Protein AF-A0A899G2V8-F1 (afdb_monomer_lite)

Sequence (483 aa):
MPISGVFLCQDDTGMMLIESIRQRLQLFLAQVIGQWSMIYKLYTRYSKHLHMMSVEVNGDFEQMIIKAKLWNMRQTLHLEGDMYEVNDFIVRIACTNKGVIVNIEYMACDTIAQGYVTIQSFLTECLIPTFKNACVRSSYNEVAQELLKFRFRSNIFECWKLRNTSLSFFTNYERSMLDYGTKKQRLESESFRLFDACHLCLSQTRDTVSCKENGDIFCRVCIMENLLAQRKEIKKNEEEIEKKKSLDDFEERKIEEIVKMRTIKEFEESQLGFNTPYNDDKHNDEVLQKKEVKDVFKLDKEELLMIAKNDRDRERSRYIKEQQAESKPSIGSFWIPSLTPSVNNKDVLKKQKRVPICPASSSDKPHKISLKSLISVKFTENKLPGSKELLRICPACKKKLSNISGAYIMKSCGHVICTICLDQFVRESGVCYVCESSLYVQNNDVAKNDSKLLIVQLSSEGTGFSAKKDAIAKKVDVAFQGS

Foldseek 3Di:
DKWKKKKFWFDQVAVVLVVVLVVLCVVLVKDWPFKAKKKWWWKDADHDIDIDIDRDPPPPVVVVCVVVVRIHTDDMWIWIWTWIDRPQKIWTWTDDNRHIMIMIMGRPDPDPVVNVVVVVVCCVVRPVVSSVPIDMDIDTDDPDDDDDPDDPDDDPDDDDPPPPPPDPDDDLVSVVVDPFFKHKDFADPVPFQWLQAAPQPSDREDQWKAFQAAQHIHHPVRVVVLQVVVLVVLVVLVVVLVVVVVVVVVVVVVLLVVLVVVVVVVVVVVVVPPDDPDDPPDDDPVPDPDDPDPDDDDPDPVVVVVVVVVSSVVSSVVVVVVVVVVPPPPDPDCPDLVNPPVPPVVVVSVPDDNADWDPPDDPVDTDGDDPVRMARADFDWDDDPPDPDTFTAAPPPRDGDTLQQWWKAQRPPRYIHTPVCCVVPCPVQQADPPPRHHQFPPDPDPDDPDRDGRMHTNDRPDDDPDDPDDSMDMDGGDHDDDD

Secondary structure (DSSP, 8-state):
--EEEEEEEE-TTHHHHHHHHHHHHHHTT-EEEEEEEEEEEEEEETTEEEEEEESSS--HHHHHHHHH--SEEEEEEEEEEEEEEETTEEEEEEEETTEEEEEEEE---S-HHHHHHHHHHHHHHHTGGG-TT-EEEEEE---S-----------SS----------SS--HHHHHH-SSS-EEEEPPGGGSPPTTB-TTT-SBPSSEEE-TTT--EEEHHHHHHHHHHHHHHHHHHHHHHHHHHHHHHHHHHHHHHHHHHHHHHHHHHHHTT---------------------------HHHHHHHHHHHHHHHHHHHHHHHHHHTS-S---TT-TTT-TT--HHHHTT----S-B-TT--TTS--B--GGGPEEPB-EEEE-TT-SPEEEE-TTT-PBP-TTT-EEEETTT-BEEEHHHHHHHTTTT-B-TTT--B---------------SEEEPP----SSS-SS--EEEE--------

pLDDT: mean 73.86, std 17.18, range [24.28, 94.88]

InterPro domains:
  IPR001841 Zinc finger, RING-type [PS50089] (394-436)
  IPR013083 Zinc finger, RING/FYVE/PHD-type [G3DSA:3.30.40.10] (383-460)
  IPR013921 Mediator complex, subunit Med20 [PF08612] (67-141)
  IPR016818 Nitric oxide synthase-interacting protein [PTHR13063] (163-470)
  IPR017907 Zinc finger, RING-type, conserved site [PS00518] (413-422)

Organism: NCBI:txid38082

Structure (mmCIF, N/CA/C/O backbone):
data_AF-A0A899G2V8-F1
#
_entry.id   AF-A0A899G2V8-F1
#
loop_
_atom_site.group_PDB
_atom_site.id
_atom_site.type_symbol
_atom_site.label_atom_id
_atom_site.label_alt_id
_atom_site.label_comp_id
_atom_site.label_asym_id
_atom_site.label_entity_id
_atom_site.label_seq_id
_atom_site.pdbx_PDB_ins_code
_atom_site.Cartn_x
_atom_site.Cartn_y
_atom_site.Cartn_z
_atom_site.occupancy
_atom_site.B_iso_or_equiv
_atom_site.auth_seq_id
_atom_site.auth_comp_id
_atom_site.auth_asym_id
_atom_site.auth_atom_id
_atom_site.pdbx_PDB_model_num
ATOM 1 N N . MET A 1 1 ? 32.462 -28.018 -7.460 1.00 57.62 1 MET A N 1
ATOM 2 C CA . MET A 1 1 ? 33.605 -27.370 -8.163 1.00 57.62 1 MET A CA 1
ATOM 3 C C . MET A 1 1 ? 34.431 -26.655 -7.109 1.00 57.62 1 MET A C 1
ATOM 5 O O . MET A 1 1 ? 33.798 -26.040 -6.256 1.00 57.62 1 MET A O 1
ATOM 9 N N . PRO A 1 2 ? 35.774 -26.735 -7.121 1.00 69.00 2 PRO A N 1
ATOM 10 C CA . PRO A 1 2 ? 36.576 -26.005 -6.149 1.00 69.00 2 PRO A CA 1
ATOM 11 C C . PRO A 1 2 ? 36.411 -24.500 -6.367 1.00 69.00 2 PRO A C 1
ATOM 13 O O . PRO A 1 2 ? 36.360 -24.031 -7.507 1.00 69.00 2 PRO A O 1
ATOM 16 N N . ILE A 1 3 ? 36.281 -23.751 -5.276 1.00 75.75 3 ILE A N 1
ATOM 17 C CA . ILE A 1 3 ? 36.133 -22.293 -5.313 1.00 75.75 3 ILE A CA 1
ATOM 18 C C . ILE A 1 3 ? 37.350 -21.684 -4.641 1.00 75.75 3 ILE A C 1
ATOM 20 O O . ILE A 1 3 ? 37.675 -22.033 -3.510 1.00 75.75 3 ILE A O 1
ATOM 24 N N . SER A 1 4 ? 38.002 -20.756 -5.336 1.00 74.25 4 SER A N 1
ATOM 25 C CA . SER A 1 4 ? 39.175 -20.046 -4.834 1.00 74.25 4 SER A CA 1
ATOM 26 C C . SER A 1 4 ? 38.855 -18.582 -4.538 1.00 74.25 4 SER A C 1
ATOM 28 O O . SER A 1 4 ? 38.334 -17.873 -5.405 1.00 74.25 4 SER A O 1
ATOM 30 N N . GLY A 1 5 ? 39.228 -18.114 -3.351 1.00 74.25 5 GLY A N 1
ATOM 31 C CA . GLY A 1 5 ? 39.264 -16.700 -2.988 1.00 74.25 5 GLY A CA 1
ATOM 32 C C . GLY A 1 5 ? 40.706 -16.228 -2.827 1.00 74.25 5 GLY A C 1
ATOM 33 O O . GLY A 1 5 ? 41.466 -16.809 -2.053 1.00 74.25 5 GLY A O 1
ATOM 34 N N . VAL A 1 6 ? 41.088 -15.163 -3.537 1.00 77.81 6 VAL A N 1
ATOM 35 C CA . VAL A 1 6 ? 42.415 -14.543 -3.397 1.00 77.81 6 VAL A CA 1
ATOM 36 C C . VAL A 1 6 ? 42.295 -13.265 -2.584 1.00 77.81 6 VAL A C 1
ATOM 38 O O . VAL A 1 6 ? 41.516 -12.383 -2.943 1.00 77.81 6 VAL A O 1
ATOM 41 N N . PHE A 1 7 ? 43.098 -13.152 -1.531 1.00 73.81 7 PHE A N 1
ATOM 42 C CA . PHE A 1 7 ? 43.126 -12.043 -0.589 1.00 73.81 7 PHE A CA 1
ATOM 43 C C . PHE A 1 7 ? 44.510 -11.393 -0.579 1.00 73.81 7 PHE A C 1
ATOM 45 O O . PHE A 1 7 ? 45.522 -12.056 -0.358 1.00 73.81 7 PHE A O 1
ATOM 52 N N . LEU A 1 8 ? 44.555 -10.083 -0.815 1.00 73.56 8 LEU A N 1
ATOM 53 C CA . LEU A 1 8 ? 45.771 -9.278 -0.704 1.00 73.56 8 LEU A CA 1
ATOM 54 C C . LEU A 1 8 ? 45.682 -8.394 0.536 1.00 73.56 8 LEU A C 1
ATOM 56 O O . LEU A 1 8 ? 44.742 -7.609 0.649 1.00 73.56 8 LEU A O 1
ATOM 60 N N . CYS A 1 9 ? 46.681 -8.501 1.405 1.00 70.50 9 CYS A N 1
ATOM 61 C CA . CYS A 1 9 ? 46.856 -7.722 2.622 1.00 70.50 9 CYS A CA 1
ATOM 62 C C . CYS A 1 9 ? 48.041 -6.764 2.445 1.00 70.50 9 CYS A C 1
ATOM 64 O O . CYS A 1 9 ? 49.180 -7.218 2.334 1.00 70.50 9 CYS A O 1
ATOM 66 N N . GLN A 1 10 ? 47.786 -5.455 2.398 1.00 67.38 10 GLN A N 1
ATOM 67 C CA . GLN A 1 10 ? 48.830 -4.429 2.246 1.00 67.38 10 GLN A CA 1
ATOM 68 C C . GLN A 1 10 ? 49.192 -3.819 3.604 1.00 67.38 10 GLN A C 1
ATOM 70 O O . GLN A 1 10 ? 48.522 -2.881 4.020 1.00 67.38 10 GLN A O 1
ATOM 75 N N . ASP A 1 11 ? 50.243 -4.346 4.242 1.00 63.22 11 ASP A N 1
ATOM 76 C CA . ASP A 1 11 ? 50.801 -3.863 5.515 1.00 63.22 11 ASP A CA 1
ATOM 77 C C . ASP A 1 11 ? 52.336 -3.792 5.459 1.00 63.22 11 ASP A C 1
ATOM 79 O O . ASP A 1 11 ? 52.985 -4.673 4.887 1.00 63.22 11 ASP A O 1
ATOM 83 N N . ASP A 1 12 ? 52.918 -2.788 6.124 1.00 58.22 12 ASP A N 1
ATOM 84 C CA . ASP A 1 12 ? 54.374 -2.561 6.199 1.00 58.22 12 ASP A CA 1
ATOM 85 C C . ASP A 1 12 ? 55.107 -3.584 7.099 1.00 58.22 12 ASP A C 1
ATOM 87 O O . ASP A 1 12 ? 56.333 -3.680 7.084 1.00 58.22 12 ASP A O 1
ATOM 91 N N . THR A 1 13 ? 54.373 -4.393 7.871 1.00 63.44 13 THR A N 1
ATOM 92 C CA . THR A 1 13 ? 54.898 -5.372 8.846 1.00 63.44 13 THR A CA 1
ATOM 93 C C . THR A 1 13 ? 54.926 -6.815 8.319 1.00 63.44 13 THR A C 1
ATOM 95 O O . THR A 1 13 ? 55.042 -7.756 9.106 1.00 63.44 13 THR A O 1
ATOM 98 N N . GLY A 1 14 ? 54.838 -7.004 6.995 1.00 63.09 14 GLY A N 1
ATOM 99 C CA . GLY A 1 14 ? 54.491 -8.263 6.310 1.00 63.09 14 GLY A CA 1
ATOM 100 C C . GLY A 1 14 ? 55.083 -9.576 6.854 1.00 63.09 14 GLY A C 1
ATOM 101 O O . GLY A 1 14 ? 54.363 -10.569 6.919 1.00 63.09 14 GLY A O 1
ATOM 102 N N . MET A 1 15 ? 56.342 -9.603 7.309 1.00 65.25 15 MET A N 1
ATOM 103 C CA . MET A 1 15 ? 56.958 -10.811 7.891 1.00 65.25 15 MET A CA 1
ATOM 104 C C . MET A 1 15 ? 56.328 -11.228 9.232 1.00 65.25 15 MET A C 1
ATOM 106 O O . MET A 1 15 ? 56.024 -12.403 9.426 1.00 65.25 15 MET A O 1
ATOM 110 N N . MET A 1 16 ? 56.054 -10.267 10.121 1.00 69.00 16 MET A N 1
ATOM 111 C CA . MET A 1 16 ? 55.392 -10.513 11.414 1.00 69.00 16 MET A CA 1
ATOM 112 C C . MET A 1 16 ? 53.956 -11.011 11.219 1.00 69.00 16 MET A C 1
ATOM 114 O O . MET A 1 16 ? 53.441 -11.816 11.995 1.00 69.00 16 MET A O 1
ATOM 118 N N . LEU A 1 17 ? 53.307 -10.534 10.156 1.00 72.88 17 LEU A N 1
ATOM 119 C CA . LEU A 1 17 ? 51.937 -10.895 9.826 1.00 72.88 17 LEU A CA 1
ATOM 120 C C . LEU A 1 17 ? 51.838 -12.337 9.305 1.00 72.88 17 LEU A C 1
ATOM 122 O O . LEU A 1 17 ? 50.931 -13.062 9.704 1.00 72.88 17 LEU A O 1
ATOM 126 N N . ILE A 1 18 ? 52.797 -12.793 8.491 1.00 77.19 18 ILE A N 1
ATOM 127 C CA . ILE A 1 18 ? 52.865 -14.198 8.050 1.00 77.19 18 ILE A CA 1
ATOM 128 C C . ILE A 1 18 ? 53.058 -15.135 9.236 1.00 77.19 18 ILE A C 1
ATOM 130 O O . ILE A 1 18 ? 52.388 -16.161 9.321 1.00 77.19 18 ILE A O 1
ATOM 134 N N . GLU A 1 19 ? 53.945 -14.788 10.164 1.00 77.25 19 GLU A N 1
ATOM 135 C CA . GLU A 1 19 ? 54.231 -15.633 11.323 1.00 77.25 19 GLU A CA 1
ATOM 136 C C . GLU A 1 19 ? 53.026 -15.728 12.270 1.00 77.25 19 GLU A C 1
ATOM 138 O O . GLU A 1 19 ? 52.683 -16.817 12.733 1.00 77.25 19 GLU A O 1
ATOM 143 N N . SER A 1 20 ? 52.295 -14.623 12.446 1.00 78.50 20 SER A N 1
ATOM 144 C CA . SER A 1 20 ? 51.019 -14.610 13.167 1.00 78.50 20 SER A CA 1
ATOM 145 C C . SER A 1 20 ? 49.948 -15.473 12.486 1.00 78.50 20 SER A C 1
ATOM 147 O O . SER A 1 20 ? 49.233 -16.219 13.160 1.00 78.50 20 SER A O 1
ATOM 149 N N . ILE A 1 21 ? 49.866 -15.437 11.150 1.00 79.19 21 ILE A N 1
ATOM 150 C CA . ILE A 1 21 ? 48.959 -16.305 10.389 1.00 79.19 21 ILE A CA 1
ATOM 151 C C . ILE A 1 21 ? 49.355 -17.779 10.557 1.00 79.19 21 ILE A C 1
ATOM 153 O O . ILE A 1 21 ? 48.483 -18.609 10.809 1.00 79.19 21 ILE A O 1
ATOM 157 N N . ARG A 1 22 ? 50.649 -18.115 10.477 1.00 82.06 22 ARG A N 1
ATOM 158 C CA . ARG A 1 22 ? 51.144 -19.491 10.665 1.00 82.06 22 ARG A CA 1
ATOM 159 C C . ARG A 1 22 ? 50.799 -20.039 12.049 1.00 82.06 22 ARG A C 1
ATOM 161 O O . ARG A 1 22 ? 50.238 -21.128 12.142 1.00 82.06 22 ARG A O 1
ATOM 168 N N . GLN A 1 23 ? 51.071 -19.274 13.109 1.00 82.06 23 GLN A N 1
ATOM 169 C CA . GLN A 1 23 ? 50.721 -19.656 14.485 1.00 82.06 23 GLN A CA 1
ATOM 170 C C . GLN A 1 23 ? 49.224 -19.918 14.634 1.00 82.06 23 GLN A C 1
ATOM 172 O O . GLN A 1 23 ? 48.804 -20.841 15.328 1.00 82.06 23 GLN A O 1
ATOM 177 N N . ARG A 1 24 ? 48.399 -19.121 13.955 1.00 81.00 24 ARG A N 1
ATOM 178 C CA . ARG A 1 24 ? 46.955 -19.279 14.032 1.00 81.00 24 ARG A CA 1
ATOM 179 C C . ARG A 1 24 ? 46.450 -20.470 13.235 1.00 81.00 24 ARG A C 1
ATOM 181 O O . ARG A 1 24 ? 45.597 -21.186 13.738 1.00 81.00 24 ARG A O 1
ATOM 188 N N . LEU A 1 25 ? 47.005 -20.734 12.056 1.00 82.50 25 LEU A N 1
ATOM 189 C CA . LEU A 1 25 ? 46.703 -21.947 11.293 1.00 82.50 25 LEU A CA 1
ATOM 190 C C . LEU A 1 25 ? 47.066 -23.218 12.076 1.00 82.50 25 LEU A C 1
ATOM 192 O O . LEU A 1 25 ? 46.317 -24.190 12.028 1.00 82.50 25 LEU A O 1
ATOM 196 N N . GLN A 1 26 ? 48.137 -23.196 12.877 1.00 81.44 26 GLN A N 1
ATOM 197 C CA . GLN A 1 26 ? 48.470 -24.310 13.775 1.00 81.44 26 GLN A CA 1
ATOM 198 C C . GLN A 1 26 ? 47.383 -24.580 14.831 1.00 81.44 26 GLN A C 1
ATOM 200 O O . GLN A 1 26 ? 47.137 -25.741 15.150 1.00 81.44 26 GLN A O 1
ATOM 205 N N . LEU A 1 27 ? 46.680 -23.550 15.329 1.00 82.44 27 LEU A N 1
ATOM 206 C CA . LEU A 1 27 ? 45.544 -23.737 16.249 1.00 82.44 27 LEU A CA 1
ATOM 207 C C . LEU A 1 27 ? 44.372 -24.483 15.595 1.00 82.44 27 LEU A C 1
ATOM 209 O O . LEU A 1 27 ? 43.620 -25.160 16.289 1.00 82.44 27 LEU A O 1
ATOM 213 N N . PHE A 1 28 ? 44.240 -24.391 14.270 1.00 80.69 28 PHE A N 1
ATOM 214 C CA . PHE A 1 28 ? 43.236 -25.110 13.482 1.00 80.69 28 PHE A CA 1
ATOM 215 C C . PHE A 1 28 ? 43.752 -26.452 12.937 1.00 80.69 28 PHE A C 1
ATOM 217 O O . PHE A 1 28 ? 43.167 -26.995 12.005 1.00 80.69 28 PHE A O 1
ATOM 224 N N . LEU A 1 29 ? 44.832 -26.996 13.520 1.00 81.62 29 LEU A N 1
ATOM 225 C CA . LEU A 1 29 ? 45.434 -28.282 13.143 1.00 81.62 29 LEU A CA 1
ATOM 226 C C . LEU A 1 29 ? 45.870 -28.351 11.667 1.00 81.62 29 LEU A C 1
ATOM 228 O O . LEU A 1 29 ? 45.807 -29.412 11.046 1.00 81.62 29 LEU A O 1
ATOM 232 N N . ALA A 1 30 ? 46.326 -27.227 11.106 1.00 83.81 30 ALA A N 1
ATOM 233 C CA . ALA A 1 30 ? 46.782 -27.165 9.723 1.00 83.81 30 ALA A CA 1
ATOM 234 C C . ALA A 1 30 ? 47.977 -28.096 9.452 1.00 83.81 30 ALA A C 1
ATOM 236 O O . ALA A 1 30 ? 48.980 -28.051 10.171 1.00 83.81 30 ALA A O 1
ATOM 237 N N . GLN A 1 31 ? 47.911 -28.875 8.370 1.00 85.75 31 GLN A N 1
ATOM 238 C CA . GLN A 1 31 ? 49.025 -29.693 7.883 1.00 85.75 31 GLN A CA 1
ATOM 239 C C . GLN A 1 31 ? 49.779 -28.959 6.772 1.00 85.75 31 GLN A C 1
ATOM 241 O O . GLN A 1 31 ? 49.170 -28.366 5.887 1.00 85.75 31 GLN A O 1
ATOM 246 N N . VAL A 1 32 ? 51.112 -28.974 6.801 1.00 86.44 32 VAL A N 1
ATOM 247 C CA . VAL A 1 32 ? 51.930 -28.342 5.752 1.00 86.44 32 VAL A CA 1
ATOM 248 C C . VAL A 1 32 ? 52.051 -29.305 4.571 1.00 86.44 32 VAL A C 1
ATOM 250 O O . VAL A 1 32 ? 52.666 -30.359 4.709 1.00 86.44 32 VAL A O 1
ATOM 253 N N . ILE A 1 33 ? 51.488 -28.935 3.418 1.00 84.50 33 ILE A N 1
ATOM 254 C CA . ILE A 1 33 ? 51.492 -29.764 2.199 1.00 84.50 33 ILE A CA 1
ATOM 255 C C . ILE A 1 33 ? 52.789 -29.561 1.399 1.00 84.50 33 ILE A C 1
ATOM 257 O O . ILE A 1 33 ? 53.294 -30.492 0.775 1.00 84.50 33 ILE A O 1
ATOM 261 N N . GLY A 1 34 ? 53.351 -28.346 1.408 1.00 85.19 34 GLY A N 1
ATOM 262 C CA . GLY A 1 34 ? 54.585 -28.030 0.685 1.00 85.19 34 GLY A CA 1
ATOM 263 C C . GLY A 1 34 ? 54.757 -26.544 0.375 1.00 85.19 34 GLY A C 1
ATOM 264 O O . GLY A 1 34 ? 54.027 -25.699 0.893 1.00 85.19 34 GLY A O 1
ATOM 265 N N . GLN A 1 35 ? 55.725 -26.227 -0.485 1.00 83.50 35 GLN A N 1
ATOM 266 C CA . GLN A 1 35 ? 55.956 -24.874 -0.998 1.00 83.50 35 GLN A CA 1
ATOM 267 C C . GLN A 1 35 ? 55.306 -24.694 -2.370 1.00 83.50 35 GLN A C 1
ATOM 269 O O . GLN A 1 35 ? 55.226 -25.631 -3.163 1.00 83.50 35 GLN A O 1
ATOM 274 N N . TRP A 1 36 ? 54.856 -23.477 -2.658 1.00 84.75 36 TRP A N 1
ATOM 275 C CA . TRP A 1 36 ? 54.310 -23.097 -3.955 1.00 84.75 36 TRP A CA 1
ATOM 276 C C . TRP A 1 36 ? 55.024 -21.853 -4.477 1.00 84.75 36 TRP A C 1
ATOM 278 O O . TRP A 1 36 ? 55.393 -20.958 -3.713 1.00 84.75 36 TRP A O 1
ATOM 288 N N . SER A 1 37 ? 55.209 -21.797 -5.793 1.00 83.12 37 SER A N 1
ATOM 289 C CA . SER A 1 37 ? 55.773 -20.639 -6.472 1.00 83.12 37 SER A CA 1
ATOM 290 C C . SER A 1 37 ? 54.905 -20.237 -7.657 1.00 83.12 37 SER A C 1
ATOM 292 O O . SER A 1 37 ? 54.262 -21.059 -8.312 1.00 83.12 37 SER A O 1
ATOM 294 N N . MET A 1 38 ? 54.833 -18.935 -7.900 1.00 82.94 38 MET A N 1
ATOM 295 C CA . MET A 1 38 ? 54.033 -18.364 -8.969 1.00 82.94 38 MET A CA 1
ATOM 296 C C . MET A 1 38 ? 54.665 -17.076 -9.475 1.00 82.94 38 MET A C 1
ATOM 298 O O . MET A 1 38 ? 55.127 -16.245 -8.696 1.00 82.94 38 MET A O 1
ATOM 302 N N . ILE A 1 39 ? 54.635 -16.870 -10.789 1.00 81.62 39 ILE A N 1
ATOM 303 C CA . ILE A 1 39 ? 55.132 -15.641 -11.402 1.00 81.62 39 ILE A CA 1
ATOM 304 C C . ILE A 1 39 ? 53.954 -14.861 -11.981 1.00 81.62 39 ILE A C 1
ATOM 306 O O . ILE A 1 39 ? 53.174 -15.367 -12.789 1.00 81.62 39 ILE A O 1
ATOM 310 N N . TYR A 1 40 ? 53.839 -13.602 -11.572 1.00 83.00 40 TYR A N 1
ATOM 311 C CA . TYR A 1 40 ? 52.872 -12.649 -12.096 1.00 83.00 40 TYR A CA 1
ATOM 312 C C . TYR A 1 40 ? 53.585 -11.575 -12.916 1.00 83.00 40 TYR A C 1
ATOM 314 O O . TYR A 1 40 ? 54.517 -10.928 -12.435 1.00 83.00 40 TYR A O 1
ATOM 322 N N . LYS A 1 41 ? 53.130 -11.348 -14.149 1.00 82.50 41 LYS A N 1
ATOM 323 C CA . LYS A 1 41 ? 53.702 -10.362 -15.075 1.00 82.50 41 LYS A CA 1
ATOM 324 C C . LYS A 1 41 ? 52.626 -9.396 -15.557 1.00 82.50 41 LYS A C 1
ATOM 326 O O . LYS A 1 41 ? 51.552 -9.802 -15.999 1.00 82.50 41 LYS A O 1
ATOM 331 N N . LEU A 1 42 ? 52.930 -8.102 -15.494 1.00 83.44 42 LEU A N 1
ATOM 332 C CA . LEU A 1 42 ? 52.100 -7.025 -16.027 1.00 83.44 42 LEU A CA 1
ATOM 333 C C . LEU A 1 42 ? 52.725 -6.486 -17.310 1.00 83.44 42 LEU A C 1
ATOM 335 O O . LEU A 1 42 ? 53.811 -5.901 -17.282 1.00 83.44 42 LEU A O 1
ATOM 339 N N . TYR A 1 43 ? 51.993 -6.600 -18.411 1.00 83.81 43 TYR A N 1
ATOM 340 C CA . TYR A 1 43 ? 52.340 -5.989 -19.686 1.00 83.81 43 TYR A CA 1
ATOM 341 C C . TYR A 1 43 ? 51.417 -4.810 -19.988 1.00 83.81 43 TYR A C 1
ATOM 343 O O . TYR A 1 43 ? 50.242 -4.793 -19.618 1.00 83.81 43 TYR A O 1
ATOM 351 N N . THR A 1 44 ? 51.943 -3.800 -20.675 1.00 83.81 44 THR A N 1
ATOM 352 C CA . THR A 1 44 ? 51.206 -2.575 -21.003 1.00 83.81 44 THR A CA 1
ATOM 353 C C . THR A 1 44 ? 51.370 -2.200 -22.466 1.00 83.81 44 THR A C 1
ATOM 355 O O . THR A 1 44 ? 52.444 -2.367 -23.046 1.00 83.81 44 THR A O 1
ATOM 358 N N . ARG A 1 45 ? 50.293 -1.688 -23.066 1.00 83.62 45 ARG A N 1
ATOM 359 C CA . ARG A 1 45 ? 50.287 -1.168 -24.437 1.00 83.62 45 ARG A CA 1
ATOM 360 C C . ARG A 1 45 ? 49.347 0.028 -24.529 1.00 83.62 45 ARG A C 1
ATOM 362 O O . ARG A 1 45 ? 48.138 -0.136 -24.378 1.00 83.62 45 ARG A O 1
ATOM 369 N N . TYR A 1 46 ? 49.896 1.210 -24.813 1.00 81.31 46 TYR A N 1
ATOM 370 C CA . TYR A 1 46 ? 49.188 2.500 -24.801 1.00 81.31 46 TYR A CA 1
ATOM 371 C C . TYR A 1 46 ? 48.430 2.748 -23.480 1.00 81.31 46 TYR A C 1
ATOM 373 O O . TYR A 1 46 ? 49.006 3.289 -22.544 1.00 81.31 46 TYR A O 1
ATOM 381 N N . SER A 1 47 ? 47.168 2.312 -23.394 1.00 71.81 47 SER A N 1
ATOM 382 C CA . SER A 1 47 ? 46.265 2.427 -22.236 1.00 71.81 47 SER A CA 1
ATOM 383 C C . SER A 1 47 ? 45.634 1.093 -21.804 1.00 71.81 47 SER A C 1
ATOM 385 O O . SER A 1 47 ? 44.732 1.074 -20.967 1.00 71.81 47 SER A O 1
ATOM 387 N N . LYS A 1 48 ? 46.075 -0.032 -22.382 1.00 77.00 48 LYS A N 1
ATOM 388 C CA . LYS A 1 48 ? 45.610 -1.381 -22.033 1.00 77.00 48 LYS A CA 1
ATOM 389 C C . LYS A 1 48 ? 46.638 -2.100 -21.164 1.00 77.00 48 LYS A C 1
ATOM 391 O O . LYS A 1 48 ? 47.845 -1.996 -21.400 1.00 77.00 48 LYS A O 1
ATOM 396 N N . HIS A 1 49 ? 46.134 -2.866 -20.203 1.00 79.44 49 HIS A N 1
ATOM 397 C CA . HIS A 1 49 ? 46.911 -3.703 -19.296 1.00 79.44 49 HIS A CA 1
ATOM 398 C C . HIS A 1 49 ? 46.615 -5.176 -19.585 1.00 79.44 49 HIS A C 1
ATOM 400 O O . HIS A 1 49 ? 45.456 -5.548 -19.760 1.00 79.44 49 HIS A O 1
ATOM 406 N N . LEU A 1 50 ? 47.662 -5.992 -19.659 1.00 78.44 50 LEU A N 1
ATOM 407 C CA . LEU A 1 50 ? 47.579 -7.443 -19.772 1.00 78.44 50 LEU A CA 1
ATOM 408 C C . LEU A 1 50 ? 48.238 -8.045 -18.531 1.00 78.44 50 LEU A C 1
ATOM 410 O O . LEU A 1 50 ? 49.412 -7.791 -18.261 1.00 78.44 50 LEU A O 1
ATOM 414 N N . HIS A 1 51 ? 47.465 -8.825 -17.786 1.00 79.69 51 HIS A N 1
ATOM 415 C CA . HIS A 1 51 ? 47.898 -9.494 -16.567 1.00 79.69 51 HIS A CA 1
ATOM 416 C C . HIS A 1 51 ? 48.114 -10.972 -16.882 1.00 79.69 51 HIS A C 1
ATOM 418 O O . HIS A 1 51 ? 47.189 -11.637 -17.343 1.00 79.69 51 HIS A O 1
ATOM 424 N N . MET A 1 52 ? 49.328 -11.469 -16.669 1.00 77.62 52 MET A N 1
ATOM 425 C CA . MET A 1 52 ? 49.698 -12.855 -16.940 1.00 77.62 52 MET A CA 1
ATOM 426 C C . MET A 1 52 ? 50.153 -13.530 -15.651 1.00 77.62 52 MET A C 1
ATOM 428 O O . MET A 1 52 ? 50.918 -12.959 -14.876 1.00 77.62 52 MET A O 1
ATOM 432 N N . MET A 1 53 ? 49.662 -14.744 -15.437 1.00 78.12 53 MET A N 1
ATOM 433 C CA . MET A 1 53 ? 49.878 -15.564 -14.252 1.00 78.12 53 MET A CA 1
ATOM 434 C C . MET A 1 53 ? 50.395 -16.923 -14.724 1.00 78.12 53 MET A C 1
ATOM 436 O O . MET A 1 53 ? 49.690 -17.609 -15.459 1.00 78.12 53 MET A O 1
ATOM 440 N N . SER A 1 54 ? 51.620 -17.289 -14.352 1.00 72.12 54 SER A N 1
ATOM 441 C CA . SER A 1 54 ? 52.263 -18.539 -14.777 1.00 72.12 54 SER A CA 1
ATOM 442 C C . SER A 1 54 ? 52.789 -19.316 -13.574 1.00 72.12 54 SER A C 1
ATOM 444 O O . SER A 1 54 ? 53.471 -18.744 -12.720 1.00 72.12 54 SER A O 1
ATOM 446 N N . VAL A 1 55 ? 52.481 -20.613 -13.530 1.00 67.44 55 VAL A N 1
ATOM 447 C CA . VAL A 1 55 ? 52.976 -21.565 -12.518 1.00 67.44 55 VAL A CA 1
ATOM 448 C C . VAL A 1 55 ? 54.215 -22.320 -13.029 1.00 67.44 55 VAL A C 1
ATOM 450 O O . VAL A 1 55 ? 55.075 -22.686 -12.241 1.00 67.44 55 VAL A O 1
ATOM 453 N N . GLU A 1 56 ? 54.371 -22.464 -14.351 1.00 60.91 56 GLU A N 1
ATOM 454 C CA . GLU A 1 56 ? 55.513 -23.133 -14.990 1.00 60.91 56 GLU A CA 1
ATOM 455 C C . GLU A 1 56 ? 56.298 -22.190 -15.919 1.00 60.91 56 GLU A C 1
ATOM 457 O O . GLU A 1 56 ? 55.756 -21.229 -16.467 1.00 60.91 56 GLU A O 1
ATOM 462 N N . VAL A 1 57 ? 57.594 -22.475 -16.101 1.00 55.03 57 VAL A N 1
ATOM 463 C CA . VAL A 1 57 ? 58.565 -21.635 -16.837 1.00 55.03 57 VAL A CA 1
ATOM 464 C C . VAL A 1 57 ? 58.407 -21.733 -18.367 1.00 55.03 57 VAL A C 1
ATOM 466 O O . VAL A 1 57 ? 58.874 -20.862 -19.102 1.00 55.03 57 VAL A O 1
ATOM 469 N N . ASN A 1 58 ? 57.707 -22.752 -18.871 1.00 57.28 58 ASN A N 1
ATOM 470 C CA . ASN A 1 58 ? 57.597 -23.026 -20.307 1.00 57.28 58 ASN A CA 1
ATOM 471 C C . ASN A 1 58 ? 56.456 -22.221 -20.948 1.00 57.28 58 ASN A C 1
ATOM 473 O O . ASN A 1 58 ? 55.396 -22.740 -21.286 1.00 57.28 58 ASN A O 1
ATOM 477 N N . GLY A 1 59 ? 56.661 -20.911 -21.081 1.00 63.44 59 GLY A N 1
ATOM 478 C CA . GLY A 1 59 ? 55.674 -19.995 -21.645 1.00 63.44 59 GLY A CA 1
ATOM 479 C C . GLY A 1 59 ? 55.822 -19.798 -23.153 1.00 63.44 59 GLY A C 1
ATOM 480 O O . GLY A 1 59 ? 56.343 -18.764 -23.572 1.00 63.44 59 GLY A O 1
ATOM 481 N N . ASP A 1 60 ? 55.297 -20.706 -23.979 1.00 68.69 60 ASP A N 1
ATOM 482 C CA . ASP A 1 60 ? 55.193 -20.493 -25.438 1.00 68.69 60 ASP A CA 1
ATOM 483 C C . ASP A 1 60 ? 54.471 -19.172 -25.762 1.00 68.69 60 ASP A C 1
ATOM 485 O O . ASP A 1 60 ? 54.881 -18.396 -26.631 1.00 68.69 60 ASP A O 1
ATOM 489 N N . PHE A 1 61 ? 53.435 -18.859 -24.980 1.00 73.12 61 PHE A N 1
ATOM 490 C CA . PHE A 1 61 ? 52.683 -17.611 -25.084 1.00 73.12 61 PHE A CA 1
ATOM 491 C C . PHE A 1 61 ? 53.507 -16.381 -24.682 1.00 73.12 61 PHE A C 1
ATOM 493 O O . PHE A 1 61 ? 53.409 -15.325 -25.309 1.00 73.12 61 PHE A O 1
ATOM 500 N N . GLU A 1 62 ? 54.371 -16.506 -23.674 1.00 75.12 62 GLU A N 1
ATOM 501 C CA . GLU A 1 62 ? 55.259 -15.416 -23.279 1.00 75.12 62 GLU A CA 1
ATOM 502 C C . GLU A 1 62 ? 56.300 -15.138 -24.368 1.00 75.12 62 GLU A C 1
ATOM 504 O O . GLU A 1 62 ? 56.528 -13.982 -24.734 1.00 75.12 62 GLU A O 1
ATOM 509 N N . GLN A 1 63 ? 56.870 -16.191 -24.959 1.00 77.56 63 GLN A N 1
ATOM 510 C CA . GLN A 1 63 ? 57.768 -16.047 -26.100 1.00 77.56 63 GLN A CA 1
ATOM 511 C C . GLN A 1 63 ? 57.064 -15.391 -27.294 1.00 77.56 63 GLN A C 1
ATOM 513 O O . GLN A 1 63 ? 57.673 -14.563 -27.973 1.00 77.56 63 GLN A O 1
ATOM 518 N N . MET A 1 64 ? 55.785 -15.699 -27.539 1.00 78.38 64 MET A N 1
ATOM 519 C CA . MET A 1 64 ? 54.987 -15.004 -28.556 1.00 78.38 64 MET A CA 1
ATOM 520 C C . MET A 1 64 ? 54.826 -13.511 -28.250 1.00 78.38 64 MET A C 1
ATOM 522 O O . MET A 1 64 ? 55.007 -12.690 -29.151 1.00 78.38 64 MET A O 1
ATOM 526 N N . ILE A 1 65 ? 54.532 -13.136 -27.000 1.00 79.06 65 ILE A N 1
ATOM 527 C CA . ILE A 1 65 ? 54.404 -11.725 -26.593 1.00 79.06 65 ILE A CA 1
ATOM 528 C C . ILE A 1 65 ? 55.728 -10.977 -26.800 1.00 79.06 65 ILE A C 1
ATOM 530 O O . ILE A 1 65 ? 55.733 -9.877 -27.363 1.00 79.06 65 ILE A O 1
ATOM 534 N N . ILE A 1 66 ? 56.846 -11.585 -26.394 1.00 77.75 66 ILE A N 1
ATOM 535 C CA . ILE A 1 66 ? 58.188 -11.008 -26.547 1.00 77.75 66 ILE A CA 1
ATOM 536 C C . ILE A 1 66 ? 58.541 -10.853 -28.034 1.00 77.75 66 ILE A C 1
ATOM 538 O O . ILE A 1 66 ? 59.002 -9.787 -28.448 1.00 77.75 66 ILE A O 1
ATOM 542 N N . LYS A 1 67 ? 58.271 -11.875 -28.859 1.00 82.44 67 LYS A N 1
ATOM 543 C CA . LYS A 1 67 ? 58.500 -11.834 -30.315 1.00 82.44 67 LYS A CA 1
ATOM 544 C C . LYS A 1 67 ? 57.650 -10.768 -31.003 1.00 82.44 67 LYS A C 1
ATOM 546 O O . LYS A 1 67 ? 58.140 -10.094 -31.905 1.00 82.44 67 LYS A O 1
ATOM 551 N N . ALA A 1 68 ? 56.404 -10.587 -30.566 1.00 82.06 68 ALA A N 1
ATOM 552 C CA . ALA A 1 68 ? 55.497 -9.606 -31.148 1.00 82.06 68 ALA A CA 1
ATOM 553 C C . ALA A 1 68 ? 55.940 -8.153 -30.893 1.00 82.06 68 ALA A C 1
ATOM 555 O O . ALA A 1 68 ? 55.577 -7.279 -31.674 1.00 82.06 68 ALA A O 1
ATOM 556 N N . LYS A 1 69 ? 56.691 -7.869 -29.814 1.00 78.88 69 LYS A N 1
ATOM 557 C CA . LYS A 1 69 ? 57.144 -6.513 -29.410 1.00 78.88 69 LYS A CA 1
ATOM 558 C C . LYS A 1 69 ? 56.028 -5.458 -29.295 1.00 78.88 69 LYS A C 1
ATOM 560 O O . LYS A 1 69 ? 56.292 -4.262 -29.242 1.00 78.88 69 LYS A O 1
ATOM 565 N N . LEU A 1 70 ? 54.766 -5.886 -29.244 1.00 80.50 70 LEU A N 1
ATOM 566 C CA . LEU A 1 70 ? 53.602 -5.000 -29.141 1.00 80.50 70 LEU A CA 1
ATOM 567 C C . LEU A 1 70 ? 53.303 -4.586 -27.697 1.00 80.50 70 LEU A C 1
ATOM 569 O O . LEU A 1 70 ? 52.554 -3.636 -27.473 1.00 80.50 70 LEU A O 1
ATOM 573 N N . TRP A 1 71 ? 53.840 -5.324 -26.731 1.00 82.38 71 TRP A N 1
ATOM 574 C CA . TRP A 1 71 ? 53.537 -5.191 -25.317 1.00 82.38 71 TRP A CA 1
ATOM 575 C C . TRP A 1 71 ? 54.820 -4.959 -24.532 1.00 82.38 71 TRP A C 1
ATOM 577 O O . TRP A 1 71 ? 55.768 -5.733 -24.639 1.00 82.38 71 TRP A O 1
ATOM 587 N N . ASN A 1 72 ? 54.824 -3.917 -23.707 1.00 82.62 72 ASN A N 1
ATOM 588 C CA . ASN A 1 72 ? 55.961 -3.587 -22.859 1.00 82.62 72 ASN A CA 1
ATOM 589 C C . ASN A 1 72 ? 55.757 -4.201 -21.475 1.00 82.62 72 ASN A C 1
ATOM 591 O O . ASN A 1 72 ? 54.761 -3.898 -20.805 1.00 82.62 72 ASN A O 1
ATOM 595 N N . MET A 1 73 ? 56.691 -5.052 -21.047 1.00 83.44 73 MET A N 1
ATOM 596 C CA . MET A 1 73 ? 56.696 -5.616 -19.697 1.00 83.44 73 MET A CA 1
ATOM 597 C C . MET A 1 73 ? 56.997 -4.507 -18.686 1.00 83.44 73 MET A C 1
ATOM 599 O O . MET A 1 73 ? 57.971 -3.772 -18.839 1.00 83.44 73 MET A O 1
ATOM 603 N N . ARG A 1 74 ? 56.122 -4.344 -17.691 1.00 82.06 74 ARG A N 1
ATOM 604 C CA . ARG A 1 74 ? 56.182 -3.239 -16.723 1.00 82.06 74 ARG A CA 1
ATOM 605 C C . ARG A 1 74 ? 56.524 -3.685 -15.312 1.00 82.06 74 ARG A C 1
ATOM 607 O O . ARG A 1 74 ? 57.153 -2.931 -14.581 1.00 82.06 74 ARG A O 1
ATOM 614 N N . GLN A 1 75 ? 56.053 -4.860 -14.908 1.00 82.12 75 GLN A N 1
ATOM 615 C CA . GLN A 1 75 ? 56.282 -5.382 -13.568 1.00 82.12 75 GLN A CA 1
ATOM 616 C C . GLN A 1 75 ? 56.286 -6.907 -13.608 1.00 82.12 75 GLN A C 1
ATOM 618 O O . GLN A 1 75 ? 55.413 -7.504 -14.234 1.00 82.12 75 GLN A O 1
ATOM 623 N N . THR A 1 76 ? 57.241 -7.512 -12.908 1.00 82.69 76 THR A N 1
ATOM 624 C CA . THR A 1 76 ? 57.253 -8.945 -12.599 1.00 82.69 76 THR A CA 1
ATOM 625 C C . THR A 1 76 ? 57.240 -9.102 -11.087 1.00 82.69 76 THR A C 1
ATOM 627 O O . THR A 1 76 ? 57.966 -8.398 -10.386 1.00 82.69 76 THR A O 1
ATOM 630 N N . LEU A 1 77 ? 56.374 -9.975 -10.590 1.00 78.62 77 LEU A N 1
ATOM 631 C CA . LEU A 1 77 ? 56.277 -10.355 -9.190 1.00 78.62 77 LEU A CA 1
ATOM 632 C C . LEU A 1 77 ? 56.496 -11.860 -9.101 1.00 78.62 77 LEU A C 1
ATOM 634 O O . LEU A 1 77 ? 55.749 -12.630 -9.701 1.00 78.62 77 LEU A O 1
ATOM 638 N N . HIS A 1 78 ? 57.522 -12.249 -8.357 1.00 80.50 78 HIS A N 1
ATOM 639 C CA . HIS A 1 78 ? 57.748 -13.630 -7.964 1.00 80.50 78 HIS A CA 1
ATOM 640 C C . HIS A 1 78 ? 57.076 -13.830 -6.609 1.00 80.50 78 HIS A C 1
ATOM 642 O O . HIS A 1 78 ? 57.345 -13.084 -5.668 1.00 80.50 78 HIS A O 1
ATOM 648 N N . LEU A 1 79 ? 56.141 -14.769 -6.555 1.00 79.56 79 LEU A N 1
ATOM 649 C CA . LEU A 1 79 ? 55.440 -15.172 -5.349 1.00 79.56 79 LEU A CA 1
ATOM 650 C C . LEU A 1 79 ? 55.994 -16.529 -4.948 1.00 79.56 79 LEU A C 1
ATOM 652 O O . LEU A 1 79 ? 55.865 -17.486 -5.705 1.00 79.56 79 LEU A O 1
ATOM 656 N N . GLU A 1 80 ? 56.601 -16.597 -3.775 1.00 81.56 80 GLU A N 1
ATOM 657 C CA . GLU A 1 80 ? 57.042 -17.841 -3.154 1.00 81.56 80 GLU A CA 1
ATOM 658 C C . GLU A 1 80 ? 56.373 -17.945 -1.790 1.00 81.56 80 GLU A C 1
ATOM 660 O O . GLU A 1 80 ? 56.226 -16.945 -1.072 1.00 81.56 80 GLU A O 1
ATOM 665 N N . GLY A 1 81 ? 55.895 -19.138 -1.461 1.00 84.75 81 GLY A N 1
ATOM 666 C CA . GLY A 1 81 ? 55.027 -19.303 -0.316 1.00 84.75 81 GLY A CA 1
ATOM 667 C C . GLY A 1 81 ? 54.827 -20.738 0.134 1.00 84.75 81 GLY A C 1
ATOM 668 O O . GLY A 1 81 ? 55.266 -21.684 -0.514 1.00 84.75 81 GLY A O 1
ATOM 669 N N . ASP A 1 82 ? 54.100 -20.885 1.234 1.00 86.12 82 ASP A N 1
ATOM 670 C CA . ASP A 1 82 ? 53.759 -22.177 1.824 1.00 86.12 82 ASP A CA 1
ATOM 671 C C . ASP A 1 82 ? 52.295 -22.530 1.553 1.00 86.12 82 ASP A C 1
ATOM 673 O O . ASP A 1 82 ? 51.433 -21.648 1.436 1.00 86.12 82 ASP A O 1
ATOM 677 N N . MET A 1 83 ? 52.016 -23.827 1.489 1.00 88.25 83 MET A N 1
ATOM 678 C CA . MET A 1 83 ? 50.686 -24.401 1.327 1.00 88.25 83 MET A CA 1
ATOM 679 C C . MET A 1 83 ? 50.303 -25.216 2.565 1.00 88.25 83 MET A C 1
ATOM 681 O O . MET A 1 83 ? 51.052 -26.091 3.001 1.00 88.25 83 MET A O 1
ATOM 685 N N . TYR A 1 84 ? 49.118 -24.934 3.098 1.00 88.75 84 TYR A N 1
ATOM 686 C CA . TYR A 1 84 ? 48.541 -25.549 4.287 1.00 88.75 84 TYR A CA 1
ATOM 687 C C . TYR A 1 84 ? 47.199 -26.201 3.949 1.00 88.75 84 TYR A C 1
ATOM 689 O O . TYR A 1 84 ? 46.386 -25.603 3.244 1.00 88.75 84 TYR A O 1
ATOM 697 N N . GLU A 1 85 ? 46.952 -27.389 4.485 1.00 88.62 85 GLU A N 1
ATOM 698 C CA . GLU A 1 85 ? 45.653 -28.061 4.466 1.00 88.62 85 GLU A CA 1
ATOM 699 C C . GLU A 1 85 ? 44.965 -27.867 5.811 1.00 88.62 85 GLU A C 1
ATOM 701 O O . GLU A 1 85 ? 45.549 -28.160 6.856 1.00 88.62 85 GLU A O 1
ATOM 706 N N . VAL A 1 86 ? 43.730 -27.375 5.794 1.00 87.81 86 VAL A N 1
ATOM 707 C CA . VAL A 1 86 ? 42.883 -27.233 6.979 1.00 87.81 86 VAL A CA 1
ATOM 708 C C . VAL A 1 86 ? 41.526 -27.834 6.653 1.00 87.81 86 VAL A C 1
ATOM 710 O O . VAL A 1 86 ? 40.687 -27.173 6.044 1.00 87.81 86 VAL A O 1
ATOM 713 N N . ASN A 1 87 ? 41.295 -29.081 7.067 1.00 85.69 87 ASN A N 1
ATOM 714 C CA . ASN A 1 87 ? 40.086 -29.836 6.721 1.00 85.69 87 ASN A CA 1
ATOM 715 C C . ASN A 1 87 ? 39.852 -29.828 5.193 1.00 85.69 87 ASN A C 1
ATOM 717 O O . ASN A 1 87 ? 40.704 -30.288 4.446 1.00 85.69 87 ASN A O 1
ATOM 721 N N . ASP A 1 88 ? 38.743 -29.248 4.727 1.00 85.25 88 ASP A N 1
ATOM 722 C CA . ASP A 1 88 ? 38.378 -29.154 3.305 1.00 85.25 88 ASP A CA 1
ATOM 723 C C . ASP A 1 88 ? 38.951 -27.908 2.588 1.00 85.25 88 ASP A C 1
ATOM 725 O O . ASP A 1 88 ? 38.563 -27.601 1.450 1.00 85.25 88 ASP A O 1
ATOM 729 N N . PHE A 1 89 ? 39.825 -27.145 3.258 1.00 86.69 89 PHE A N 1
ATOM 730 C CA . PHE A 1 89 ? 40.437 -25.921 2.741 1.00 86.69 89 PHE A CA 1
ATOM 731 C C . PHE A 1 89 ? 41.922 -26.103 2.450 1.00 86.69 89 PHE A C 1
ATOM 733 O O . PHE A 1 89 ? 42.684 -26.587 3.284 1.00 86.69 89 PHE A O 1
ATOM 740 N N . ILE A 1 90 ? 42.354 -25.584 1.305 1.00 87.44 90 ILE A N 1
ATOM 741 C CA . ILE A 1 90 ? 43.764 -25.426 0.961 1.00 87.44 90 ILE A CA 1
ATOM 742 C C . ILE A 1 90 ? 44.099 -23.938 1.029 1.00 87.44 90 ILE A C 1
ATOM 744 O O . ILE A 1 90 ? 43.583 -23.127 0.258 1.00 87.44 90 ILE A O 1
ATOM 748 N N . VAL A 1 91 ? 44.981 -23.569 1.953 1.00 87.25 91 VAL A N 1
ATOM 749 C CA . VAL A 1 91 ? 45.420 -22.192 2.185 1.00 87.25 91 VAL A CA 1
ATOM 750 C C . VAL A 1 91 ? 46.852 -22.030 1.692 1.00 87.25 91 VAL A C 1
ATOM 752 O O . VAL A 1 91 ? 47.774 -22.679 2.175 1.00 87.25 91 VAL A O 1
ATOM 755 N N . ARG A 1 92 ? 47.059 -21.131 0.736 1.00 87.44 92 ARG A N 1
ATOM 756 C CA . ARG A 1 92 ? 48.364 -20.788 0.165 1.00 87.44 92 ARG A CA 1
ATOM 757 C C . ARG A 1 92 ? 48.741 -19.379 0.588 1.00 87.44 92 ARG A C 1
ATOM 759 O O . ARG A 1 92 ? 47.978 -18.447 0.342 1.00 87.44 92 ARG A O 1
ATOM 766 N N . ILE A 1 93 ? 49.903 -19.208 1.205 1.00 86.81 93 ILE A N 1
ATOM 767 C CA . ILE A 1 93 ? 50.371 -17.911 1.716 1.00 86.81 93 ILE A CA 1
ATOM 768 C C . ILE A 1 93 ? 51.689 -17.567 1.045 1.00 86.81 93 ILE A C 1
ATOM 770 O O . ILE A 1 93 ? 52.590 -18.395 1.066 1.00 86.81 93 ILE A O 1
ATOM 774 N N . ALA A 1 94 ? 51.815 -16.361 0.494 1.00 83.75 94 ALA A N 1
ATOM 775 C CA . ALA A 1 94 ? 53.061 -15.844 -0.070 1.00 83.75 94 ALA A CA 1
ATOM 776 C C . ALA A 1 94 ? 53.358 -14.424 0.426 1.00 83.75 94 ALA A C 1
ATOM 778 O O . ALA A 1 94 ? 52.454 -13.597 0.585 1.00 83.75 94 ALA A O 1
ATOM 779 N N . CYS A 1 95 ? 54.642 -14.134 0.635 1.00 79.06 95 CYS A N 1
ATOM 780 C CA . CYS A 1 95 ? 55.116 -12.796 0.979 1.00 79.06 95 CYS A CA 1
ATOM 781 C C . CYS A 1 95 ? 55.500 -12.022 -0.282 1.00 79.06 95 CYS A C 1
ATOM 783 O O . CYS A 1 95 ? 56.114 -12.569 -1.195 1.00 79.06 95 CYS A O 1
ATOM 785 N N . THR A 1 96 ? 55.195 -10.729 -0.313 1.00 73.88 96 THR A N 1
ATOM 786 C CA . THR A 1 96 ? 55.698 -9.804 -1.329 1.00 73.88 96 THR A CA 1
ATOM 787 C C . THR A 1 96 ? 56.227 -8.539 -0.674 1.00 73.88 96 THR A C 1
ATOM 789 O O . THR A 1 96 ? 55.816 -8.170 0.423 1.00 73.88 96 THR A O 1
ATOM 792 N N . ASN A 1 97 ? 57.049 -7.783 -1.401 1.00 70.12 97 ASN A N 1
ATOM 793 C CA . ASN A 1 97 ? 57.574 -6.491 -0.938 1.00 70.12 97 ASN A CA 1
ATOM 794 C C . ASN A 1 97 ? 56.481 -5.445 -0.633 1.00 70.12 97 ASN A C 1
ATOM 796 O O . ASN A 1 97 ? 56.793 -4.377 -0.119 1.00 70.12 97 ASN A O 1
ATOM 800 N N . LYS A 1 98 ? 55.223 -5.702 -1.014 1.00 66.94 98 LYS A N 1
ATOM 801 C CA . LYS A 1 98 ? 54.081 -4.793 -0.831 1.00 66.94 98 LYS A CA 1
ATOM 802 C C . LYS A 1 98 ? 53.001 -5.368 0.094 1.00 66.94 98 LYS A C 1
ATOM 804 O O . LYS A 1 98 ? 51.913 -4.800 0.157 1.00 66.94 98 LYS A O 1
ATOM 809 N N . GLY A 1 99 ? 53.273 -6.498 0.750 1.00 74.88 99 GLY A N 1
ATOM 810 C CA . GLY A 1 99 ? 52.339 -7.156 1.660 1.00 74.88 99 GLY A CA 1
ATOM 811 C C . GLY A 1 99 ? 52.220 -8.664 1.445 1.00 74.88 99 GLY A C 1
ATOM 812 O O . GLY A 1 99 ? 53.035 -9.283 0.760 1.00 74.88 99 GLY A O 1
ATOM 813 N N . VAL A 1 100 ? 51.182 -9.256 2.025 1.00 78.69 100 VAL A N 1
ATOM 814 C CA . VAL A 1 100 ? 50.971 -10.708 2.086 1.00 78.69 100 VAL A CA 1
ATOM 815 C C . VAL A 1 100 ? 49.801 -11.104 1.192 1.00 78.69 100 VAL A C 1
ATOM 817 O O . VAL A 1 100 ? 48.752 -10.458 1.200 1.00 78.69 100 VAL A O 1
ATOM 820 N N . ILE A 1 101 ? 49.977 -12.170 0.415 1.00 80.19 101 ILE A N 1
ATOM 821 C CA . ILE A 1 101 ? 48.932 -12.758 -0.424 1.00 80.19 101 ILE A CA 1
ATOM 822 C C . ILE A 1 101 ? 48.499 -14.073 0.206 1.00 80.19 101 ILE A C 1
ATOM 824 O O . ILE A 1 101 ? 49.332 -14.930 0.494 1.00 80.19 101 ILE A O 1
ATOM 828 N N . VAL A 1 102 ? 47.193 -14.233 0.383 1.00 82.25 102 VAL A N 1
ATOM 829 C CA . VAL A 1 102 ? 46.574 -15.461 0.875 1.00 82.25 102 VAL A CA 1
ATOM 830 C C . VAL A 1 102 ? 45.560 -15.929 -0.158 1.00 82.25 102 VAL A C 1
ATOM 832 O O . VAL A 1 102 ? 44.637 -15.199 -0.504 1.00 82.25 102 VAL A O 1
ATOM 835 N N . ASN A 1 103 ? 45.723 -17.139 -0.670 1.00 84.56 103 ASN A N 1
ATOM 836 C CA . ASN A 1 103 ? 44.762 -17.792 -1.549 1.00 84.56 103 ASN A CA 1
ATOM 837 C C . ASN A 1 103 ? 44.129 -18.958 -0.786 1.00 84.56 103 ASN A C 1
ATOM 839 O O . ASN A 1 103 ? 44.847 -19.806 -0.264 1.00 84.56 103 ASN A O 1
ATOM 843 N N . ILE A 1 104 ? 42.803 -18.974 -0.699 1.00 84.19 104 ILE A N 1
ATOM 844 C CA . ILE A 1 104 ? 42.030 -19.995 0.006 1.00 84.19 104 ILE A CA 1
ATOM 845 C C . ILE A 1 104 ? 41.178 -20.716 -1.025 1.00 84.19 104 ILE A C 1
ATOM 847 O O . ILE A 1 104 ? 40.332 -20.103 -1.675 1.00 84.19 104 ILE A O 1
ATOM 851 N N . GLU A 1 105 ? 41.396 -22.013 -1.160 1.00 82.56 105 GLU A N 1
ATOM 852 C CA . GLU A 1 105 ? 40.641 -22.889 -2.042 1.00 82.56 105 GLU A CA 1
ATOM 853 C C . GLU A 1 105 ? 39.794 -23.842 -1.204 1.00 82.56 105 GLU A C 1
ATOM 855 O O . GLU A 1 105 ? 40.301 -24.491 -0.293 1.00 82.56 105 GLU A O 1
ATOM 860 N N . TYR A 1 106 ? 38.496 -23.899 -1.490 1.00 83.88 106 TYR A N 1
ATOM 861 C CA . TYR A 1 106 ? 37.549 -24.777 -0.811 1.00 83.88 106 TYR A CA 1
ATOM 862 C C . TYR A 1 106 ? 37.126 -25.909 -1.746 1.00 83.88 106 TYR A C 1
ATOM 864 O O . TYR A 1 106 ? 36.550 -25.651 -2.810 1.00 83.88 106 TYR A O 1
ATOM 872 N N . MET A 1 107 ? 37.421 -27.151 -1.354 1.00 77.19 107 MET A N 1
ATOM 873 C CA . MET A 1 107 ? 37.254 -28.333 -2.209 1.00 77.19 107 MET A CA 1
ATOM 874 C C . MET A 1 107 ? 35.850 -28.953 -2.111 1.00 77.19 107 MET A C 1
ATOM 876 O O . MET A 1 107 ? 35.341 -29.489 -3.097 1.00 77.19 107 MET A O 1
ATOM 880 N N . ALA A 1 108 ? 35.189 -28.834 -0.957 1.00 73.75 108 ALA A N 1
ATOM 881 C CA . ALA A 1 108 ? 33.922 -29.503 -0.649 1.00 73.75 108 ALA A CA 1
ATOM 882 C C . ALA A 1 108 ? 32.685 -28.631 -0.954 1.00 73.75 108 ALA A C 1
ATOM 884 O O . ALA A 1 108 ? 31.899 -28.320 -0.064 1.00 73.75 108 ALA A O 1
ATOM 885 N N . CYS A 1 109 ? 32.510 -28.190 -2.207 1.00 69.56 109 CYS A N 1
ATOM 886 C CA . CYS A 1 109 ? 31.427 -27.261 -2.552 1.00 69.56 109 CYS A CA 1
ATOM 887 C C . CYS A 1 109 ? 30.406 -27.782 -3.580 1.00 69.56 109 CYS A C 1
ATOM 889 O O . CYS A 1 109 ? 30.766 -28.076 -4.730 1.00 69.56 109 CYS A O 1
ATOM 891 N N . ASP A 1 110 ? 29.127 -27.757 -3.175 1.00 68.06 110 ASP A N 1
ATOM 892 C CA . ASP A 1 110 ? 27.949 -28.071 -3.999 1.00 68.06 110 ASP A CA 1
ATOM 893 C C . ASP A 1 110 ? 27.430 -26.859 -4.796 1.00 68.06 110 ASP A C 1
ATOM 895 O O . ASP A 1 110 ? 26.989 -27.005 -5.937 1.00 68.06 110 ASP A O 1
ATOM 899 N N . THR A 1 111 ? 27.490 -25.643 -4.228 1.00 70.50 111 THR A N 1
ATOM 900 C CA . THR A 1 111 ? 26.992 -24.406 -4.866 1.00 70.50 111 THR A CA 1
ATOM 901 C C . THR A 1 111 ? 27.883 -23.184 -4.610 1.00 70.50 111 THR A C 1
ATOM 903 O O . THR A 1 111 ? 28.368 -22.960 -3.505 1.00 70.50 111 THR A O 1
ATOM 906 N N . ILE A 1 112 ? 28.039 -22.319 -5.622 1.00 64.62 112 ILE A N 1
ATOM 907 C CA . ILE A 1 112 ? 28.964 -21.165 -5.592 1.00 64.62 112 ILE A CA 1
ATOM 908 C C . ILE A 1 112 ? 28.662 -20.183 -4.448 1.00 64.62 112 ILE A C 1
ATOM 910 O O . ILE A 1 112 ? 29.574 -19.692 -3.783 1.00 64.62 112 ILE A O 1
ATOM 914 N N . ALA A 1 113 ? 27.378 -19.929 -4.182 1.00 68.00 113 ALA A N 1
ATOM 915 C CA . ALA A 1 113 ? 26.949 -19.012 -3.129 1.00 68.00 113 ALA A CA 1
ATOM 916 C C . ALA A 1 113 ? 27.303 -19.521 -1.722 1.00 68.00 113 ALA A C 1
ATOM 918 O O . ALA A 1 113 ? 27.698 -18.731 -0.867 1.00 68.00 113 ALA A O 1
ATOM 919 N N . GLN A 1 114 ? 27.203 -20.834 -1.487 1.00 72.38 114 GLN A N 1
ATOM 920 C CA . GLN A 1 114 ? 27.597 -21.431 -0.212 1.00 72.38 114 GLN A CA 1
ATOM 921 C C . GLN A 1 114 ? 29.110 -21.357 -0.030 1.00 72.38 114 GLN A C 1
ATOM 923 O O . GLN A 1 114 ? 29.565 -20.892 1.009 1.00 72.38 114 GLN A O 1
ATOM 928 N N . GLY A 1 115 ? 29.889 -21.707 -1.060 1.00 70.44 115 GLY A N 1
ATOM 929 C CA . GLY A 1 115 ? 31.349 -21.637 -0.988 1.00 70.44 115 GLY A CA 1
ATOM 930 C C . GLY A 1 115 ? 31.875 -20.240 -0.657 1.00 70.44 115 GLY A C 1
ATOM 931 O O . GLY A 1 115 ? 32.788 -20.110 0.155 1.00 70.44 115 GLY A O 1
ATOM 932 N N . TYR A 1 116 ? 31.256 -19.188 -1.203 1.00 70.62 116 TYR A N 1
ATOM 933 C CA . TYR A 1 116 ? 31.587 -17.800 -0.860 1.00 70.62 116 TYR A CA 1
ATOM 934 C C . TYR A 1 116 ? 31.413 -17.513 0.640 1.00 70.62 116 TYR A C 1
ATOM 936 O O . TYR A 1 116 ? 32.321 -16.991 1.290 1.00 70.62 116 TYR A O 1
ATOM 944 N N . VAL A 1 117 ? 30.254 -17.876 1.201 1.00 73.88 117 VAL A N 1
ATOM 945 C CA . VAL A 1 117 ? 29.939 -17.636 2.617 1.00 73.88 117 VAL A CA 1
ATOM 946 C C . VAL A 1 117 ? 30.882 -18.432 3.515 1.00 73.88 117 VAL A C 1
ATOM 948 O O . VAL A 1 117 ? 31.392 -17.890 4.496 1.00 73.88 117 VAL A O 1
ATOM 951 N N . THR A 1 118 ? 31.176 -19.681 3.154 1.00 77.81 118 THR A N 1
ATOM 952 C CA . THR A 1 118 ? 32.071 -20.539 3.934 1.00 77.81 118 THR A CA 1
ATOM 953 C C . THR A 1 118 ? 33.512 -20.022 3.916 1.00 77.81 118 THR A C 1
ATOM 955 O O . THR A 1 118 ? 34.131 -19.931 4.975 1.00 77.81 118 THR A O 1
ATOM 958 N N . ILE A 1 119 ? 34.033 -19.588 2.761 1.00 76.00 119 ILE A N 1
ATOM 959 C CA . ILE A 1 119 ? 35.375 -18.982 2.662 1.00 76.00 119 ILE A CA 1
ATOM 960 C C . ILE A 1 119 ? 35.446 -17.682 3.477 1.00 76.00 119 ILE A C 1
ATOM 962 O O . ILE A 1 119 ? 36.424 -17.451 4.189 1.00 76.00 119 ILE A O 1
ATOM 966 N N . GLN A 1 120 ? 34.409 -16.840 3.421 1.00 74.00 120 GLN A N 1
ATOM 967 C CA . GLN A 1 120 ? 34.366 -15.595 4.191 1.00 74.00 120 GLN A CA 1
ATOM 968 C C . GLN A 1 120 ? 34.273 -15.853 5.706 1.00 74.00 120 GLN A C 1
ATOM 970 O O . GLN A 1 120 ? 34.912 -15.144 6.491 1.00 74.00 120 GLN A O 1
ATOM 975 N N . SER A 1 121 ? 33.522 -16.876 6.125 1.00 76.31 121 SER A N 1
ATOM 976 C CA . SER A 1 121 ? 33.448 -17.307 7.526 1.00 76.31 121 SER A CA 1
ATOM 977 C C . SER A 1 121 ? 34.799 -17.821 8.017 1.00 76.31 121 SER A C 1
ATOM 979 O O . SER A 1 121 ? 35.299 -17.348 9.036 1.00 76.31 121 SER A O 1
ATOM 981 N N . PHE A 1 122 ? 35.441 -18.701 7.243 1.00 78.25 122 PHE A N 1
ATOM 982 C CA . PHE A 1 122 ? 36.774 -19.222 7.543 1.00 78.25 122 PHE A CA 1
ATOM 983 C C . PHE A 1 122 ? 37.807 -18.095 7.658 1.00 78.25 122 PHE A C 1
ATOM 985 O O . PHE A 1 122 ? 38.570 -18.039 8.620 1.00 78.25 122 PHE A O 1
ATOM 992 N N . LEU A 1 123 ? 37.790 -17.128 6.736 1.00 74.94 123 LEU A N 1
ATOM 993 C CA . LEU A 1 123 ? 38.672 -15.965 6.801 1.00 74.94 123 LEU A CA 1
ATOM 994 C C . LEU A 1 123 ? 38.406 -15.109 8.050 1.00 74.94 123 LEU A C 1
ATOM 996 O O . LEU A 1 123 ? 39.350 -14.634 8.681 1.00 74.94 123 LEU A O 1
ATOM 1000 N N . THR A 1 124 ? 37.144 -14.941 8.446 1.00 71.88 124 THR A N 1
ATOM 1001 C CA . THR A 1 124 ? 36.766 -14.186 9.652 1.00 71.88 124 THR A CA 1
ATOM 1002 C C . THR A 1 124 ? 37.264 -14.855 10.924 1.00 71.88 124 THR A C 1
ATOM 1004 O O . THR A 1 124 ? 37.884 -14.217 11.780 1.00 71.88 124 THR A O 1
ATOM 1007 N N . GLU A 1 125 ? 37.045 -16.155 11.018 1.00 71.56 125 GLU A N 1
ATOM 1008 C CA . GLU A 1 125 ? 37.351 -16.946 12.199 1.00 71.56 125 GLU A CA 1
ATOM 1009 C C . GLU A 1 125 ? 38.845 -17.251 12.333 1.00 71.56 125 GLU A C 1
ATOM 1011 O O . GLU A 1 125 ? 39.383 -17.204 13.440 1.00 71.56 125 GLU A O 1
ATOM 1016 N N . CYS A 1 126 ? 39.544 -17.471 11.217 1.00 68.62 126 CYS A N 1
ATOM 1017 C CA . CYS A 1 126 ? 40.951 -17.866 11.212 1.00 68.62 126 CYS A CA 1
ATOM 1018 C C . CYS A 1 126 ? 41.916 -16.699 10.979 1.00 68.62 126 CYS A C 1
ATOM 1020 O O . CYS A 1 126 ? 43.031 -16.741 11.491 1.00 68.62 126 CYS A O 1
ATOM 1022 N N . LEU A 1 127 ? 41.532 -15.644 10.248 1.00 67.81 127 LEU A N 1
ATOM 1023 C CA . LEU A 1 127 ? 42.490 -14.642 9.750 1.00 67.81 127 LEU A CA 1
ATOM 1024 C C . LEU A 1 127 ? 42.129 -13.176 10.078 1.00 67.81 127 LEU A C 1
ATOM 1026 O O . LEU A 1 127 ? 43.025 -12.357 10.239 1.00 67.81 127 LEU A O 1
ATOM 1030 N N . ILE A 1 128 ? 40.863 -12.786 10.278 1.00 60.50 128 ILE A N 1
ATOM 1031 C CA . ILE A 1 128 ? 40.526 -11.358 10.526 1.00 60.50 128 ILE A CA 1
ATOM 1032 C C . ILE A 1 128 ? 41.165 -10.784 11.803 1.00 60.50 128 ILE A C 1
ATOM 1034 O O . ILE A 1 128 ? 41.672 -9.663 11.757 1.00 60.50 128 ILE A O 1
ATOM 1038 N N . PRO A 1 129 ? 41.231 -11.517 12.930 1.00 56.41 129 PRO A N 1
ATOM 1039 C CA . PRO A 1 129 ? 41.936 -11.001 14.106 1.00 56.41 129 PRO A CA 1
ATOM 1040 C C . PRO A 1 129 ? 43.430 -10.695 13.914 1.00 56.41 129 PRO A C 1
ATOM 1042 O O . PRO A 1 129 ? 43.951 -9.890 14.683 1.00 56.41 129 PRO A O 1
ATOM 1045 N N . THR A 1 130 ? 44.095 -11.247 12.889 1.00 56.62 130 THR A N 1
ATOM 1046 C CA . THR A 1 130 ? 45.482 -10.891 12.527 1.00 56.62 130 THR A CA 1
ATOM 1047 C C . THR A 1 130 ? 45.551 -9.691 11.573 1.00 56.62 130 THR A C 1
ATOM 1049 O O . THR A 1 130 ? 46.539 -8.968 11.575 1.00 56.62 130 THR A O 1
ATOM 1052 N N . PHE A 1 131 ? 44.479 -9.407 10.823 1.00 58.06 131 PHE A N 1
ATOM 1053 C CA . PHE A 1 131 ? 44.373 -8.290 9.872 1.00 58.06 131 PHE A CA 1
ATOM 1054 C C . PHE A 1 131 ? 43.799 -6.996 10.475 1.00 58.06 131 PHE A C 1
ATOM 1056 O O . PHE A 1 131 ? 43.330 -6.135 9.735 1.00 58.06 131 PHE A O 1
ATOM 1063 N N . LYS A 1 132 ? 43.804 -6.824 11.806 1.00 48.38 132 LYS A N 1
ATOM 1064 C CA . LYS A 1 132 ? 43.146 -5.685 12.489 1.00 48.38 132 LYS A CA 1
ATOM 1065 C C . LYS A 1 132 ? 43.561 -4.290 11.984 1.00 48.38 132 LYS A C 1
ATOM 1067 O O . LYS A 1 132 ? 42.798 -3.352 12.188 1.00 48.38 132 LYS A O 1
ATOM 1072 N N . ASN A 1 133 ? 44.702 -4.169 11.301 1.00 43.38 133 ASN A N 1
ATOM 1073 C CA . ASN A 1 133 ? 45.200 -2.923 10.710 1.00 43.38 133 ASN A CA 1
ATOM 1074 C C . ASN A 1 133 ? 45.383 -2.985 9.180 1.00 43.38 133 ASN A C 1
ATOM 1076 O O . ASN A 1 133 ? 45.904 -2.031 8.608 1.00 43.38 133 ASN A O 1
ATOM 1080 N N . ALA A 1 134 ? 44.922 -4.058 8.528 1.00 45.75 134 ALA A N 1
ATOM 1081 C CA . ALA A 1 134 ? 45.271 -4.364 7.150 1.00 45.75 134 ALA A CA 1
ATOM 1082 C C . ALA A 1 134 ? 44.140 -4.159 6.144 1.00 45.75 134 ALA A C 1
ATOM 1084 O O . ALA A 1 134 ? 42.994 -4.559 6.362 1.00 45.75 134 ALA A O 1
ATOM 1085 N N . CYS A 1 135 ? 44.473 -3.603 4.975 1.00 42.56 135 CYS A N 1
ATOM 1086 C CA . CYS A 1 135 ? 43.539 -3.543 3.853 1.00 42.56 135 CYS A CA 1
ATOM 1087 C C . CYS A 1 135 ? 43.494 -4.901 3.140 1.00 42.56 135 CYS A C 1
ATOM 1089 O O . CYS A 1 135 ? 44.433 -5.251 2.426 1.00 42.56 135 CYS A O 1
ATOM 1091 N N . VAL A 1 136 ? 42.395 -5.643 3.318 1.00 47.12 136 VAL A N 1
ATOM 1092 C CA . VAL A 1 136 ? 42.133 -6.913 2.625 1.00 47.12 136 VAL A CA 1
ATOM 1093 C C . VAL A 1 136 ? 41.339 -6.647 1.342 1.00 47.12 136 VAL A C 1
ATOM 1095 O O . VAL A 1 136 ? 40.208 -6.164 1.395 1.00 47.12 136 VAL A O 1
ATOM 1098 N N . ARG A 1 137 ? 41.911 -6.969 0.176 1.00 45.56 137 ARG A N 1
ATOM 1099 C CA . ARG A 1 137 ? 41.200 -6.953 -1.119 1.00 45.56 137 ARG A CA 1
ATOM 1100 C C . ARG A 1 137 ? 40.954 -8.375 -1.600 1.00 45.56 137 ARG A C 1
ATOM 1102 O O . ARG A 1 137 ? 41.915 -9.132 -1.703 1.00 45.56 137 ARG A O 1
ATOM 1109 N N . SER A 1 138 ? 39.705 -8.711 -1.921 1.00 48.12 138 SER A N 1
ATOM 1110 C CA . SER A 1 138 ? 39.321 -10.020 -2.457 1.00 48.12 138 SER A CA 1
ATOM 1111 C C . SER A 1 138 ? 39.033 -9.971 -3.961 1.00 48.12 138 SER A C 1
ATOM 1113 O O . SER A 1 138 ? 38.465 -9.001 -4.464 1.00 48.12 138 SER A O 1
ATOM 1115 N N . SER A 1 139 ? 39.429 -11.017 -4.687 1.00 47.81 139 SER A N 1
ATOM 1116 C CA . SER A 1 139 ? 39.032 -11.261 -6.081 1.00 47.81 139 SER A CA 1
ATOM 1117 C C . SER A 1 139 ? 38.578 -12.710 -6.224 1.00 47.81 139 SER A C 1
ATOM 1119 O O . SER A 1 139 ? 39.303 -13.622 -5.825 1.00 47.81 139 SER A O 1
ATOM 1121 N N . TYR A 1 140 ? 37.395 -12.910 -6.805 1.00 49.09 140 TYR A N 1
ATOM 1122 C CA . TYR A 1 140 ? 36.842 -14.225 -7.132 1.00 49.09 140 TYR A CA 1
ATOM 1123 C C . TYR A 1 140 ? 36.993 -14.445 -8.635 1.00 49.09 140 TYR A C 1
ATOM 1125 O O . TYR A 1 140 ? 36.580 -13.595 -9.423 1.00 49.09 140 TYR A O 1
ATOM 1133 N N . ASN A 1 141 ? 37.612 -15.552 -9.040 1.00 40.91 141 ASN A N 1
ATOM 1134 C CA . ASN A 1 141 ? 37.682 -15.910 -10.453 1.00 40.91 141 ASN A CA 1
ATOM 1135 C C . ASN A 1 141 ? 36.426 -16.698 -10.841 1.00 40.91 141 ASN A C 1
ATOM 1137 O O . ASN A 1 141 ? 36.254 -17.844 -10.435 1.00 40.91 141 ASN A O 1
ATOM 1141 N N . GLU A 1 142 ? 35.579 -16.091 -11.670 1.00 36.97 142 GLU A N 1
ATOM 1142 C CA . GLU A 1 142 ? 34.627 -16.807 -12.517 1.00 36.97 142 GLU A CA 1
ATOM 1143 C C . GLU A 1 142 ? 35.409 -17.463 -13.662 1.00 36.97 142 GLU A C 1
ATOM 1145 O O . GLU A 1 142 ? 35.895 -16.784 -14.571 1.00 36.97 142 GLU A O 1
ATOM 1150 N N . VAL A 1 143 ? 35.537 -18.791 -13.656 1.00 31.39 143 VAL A N 1
ATOM 1151 C CA . VAL A 1 143 ? 35.865 -19.511 -14.891 1.00 31.39 143 VAL A CA 1
ATOM 1152 C C . VAL A 1 143 ? 34.580 -19.587 -15.714 1.00 31.39 143 VAL A C 1
ATOM 1154 O O . VAL A 1 143 ? 33.760 -20.473 -15.520 1.00 31.39 143 VAL A O 1
ATOM 1157 N N . ALA A 1 144 ? 34.436 -18.607 -16.608 1.00 27.20 144 ALA A N 1
ATOM 1158 C CA . ALA A 1 144 ? 33.574 -18.580 -17.789 1.00 27.20 144 ALA A CA 1
ATOM 1159 C C . ALA A 1 144 ? 32.071 -18.886 -17.599 1.00 27.20 144 ALA A C 1
ATOM 1161 O O . ALA A 1 144 ? 31.649 -20.035 -17.627 1.00 27.20 144 ALA A O 1
ATOM 1162 N N . GLN A 1 145 ? 31.235 -17.847 -17.663 1.00 24.88 145 GLN A N 1
ATOM 1163 C CA . GLN A 1 145 ? 30.403 -17.601 -18.849 1.00 24.88 145 GLN A CA 1
ATOM 1164 C C . GLN A 1 145 ? 29.773 -16.209 -18.787 1.00 24.88 145 GLN A C 1
ATOM 1166 O O . GLN A 1 145 ? 29.530 -15.651 -17.725 1.00 24.88 145 GLN A O 1
ATOM 1171 N N . GLU A 1 146 ? 29.608 -15.634 -19.973 1.00 35.88 146 GLU A N 1
ATOM 1172 C CA . GLU A 1 146 ? 29.179 -14.270 -20.244 1.00 35.88 146 GLU A CA 1
ATOM 1173 C C . GLU A 1 146 ? 28.027 -13.790 -19.358 1.00 35.88 146 GLU A C 1
ATOM 1175 O O . GLU A 1 146 ? 26.948 -14.370 -19.364 1.00 35.88 146 GLU A O 1
ATOM 1180 N N . LEU A 1 147 ? 28.241 -12.663 -18.681 1.00 29.34 147 LEU A N 1
ATOM 1181 C CA . LEU A 1 147 ? 27.427 -11.447 -18.753 1.00 29.34 147 LEU A CA 1
ATOM 1182 C C . LEU A 1 147 ? 27.862 -10.542 -17.603 1.00 29.34 147 LEU A C 1
ATOM 1184 O O . LEU A 1 147 ? 27.490 -10.781 -16.468 1.00 29.34 147 LEU A O 1
ATOM 1188 N N . LEU A 1 148 ? 28.621 -9.488 -17.914 1.00 26.12 148 LEU A N 1
ATOM 1189 C CA . LEU A 1 148 ? 28.457 -8.135 -17.366 1.00 26.12 148 LEU A CA 1
ATOM 1190 C C . LEU A 1 148 ? 29.614 -7.261 -17.859 1.00 26.12 148 LEU A C 1
ATOM 1192 O O . LEU A 1 148 ? 30.712 -7.213 -17.310 1.00 26.12 148 LEU A O 1
ATOM 1196 N N . LYS A 1 149 ? 29.328 -6.494 -18.913 1.00 29.17 149 LYS A N 1
ATOM 1197 C CA . LYS A 1 149 ? 30.065 -5.271 -19.231 1.00 29.17 149 LYS A CA 1
ATOM 1198 C C . LYS A 1 149 ? 29.878 -4.279 -18.075 1.00 29.17 149 LYS A C 1
ATOM 1200 O O . LYS A 1 149 ? 29.021 -3.403 -18.164 1.00 29.17 149 LYS A O 1
ATOM 1205 N N . PHE A 1 150 ? 30.703 -4.356 -17.034 1.00 24.28 150 PHE A N 1
ATOM 1206 C CA . PHE A 1 150 ? 30.929 -3.222 -16.139 1.00 24.28 150 PHE A CA 1
ATOM 1207 C C . PHE A 1 150 ? 32.314 -2.627 -16.377 1.00 24.28 150 PHE A C 1
ATOM 1209 O O . PHE A 1 150 ? 33.360 -3.118 -15.975 1.00 24.28 150 PHE A O 1
ATOM 1216 N N . ARG A 1 151 ? 32.251 -1.535 -17.136 1.00 25.41 151 ARG A N 1
ATOM 1217 C CA . ARG A 1 151 ? 33.190 -0.425 -17.273 1.00 25.41 151 ARG A CA 1
ATOM 1218 C C . ARG A 1 151 ? 34.230 -0.368 -16.137 1.00 25.41 151 ARG A C 1
ATOM 1220 O O . ARG A 1 151 ? 33.924 0.098 -15.044 1.00 25.41 151 ARG A O 1
ATOM 1227 N N . PHE A 1 152 ? 35.479 -0.722 -16.446 1.00 25.55 152 PHE A N 1
ATOM 1228 C CA . PHE A 1 152 ? 36.649 -0.255 -15.700 1.00 25.55 152 PHE A CA 1
ATOM 1229 C C . PHE A 1 152 ? 36.652 1.279 -15.749 1.00 25.55 152 PHE A C 1
ATOM 1231 O O . PHE A 1 152 ? 37.075 1.887 -16.734 1.00 25.55 152 PHE A O 1
ATOM 1238 N N . ARG A 1 153 ? 36.125 1.925 -14.708 1.00 26.89 153 ARG A N 1
ATOM 1239 C CA . ARG A 1 153 ? 36.446 3.319 -14.423 1.00 26.89 153 ARG A CA 1
ATOM 1240 C C . ARG A 1 153 ? 37.653 3.314 -13.501 1.00 26.89 153 ARG A C 1
ATOM 1242 O O . ARG A 1 153 ? 37.576 2.917 -12.346 1.00 26.89 153 ARG A O 1
ATOM 1249 N N . SER A 1 154 ? 38.768 3.739 -14.078 1.00 34.03 154 SER A N 1
ATOM 1250 C CA . SER A 1 154 ? 39.929 4.292 -13.400 1.00 34.03 154 SER A CA 1
ATOM 1251 C C . SER A 1 154 ? 39.498 5.189 -12.238 1.00 34.03 154 SER A C 1
ATOM 1253 O O . SER A 1 154 ? 39.028 6.293 -12.479 1.00 34.03 154 SER A O 1
ATOM 1255 N N . ASN A 1 155 ? 39.645 4.692 -11.014 1.00 28.56 155 ASN A N 1
ATOM 1256 C CA . ASN A 1 155 ? 39.785 5.464 -9.781 1.00 28.56 155 ASN A CA 1
ATOM 1257 C C . ASN A 1 155 ? 40.542 4.571 -8.786 1.00 28.56 155 ASN A C 1
ATOM 1259 O O . ASN A 1 155 ? 39.971 3.968 -7.887 1.00 28.56 155 ASN A O 1
ATOM 1263 N N . ILE A 1 156 ? 41.852 4.433 -9.011 1.00 29.50 156 ILE A N 1
ATOM 1264 C CA . ILE A 1 156 ? 42.803 3.841 -8.048 1.00 29.50 156 ILE A CA 1
ATOM 1265 C C . ILE A 1 156 ? 43.351 4.906 -7.078 1.00 29.50 156 ILE A C 1
ATOM 1267 O O . ILE A 1 156 ? 44.058 4.583 -6.133 1.00 29.50 156 ILE A O 1
ATOM 1271 N N . PHE A 1 157 ? 42.950 6.166 -7.236 1.00 30.25 157 PHE A N 1
ATOM 1272 C CA . PHE A 1 157 ? 43.277 7.251 -6.320 1.00 30.25 157 PHE A CA 1
ATOM 1273 C C . PHE A 1 157 ? 42.023 8.078 -6.058 1.00 30.25 157 PHE A C 1
ATOM 1275 O O . PHE A 1 157 ? 41.819 9.081 -6.719 1.00 30.25 157 PHE A O 1
ATOM 1282 N N . GLU A 1 158 ? 41.154 7.604 -5.165 1.00 34.81 158 GLU A N 1
ATOM 1283 C CA . GLU A 1 158 ? 40.310 8.433 -4.289 1.00 34.81 158 GLU A CA 1
ATOM 1284 C C . GLU A 1 158 ? 39.366 7.537 -3.477 1.00 34.81 158 GLU A C 1
ATOM 1286 O O . GLU A 1 158 ? 38.374 7.038 -3.997 1.00 34.81 158 GLU A O 1
ATOM 1291 N N . CYS A 1 159 ? 39.721 7.308 -2.209 1.00 28.28 159 CYS A N 1
ATOM 1292 C CA . CYS A 1 159 ? 38.845 7.060 -1.052 1.00 28.28 159 CYS A CA 1
ATOM 1293 C C . CYS A 1 159 ? 39.728 6.543 0.092 1.00 28.28 159 CYS A C 1
ATOM 1295 O O . CYS A 1 159 ? 40.408 5.545 -0.084 1.00 28.28 159 CYS A O 1
ATOM 1297 N N . TRP A 1 160 ? 39.781 7.096 1.298 1.00 29.80 160 TRP A N 1
ATOM 1298 C CA . TRP A 1 160 ? 39.308 8.340 1.897 1.00 29.80 160 TRP A CA 1
ATOM 1299 C C . TRP A 1 160 ? 39.959 8.333 3.295 1.00 29.80 160 TRP A C 1
ATOM 1301 O O . TRP A 1 160 ? 40.115 7.270 3.892 1.00 29.80 160 TRP A O 1
ATOM 1311 N N . LYS A 1 161 ? 40.338 9.502 3.818 1.00 33.03 161 LYS A N 1
ATOM 1312 C CA . LYS A 1 161 ? 40.688 9.710 5.234 1.00 33.03 161 LYS A CA 1
ATOM 1313 C C . LYS A 1 161 ? 39.741 8.912 6.144 1.00 33.03 161 LYS A C 1
ATOM 1315 O O . LYS A 1 161 ? 38.527 9.063 5.994 1.00 33.03 161 LYS A O 1
ATOM 1320 N N . LEU A 1 162 ? 40.273 8.173 7.122 1.00 37.06 162 LEU A N 1
ATOM 1321 C CA . LEU A 1 162 ? 39.523 7.837 8.334 1.00 37.06 162 LEU A CA 1
ATOM 1322 C C . LEU A 1 162 ? 38.987 9.159 8.903 1.00 37.06 162 LEU A C 1
ATOM 1324 O O . LEU A 1 162 ? 39.742 9.968 9.439 1.00 37.06 162 LEU A O 1
ATOM 1328 N N . ARG A 1 163 ? 37.694 9.425 8.726 1.00 42.00 163 ARG A N 1
ATOM 1329 C CA . ARG A 1 163 ? 37.003 10.537 9.380 1.00 42.00 163 ARG A CA 1
ATOM 1330 C C . ARG A 1 163 ? 36.300 9.998 10.617 1.00 42.00 163 ARG A C 1
ATOM 1332 O O . ARG A 1 163 ? 35.081 10.023 10.673 1.00 42.00 163 ARG A O 1
ATOM 1339 N N . ASN A 1 164 ? 37.075 9.550 11.603 1.00 41.34 164 ASN A N 1
ATOM 1340 C CA . ASN A 1 164 ? 36.611 9.608 12.987 1.00 41.34 164 ASN A CA 1
ATOM 1341 C C . ASN A 1 164 ? 36.732 11.075 13.395 1.00 41.34 164 ASN A C 1
ATOM 1343 O O . ASN A 1 164 ? 37.755 11.522 13.911 1.00 41.34 164 ASN A O 1
ATOM 1347 N N . THR A 1 165 ? 35.737 11.872 13.026 1.00 44.88 165 THR A N 1
ATOM 1348 C CA . THR A 1 165 ? 35.651 13.242 13.513 1.00 44.88 165 THR A CA 1
ATOM 1349 C C . THR A 1 165 ? 35.228 13.179 14.974 1.00 44.88 165 THR A C 1
ATOM 1351 O O . THR A 1 165 ? 34.150 12.675 15.263 1.00 44.88 165 THR A O 1
ATOM 1354 N N . SER A 1 166 ? 36.041 13.712 15.888 1.00 51.75 166 SER A N 1
ATOM 1355 C CA . SER A 1 166 ? 35.714 13.935 17.306 1.00 51.75 166 SER A CA 1
ATOM 1356 C C . SER A 1 166 ? 34.646 15.029 17.483 1.00 51.75 166 SER A C 1
ATOM 1358 O O . SER A 1 166 ? 34.810 15.970 18.260 1.00 51.75 166 SER A O 1
ATOM 1360 N N . LEU A 1 167 ? 33.594 14.983 16.672 1.00 60.00 167 LEU A N 1
ATOM 1361 C CA . LEU A 1 167 ? 32.478 15.911 16.703 1.00 60.00 167 LEU A CA 1
ATOM 1362 C C . LEU A 1 167 ? 31.415 15.335 17.635 1.00 60.00 167 LEU A C 1
ATOM 1364 O O . LEU A 1 167 ? 31.174 14.133 17.659 1.00 60.00 167 LEU A O 1
ATOM 1368 N N . SER A 1 168 ? 30.736 16.205 18.378 1.00 66.62 168 SER A N 1
ATOM 1369 C CA . SER A 1 168 ? 29.630 15.838 19.274 1.00 66.62 168 SER A CA 1
ATOM 1370 C C . SER A 1 168 ? 28.387 15.307 18.544 1.00 66.62 168 SER A C 1
ATOM 1372 O O . SER A 1 168 ? 27.389 14.973 19.179 1.00 66.62 168 SER A O 1
ATOM 1374 N N . PHE A 1 169 ? 28.423 15.231 17.211 1.00 66.62 169 PHE A N 1
ATOM 1375 C CA . PHE A 1 169 ? 27.361 14.684 16.384 1.00 66.62 169 PHE A CA 1
ATOM 1376 C C . PHE A 1 169 ? 27.886 13.543 15.515 1.00 66.62 169 PHE A C 1
ATOM 1378 O O . PHE A 1 169 ? 28.856 13.697 14.779 1.00 66.62 169 PHE A O 1
ATOM 1385 N N . PHE A 1 170 ? 27.174 12.416 15.539 1.00 65.62 170 PHE A N 1
ATOM 1386 C CA . PHE A 1 170 ? 27.436 11.314 14.622 1.00 65.62 170 PHE A CA 1
ATOM 1387 C C . PHE A 1 170 ? 27.144 11.724 13.180 1.00 65.62 170 PHE A C 1
ATOM 1389 O O . PHE A 1 170 ? 26.063 12.260 12.880 1.00 65.62 170 PHE A O 1
ATOM 1396 N N . THR A 1 171 ? 28.073 11.403 12.288 1.00 76.31 171 THR A N 1
ATOM 1397 C CA . THR A 1 171 ? 27.892 11.464 10.835 1.00 76.31 171 THR A CA 1
ATOM 1398 C C . THR A 1 171 ? 26.878 10.412 10.362 1.00 76.31 171 THR A C 1
ATOM 1400 O O . THR A 1 171 ? 26.575 9.451 11.067 1.00 76.31 171 THR A O 1
ATOM 1403 N N . ASN A 1 172 ? 26.328 10.561 9.150 1.00 72.50 172 ASN A N 1
ATOM 1404 C CA . ASN A 1 172 ? 25.363 9.590 8.607 1.00 72.50 172 ASN A CA 1
ATOM 1405 C C . ASN A 1 172 ? 25.932 8.162 8.521 1.00 72.50 172 ASN A C 1
ATOM 1407 O O . ASN A 1 172 ? 25.186 7.207 8.709 1.00 72.50 172 ASN A O 1
ATOM 1411 N N . TYR A 1 173 ? 27.236 8.028 8.256 1.00 75.25 173 TYR A N 1
ATOM 1412 C CA . TYR A 1 173 ? 27.920 6.738 8.193 1.00 75.25 173 TYR A CA 1
ATOM 1413 C C . TYR A 1 173 ? 28.014 6.088 9.580 1.00 75.25 173 TYR A C 1
ATOM 1415 O O . TYR A 1 173 ? 27.579 4.953 9.750 1.00 75.25 173 TYR A O 1
ATOM 1423 N N . GLU A 1 174 ? 28.453 6.831 10.599 1.00 77.25 174 GLU A N 1
ATOM 1424 C CA . GLU A 1 174 ? 28.489 6.330 11.981 1.00 77.25 174 GLU A CA 1
ATOM 1425 C C . GLU A 1 174 ? 27.082 5.961 12.479 1.00 77.25 174 GLU A C 1
ATOM 1427 O O . GLU A 1 174 ? 26.889 4.888 13.041 1.00 77.25 174 GLU A O 1
ATOM 1432 N N . ARG A 1 175 ? 26.057 6.774 12.171 1.00 74.81 175 ARG A N 1
ATOM 1433 C CA . ARG A 1 175 ? 24.649 6.450 12.491 1.00 74.81 175 ARG A CA 1
ATOM 1434 C C . ARG A 1 175 ? 24.142 5.183 11.807 1.00 74.81 175 ARG A C 1
ATOM 1436 O O . ARG A 1 175 ? 23.236 4.547 12.332 1.00 74.81 175 ARG A O 1
ATOM 1443 N N . SER A 1 176 ? 24.667 4.847 10.628 1.00 73.50 176 SER A N 1
ATOM 1444 C CA . SER A 1 176 ? 24.277 3.622 9.922 1.00 73.50 176 SER A CA 1
ATOM 1445 C C . SER A 1 176 ? 24.870 2.362 10.558 1.00 73.50 176 SER A C 1
ATOM 1447 O O . SER A 1 176 ? 24.258 1.301 10.461 1.00 73.50 176 SER A O 1
ATOM 1449 N N . MET A 1 177 ? 26.010 2.499 11.245 1.00 77.94 177 MET A N 1
ATOM 1450 C CA . MET A 1 177 ? 26.732 1.404 11.894 1.00 77.94 177 MET A CA 1
ATOM 1451 C C . MET A 1 177 ? 26.233 1.107 13.316 1.00 77.94 177 MET A C 1
ATOM 1453 O O . MET A 1 177 ? 26.374 -0.012 13.792 1.00 77.94 177 MET A O 1
ATOM 1457 N N . LEU A 1 178 ? 25.642 2.092 13.996 1.00 74.94 178 LEU A N 1
ATOM 1458 C CA . LEU A 1 178 ? 25.011 1.900 15.306 1.00 74.94 178 LEU A CA 1
ATOM 1459 C C . LEU A 1 178 ? 23.714 1.102 15.175 1.00 74.94 178 LEU A C 1
ATOM 1461 O O . LEU A 1 178 ? 22.993 1.294 14.205 1.00 74.94 178 LEU A O 1
ATOM 1465 N N . ASP A 1 179 ? 23.365 0.274 16.161 1.00 77.19 179 ASP A N 1
ATOM 1466 C CA . ASP A 1 179 ? 22.121 -0.518 16.153 1.00 77.19 179 ASP A CA 1
ATOM 1467 C C . ASP A 1 179 ? 20.923 0.137 16.841 1.00 77.19 179 ASP A C 1
ATOM 1469 O O . ASP A 1 179 ? 19.787 -0.266 16.600 1.00 77.19 179 ASP A O 1
ATOM 1473 N N . TYR A 1 180 ? 21.157 1.195 17.613 1.00 77.75 180 TYR A N 1
ATOM 1474 C CA . TYR A 1 180 ? 20.135 1.910 18.373 1.00 77.75 180 TYR A CA 1
ATOM 1475 C C . TYR A 1 180 ? 19.838 3.305 17.800 1.00 77.75 180 TYR A C 1
ATOM 1477 O O . TYR A 1 180 ? 20.605 3.875 17.019 1.00 77.75 180 TYR A O 1
ATOM 1485 N N . GLY A 1 181 ? 18.713 3.881 18.227 1.00 81.00 181 GLY A N 1
ATOM 1486 C CA . GLY A 1 181 ? 18.249 5.199 17.797 1.00 81.00 181 GLY A CA 1
ATOM 1487 C C . GLY A 1 181 ? 17.537 5.205 16.439 1.00 81.00 181 GLY A C 1
ATOM 1488 O O . GLY A 1 181 ? 17.230 4.175 15.842 1.00 81.00 181 GLY A O 1
ATOM 1489 N N . THR A 1 182 ? 17.212 6.402 15.942 1.00 82.00 182 THR A N 1
ATOM 1490 C CA . THR A 1 182 ? 16.410 6.538 14.718 1.00 82.00 182 THR A CA 1
ATOM 1491 C C . THR A 1 182 ? 17.252 6.340 13.454 1.00 82.00 182 THR A C 1
ATOM 1493 O O . THR A 1 182 ? 18.045 7.220 13.101 1.00 82.00 182 THR A O 1
ATOM 1496 N N . LYS A 1 183 ? 17.030 5.242 12.722 1.00 81.00 183 LYS A N 1
ATOM 1497 C CA . LYS A 1 183 ? 17.666 4.977 11.420 1.00 81.00 183 LYS A CA 1
ATOM 1498 C C . LYS A 1 183 ? 16.785 5.491 10.284 1.00 81.00 183 LYS A C 1
ATOM 1500 O O . LYS A 1 183 ? 15.571 5.280 10.280 1.00 81.00 183 LYS A O 1
ATOM 1505 N N . LYS A 1 184 ? 17.394 6.179 9.315 1.00 82.75 184 LYS A N 1
ATOM 1506 C CA . LYS A 1 184 ? 16.720 6.683 8.110 1.00 82.75 184 LYS A CA 1
ATOM 1507 C C . LYS A 1 184 ? 17.426 6.128 6.879 1.00 82.75 184 LYS A C 1
ATOM 1509 O O . LYS A 1 184 ? 18.611 6.394 6.709 1.00 82.75 184 LYS A O 1
ATOM 1514 N N . GLN A 1 185 ? 16.709 5.407 6.023 1.00 80.50 185 GLN A N 1
ATOM 1515 C CA . GLN A 1 185 ? 17.248 4.871 4.771 1.00 80.50 185 GLN A CA 1
ATOM 1516 C C . GLN A 1 185 ? 16.385 5.314 3.596 1.00 80.50 185 GLN A C 1
ATOM 1518 O O . GLN A 1 185 ? 15.156 5.321 3.682 1.00 80.50 185 GLN A O 1
ATOM 1523 N N . ARG A 1 186 ? 17.035 5.702 2.496 1.00 79.62 186 ARG A N 1
ATOM 1524 C CA . ARG A 1 186 ? 16.343 5.992 1.241 1.00 79.62 186 ARG A CA 1
ATOM 1525 C C . ARG A 1 186 ? 16.005 4.674 0.548 1.00 79.62 186 ARG A C 1
ATOM 1527 O O . ARG A 1 186 ? 16.896 3.859 0.346 1.00 79.62 186 ARG A O 1
ATOM 1534 N N . LEU A 1 187 ? 14.737 4.491 0.203 1.00 79.19 187 LEU A N 1
ATOM 1535 C CA . LEU A 1 187 ? 14.256 3.321 -0.521 1.00 79.19 187 LEU A CA 1
ATOM 1536 C C . LEU A 1 187 ? 14.624 3.418 -2.006 1.00 79.19 187 LEU A C 1
ATOM 1538 O O . LEU A 1 187 ? 14.565 4.498 -2.607 1.00 79.19 187 LEU A O 1
ATOM 1542 N N . GLU A 1 188 ? 15.014 2.284 -2.580 1.00 77.06 188 GLU A N 1
ATOM 1543 C CA . GLU A 1 188 ? 15.342 2.152 -3.999 1.00 77.06 188 GLU A CA 1
ATOM 1544 C C . GLU A 1 188 ? 14.091 1.887 -4.838 1.00 77.06 188 GLU A C 1
ATOM 1546 O O . GLU A 1 188 ? 13.013 1.618 -4.311 1.00 77.06 188 GLU A O 1
ATOM 1551 N N . SER A 1 189 ? 14.223 1.962 -6.166 1.00 73.25 189 SER A N 1
ATOM 1552 C CA . SER A 1 189 ? 13.084 1.802 -7.078 1.00 73.25 189 SER A CA 1
ATOM 1553 C C . SER A 1 189 ? 12.377 0.451 -6.947 1.00 73.25 189 SER A C 1
ATOM 1555 O O . SER A 1 189 ? 11.183 0.376 -7.220 1.00 73.25 189 SER A O 1
ATOM 1557 N N . GLU A 1 190 ? 13.098 -0.592 -6.544 1.00 74.50 190 GLU A N 1
ATOM 1558 C CA . GLU A 1 190 ? 12.570 -1.948 -6.364 1.00 74.50 190 GLU A CA 1
ATOM 1559 C C . GLU A 1 190 ? 11.722 -2.091 -5.094 1.00 74.50 190 GLU A C 1
ATOM 1561 O O . GLU A 1 190 ? 10.902 -2.998 -4.995 1.00 74.50 190 GLU A O 1
ATOM 1566 N N . SER A 1 191 ? 11.866 -1.171 -4.134 1.00 78.38 191 SER A N 1
ATOM 1567 C CA . SER A 1 191 ? 11.062 -1.156 -2.908 1.00 78.38 191 SER A CA 1
ATOM 1568 C C . SER A 1 191 ? 9.661 -0.567 -3.112 1.00 78.38 191 SER A C 1
ATOM 1570 O O . SER A 1 191 ? 8.849 -0.602 -2.189 1.00 78.38 191 SER A O 1
ATOM 1572 N N . PHE A 1 192 ? 9.374 0.003 -4.287 1.00 79.50 192 PHE A N 1
ATOM 1573 C CA . PHE A 1 192 ? 8.079 0.608 -4.593 1.00 79.50 192 PHE A CA 1
ATOM 1574 C C . PHE A 1 192 ? 7.175 -0.355 -5.355 1.00 79.50 192 PHE A C 1
ATOM 1576 O O . PHE A 1 192 ? 7.608 -1.090 -6.243 1.00 79.50 192 PHE A O 1
ATOM 1583 N N . ARG A 1 193 ? 5.874 -0.288 -5.059 1.00 84.31 193 ARG A N 1
ATOM 1584 C CA . ARG A 1 193 ? 4.851 -1.050 -5.776 1.00 84.31 193 ARG A CA 1
ATOM 1585 C C . ARG A 1 193 ? 4.822 -0.657 -7.260 1.00 84.31 193 ARG A C 1
ATOM 1587 O O . ARG A 1 193 ? 4.861 0.526 -7.609 1.00 84.31 193 ARG A O 1
ATOM 1594 N N . LEU A 1 194 ? 4.683 -1.648 -8.143 1.00 84.88 194 LEU A N 1
ATOM 1595 C CA . LEU A 1 194 ? 4.449 -1.405 -9.569 1.00 84.88 194 LEU A CA 1
ATOM 1596 C C . LEU A 1 194 ? 3.151 -0.613 -9.788 1.00 84.88 194 LEU A C 1
ATOM 1598 O O . LEU A 1 194 ? 2.171 -0.772 -9.062 1.00 84.88 194 LEU A O 1
ATOM 1602 N N . PHE A 1 195 ? 3.125 0.211 -10.833 1.00 86.75 195 PHE A N 1
ATOM 1603 C CA . PHE A 1 195 ? 1.989 1.080 -11.158 1.00 86.75 195 PHE A CA 1
ATOM 1604 C C . PHE A 1 195 ? 0.646 0.333 -11.225 1.00 86.75 195 PHE A C 1
ATOM 1606 O O . PHE A 1 195 ? -0.383 0.822 -10.762 1.00 86.75 195 PHE A O 1
ATOM 1613 N N . ASP A 1 196 ? 0.665 -0.871 -11.781 1.00 88.00 196 ASP A N 1
ATOM 1614 C CA . ASP A 1 196 ? -0.492 -1.705 -12.071 1.00 88.00 196 ASP A CA 1
ATOM 1615 C C . ASP A 1 196 ? -0.747 -2.821 -11.047 1.00 88.00 196 ASP A C 1
ATOM 1617 O O . ASP A 1 196 ? -1.654 -3.644 -11.229 1.00 88.00 196 ASP A O 1
ATOM 1621 N N . ALA A 1 197 ? 0.013 -2.834 -9.953 1.00 90.06 197 ALA A N 1
ATOM 1622 C CA . ALA A 1 197 ? -0.134 -3.812 -8.888 1.00 90.06 197 ALA A CA 1
ATOM 1623 C C . ALA A 1 197 ? -1.265 -3.464 -7.909 1.00 90.06 197 ALA A C 1
ATOM 1625 O O . ALA A 1 197 ? -1.585 -2.300 -7.674 1.00 90.06 197 ALA A O 1
ATOM 1626 N N . CYS A 1 198 ? -1.873 -4.484 -7.312 1.00 91.69 198 CYS A N 1
ATOM 1627 C CA . CYS A 1 198 ? -2.959 -4.334 -6.343 1.00 91.69 198 CYS A CA 1
ATOM 1628 C C . CYS A 1 198 ? -2.401 -3.907 -4.984 1.00 91.69 198 CYS A C 1
ATOM 1630 O O . CYS A 1 198 ? -1.409 -4.475 -4.541 1.00 91.69 198 CYS A O 1
ATOM 1632 N N . HIS A 1 199 ? -3.067 -3.008 -4.258 1.00 89.69 199 HIS A N 1
ATOM 1633 C CA . HIS A 1 199 ? -2.636 -2.656 -2.893 1.00 89.69 199 HIS A CA 1
ATOM 1634 C C . HIS A 1 199 ? -2.822 -3.782 -1.861 1.00 89.69 199 HIS A C 1
ATOM 1636 O O . HIS A 1 199 ? -2.279 -3.690 -0.768 1.00 89.69 199 HIS A O 1
ATOM 1642 N N . LEU A 1 200 ? -3.599 -4.824 -2.179 1.00 91.62 200 LEU A N 1
ATOM 1643 C CA . LEU A 1 200 ? -3.825 -5.961 -1.278 1.00 91.62 200 LEU A CA 1
ATOM 1644 C C . LEU A 1 200 ? -2.948 -7.167 -1.626 1.00 91.62 200 LEU A C 1
ATOM 1646 O O . LEU A 1 200 ? -2.309 -7.722 -0.744 1.00 91.62 200 LEU A O 1
ATOM 1650 N N . CYS A 1 201 ? -2.902 -7.573 -2.900 1.00 91.56 201 CYS A N 1
ATOM 1651 C CA . CYS A 1 201 ? -2.164 -8.771 -3.319 1.00 91.56 201 CYS A CA 1
ATOM 1652 C C . CYS A 1 201 ? -0.812 -8.490 -3.989 1.00 91.56 201 CYS A C 1
ATOM 1654 O O . CYS A 1 201 ? -0.123 -9.444 -4.332 1.00 91.56 201 CYS A O 1
ATOM 1656 N N . LEU A 1 202 ? -0.448 -7.220 -4.222 1.00 89.62 202 LEU A N 1
ATOM 1657 C CA . LEU A 1 202 ? 0.814 -6.752 -4.834 1.00 89.62 202 LEU A CA 1
ATOM 1658 C C . LEU A 1 202 ? 1.156 -7.305 -6.231 1.00 89.62 202 LEU A C 1
ATOM 1660 O O . LEU A 1 202 ? 2.108 -6.852 -6.859 1.00 89.62 202 LEU A O 1
ATOM 1664 N N . SER A 1 203 ? 0.355 -8.220 -6.766 1.00 90.06 203 SER A N 1
ATOM 1665 C CA . SER A 1 203 ? 0.438 -8.707 -8.137 1.00 90.06 203 SER A CA 1
ATOM 1666 C C . SER A 1 203 ? -0.273 -7.772 -9.112 1.00 90.06 203 SER A C 1
ATOM 1668 O O . SER A 1 203 ? -1.095 -6.933 -8.717 1.00 90.06 203 SER A O 1
ATOM 1670 N N . GLN A 1 204 ? 0.028 -7.935 -10.403 1.00 89.50 204 GLN A N 1
ATOM 1671 C CA . GLN A 1 204 ? -0.671 -7.230 -11.471 1.00 89.50 204 GLN A CA 1
ATOM 1672 C C . GLN A 1 204 ? -2.185 -7.456 -11.350 1.00 89.50 204 GLN A C 1
ATOM 1674 O O . GLN A 1 204 ? -2.677 -8.580 -11.229 1.00 89.50 204 GLN A O 1
ATOM 1679 N N . THR A 1 205 ? -2.926 -6.356 -11.349 1.00 90.69 205 THR A N 1
ATOM 1680 C CA . THR A 1 205 ? -4.353 -6.355 -11.012 1.00 90.69 205 THR A CA 1
ATOM 1681 C C . THR A 1 205 ? -5.220 -7.047 -12.063 1.00 90.69 205 THR A C 1
ATOM 1683 O O . THR A 1 205 ? -5.082 -6.792 -13.254 1.00 90.69 205 THR A O 1
ATOM 1686 N N . ARG A 1 206 ? -6.167 -7.877 -11.617 1.00 89.56 206 ARG A N 1
ATOM 1687 C CA . ARG A 1 206 ? -7.208 -8.501 -12.455 1.00 89.56 206 ARG A CA 1
ATOM 1688 C C . ARG A 1 206 ? -8.544 -7.822 -12.178 1.00 89.56 206 ARG A C 1
ATOM 1690 O O . ARG A 1 206 ? -8.825 -7.536 -11.013 1.00 89.56 206 ARG A O 1
ATOM 1697 N N . ASP A 1 207 ? -9.337 -7.559 -13.215 1.00 90.56 207 ASP A N 1
ATOM 1698 C CA . ASP A 1 207 ? -10.606 -6.818 -13.122 1.00 90.56 207 ASP A CA 1
ATOM 1699 C C . ASP A 1 207 ? -10.485 -5.583 -12.228 1.00 90.56 207 ASP A C 1
ATOM 1701 O O . ASP A 1 207 ? -11.012 -5.506 -11.114 1.00 90.56 207 ASP A O 1
ATOM 1705 N N . THR A 1 208 ? -9.694 -4.632 -12.710 1.00 92.94 208 THR A N 1
ATOM 1706 C CA . THR A 1 208 ? -9.241 -3.478 -11.944 1.00 92.94 208 THR A CA 1
ATOM 1707 C C . THR A 1 208 ? -10.382 -2.597 -11.468 1.00 92.94 208 THR A C 1
ATOM 1709 O O . THR A 1 208 ? -11.234 -2.167 -12.247 1.00 92.94 208 THR A O 1
ATOM 1712 N N . VAL A 1 209 ? -10.354 -2.263 -10.182 1.00 94.12 209 VAL A N 1
ATOM 1713 C CA . VAL A 1 209 ? -11.257 -1.290 -9.563 1.00 94.12 209 VAL A CA 1
ATOM 1714 C C . VAL A 1 209 ? -10.451 -0.259 -8.786 1.00 94.12 209 VAL A C 1
ATOM 1716 O O . VAL A 1 209 ? -9.389 -0.584 -8.255 1.00 94.12 209 VAL A O 1
ATOM 1719 N N . SER A 1 210 ? -10.936 0.981 -8.724 1.00 93.25 210 SER A N 1
ATOM 1720 C CA . SER A 1 210 ? -10.263 2.059 -8.001 1.00 93.25 210 SER A CA 1
ATOM 1721 C C . SER A 1 210 ? -11.154 2.797 -7.010 1.00 93.25 210 SER A C 1
ATOM 1723 O O . SER A 1 210 ? -12.367 2.934 -7.205 1.00 93.25 210 SER A O 1
ATOM 1725 N N . CYS A 1 211 ? -10.526 3.348 -5.972 1.00 90.69 211 CYS A N 1
ATOM 1726 C CA . CYS A 1 211 ? -11.166 4.287 -5.053 1.00 90.69 211 CYS A CA 1
ATOM 1727 C C . CYS A 1 211 ? -11.515 5.617 -5.735 1.00 90.69 211 CYS A C 1
ATOM 1729 O O . CYS A 1 211 ? -10.770 6.124 -6.573 1.00 90.69 211 CYS A O 1
ATOM 1731 N N . LYS A 1 212 ? -12.628 6.232 -5.316 1.00 87.06 212 LYS A N 1
ATOM 1732 C CA . LYS A 1 212 ? -13.112 7.519 -5.851 1.00 87.06 212 LYS A CA 1
ATOM 1733 C C . LYS A 1 212 ? -12.287 8.733 -5.409 1.00 87.06 212 LYS A C 1
ATOM 1735 O O . LYS A 1 212 ? -12.283 9.737 -6.127 1.00 87.06 212 LYS A O 1
ATOM 1740 N N . GLU A 1 213 ? -11.673 8.663 -4.227 1.00 84.75 213 GLU A N 1
ATOM 1741 C CA . GLU A 1 213 ? -10.960 9.787 -3.603 1.00 84.75 213 GLU A CA 1
ATOM 1742 C C . GLU A 1 213 ? -9.482 9.822 -4.000 1.00 84.75 213 GLU A C 1
ATOM 1744 O O . GLU A 1 213 ? -9.053 10.783 -4.633 1.00 84.75 213 GLU A O 1
ATOM 1749 N N . ASN A 1 214 ? -8.733 8.756 -3.699 1.00 83.50 214 ASN A N 1
ATOM 1750 C CA . ASN A 1 214 ? -7.276 8.714 -3.880 1.00 83.50 214 ASN A CA 1
ATOM 1751 C C . ASN A 1 214 ? -6.805 7.957 -5.134 1.00 83.50 214 ASN A C 1
ATOM 1753 O O . ASN A 1 214 ? -5.614 7.962 -5.427 1.00 83.50 214 ASN A O 1
ATOM 1757 N N . GLY A 1 215 ? -7.713 7.296 -5.864 1.00 87.69 215 GLY A N 1
ATOM 1758 C CA . GLY A 1 215 ? -7.359 6.539 -7.071 1.00 87.69 215 GLY A CA 1
ATOM 1759 C C . GLY A 1 215 ? -6.510 5.291 -6.814 1.00 87.69 215 GLY A C 1
ATOM 1760 O O . GLY A 1 215 ? -5.778 4.861 -7.702 1.00 87.69 215 GLY A O 1
ATOM 1761 N N . ASP A 1 216 ? -6.603 4.707 -5.619 1.00 90.38 216 ASP A N 1
ATOM 1762 C CA . ASP A 1 216 ? -5.935 3.450 -5.271 1.00 90.38 216 ASP A CA 1
ATOM 1763 C C . ASP A 1 216 ? -6.546 2.277 -6.038 1.00 90.38 216 ASP A C 1
ATOM 1765 O O . ASP A 1 216 ? -7.770 2.145 -6.069 1.00 90.38 216 ASP A O 1
ATOM 1769 N N . ILE A 1 217 ? -5.707 1.437 -6.656 1.00 91.62 217 ILE A N 1
ATOM 1770 C CA . ILE A 1 217 ? -6.141 0.314 -7.502 1.00 91.62 217 ILE A CA 1
ATOM 1771 C C . ILE A 1 217 ? -6.148 -0.994 -6.705 1.00 91.62 217 ILE A C 1
ATOM 1773 O O . ILE A 1 217 ? -5.209 -1.299 -5.959 1.00 91.62 217 ILE A O 1
ATOM 1777 N N . PHE A 1 218 ? -7.187 -1.795 -6.931 1.00 94.44 218 PHE A N 1
ATOM 1778 C CA . PHE A 1 218 ? -7.367 -3.129 -6.375 1.00 94.44 218 PHE A CA 1
ATOM 1779 C C . PHE A 1 218 ? -7.842 -4.116 -7.443 1.00 94.44 218 PHE A C 1
ATOM 1781 O O . PHE A 1 218 ? -8.443 -3.734 -8.451 1.00 94.44 218 PHE A O 1
ATOM 1788 N N . CYS A 1 219 ? -7.627 -5.404 -7.190 1.00 94.56 219 CYS A N 1
ATOM 1789 C CA . CYS A 1 219 ? -8.399 -6.457 -7.841 1.00 94.56 219 CYS A CA 1
ATOM 1790 C C . CYS A 1 219 ? -9.827 -6.429 -7.296 1.00 94.56 219 CYS A C 1
ATOM 1792 O O . CYS A 1 219 ? -10.010 -6.271 -6.082 1.00 94.56 219 CYS A O 1
ATOM 1794 N N . ARG A 1 220 ? -10.828 -6.645 -8.159 1.00 93.44 220 ARG A N 1
ATOM 1795 C CA . ARG A 1 220 ? -12.231 -6.700 -7.727 1.00 93.44 220 ARG A CA 1
ATOM 1796 C C . ARG A 1 220 ? -12.424 -7.691 -6.580 1.00 93.44 220 ARG A C 1
ATOM 1798 O O . ARG A 1 220 ? -12.932 -7.298 -5.545 1.00 93.44 220 ARG A O 1
ATOM 1805 N N . VAL A 1 221 ? -11.946 -8.926 -6.709 1.00 94.25 221 VAL A N 1
ATOM 1806 C CA . VAL A 1 221 ? -12.103 -9.957 -5.664 1.00 94.25 221 VAL A CA 1
ATOM 1807 C C . VAL A 1 221 ? -11.484 -9.520 -4.329 1.00 94.25 221 VAL A C 1
ATOM 1809 O O . VAL A 1 221 ? -12.180 -9.492 -3.318 1.00 94.25 221 VAL A O 1
ATOM 1812 N N . CYS A 1 222 ? -10.227 -9.065 -4.336 1.00 94.88 222 CYS A N 1
ATOM 1813 C CA . CYS A 1 222 ? -9.519 -8.686 -3.110 1.00 94.88 222 CYS A CA 1
ATOM 1814 C C . CYS A 1 222 ? -10.216 -7.552 -2.344 1.00 94.88 222 CYS A C 1
ATOM 1816 O O . CYS A 1 222 ? -10.300 -7.595 -1.117 1.00 94.88 222 CYS A O 1
ATOM 1818 N N . ILE A 1 223 ? -10.724 -6.524 -3.041 1.00 94.50 223 ILE A N 1
ATOM 1819 C CA . ILE A 1 223 ? -11.413 -5.429 -2.345 1.00 94.50 223 ILE A CA 1
ATOM 1820 C C . ILE A 1 223 ? -12.782 -5.861 -1.818 1.00 94.50 223 ILE A C 1
ATOM 1822 O O . ILE A 1 223 ? -13.193 -5.395 -0.758 1.00 94.50 223 ILE A O 1
ATOM 1826 N N . MET A 1 224 ? -13.480 -6.763 -2.518 1.00 93.50 224 MET A N 1
ATOM 1827 C CA . MET A 1 224 ? -14.752 -7.315 -2.044 1.00 93.50 224 MET A CA 1
ATOM 1828 C C . MET A 1 224 ? -14.553 -8.100 -0.747 1.00 93.50 224 MET A C 1
ATOM 1830 O O . MET A 1 224 ? -15.285 -7.871 0.213 1.00 93.50 224 MET A O 1
ATOM 1834 N N . GLU A 1 225 ? -13.550 -8.978 -0.699 1.00 94.88 225 GLU A N 1
ATOM 1835 C CA . GLU A 1 225 ? -13.203 -9.755 0.497 1.00 94.88 225 GLU A CA 1
ATOM 1836 C C . GLU A 1 225 ? -12.864 -8.841 1.675 1.00 94.88 225 GLU A C 1
ATOM 1838 O O . GLU A 1 225 ? -13.402 -9.007 2.770 1.00 94.88 225 GLU A O 1
ATOM 1843 N N . ASN A 1 226 ? -12.048 -7.813 1.431 1.00 94.31 226 ASN A N 1
ATOM 1844 C CA . ASN A 1 226 ? -11.683 -6.837 2.450 1.00 94.31 226 ASN A CA 1
ATOM 1845 C C . ASN A 1 226 ? -12.914 -6.066 2.968 1.00 94.31 226 ASN A C 1
ATOM 1847 O O . ASN A 1 226 ? -13.117 -5.946 4.173 1.00 94.31 226 ASN A O 1
ATOM 1851 N N . LEU A 1 227 ? -13.795 -5.612 2.073 1.00 93.06 227 LEU A N 1
ATOM 1852 C CA . LEU A 1 227 ? -15.036 -4.928 2.447 1.00 93.06 227 LEU A CA 1
ATOM 1853 C C . LEU A 1 227 ? -15.985 -5.816 3.259 1.00 93.06 227 LEU A C 1
ATOM 1855 O O . LEU A 1 227 ? -16.644 -5.325 4.178 1.00 93.06 227 LEU A O 1
ATOM 1859 N N . LEU A 1 228 ? -16.077 -7.104 2.925 1.00 93.62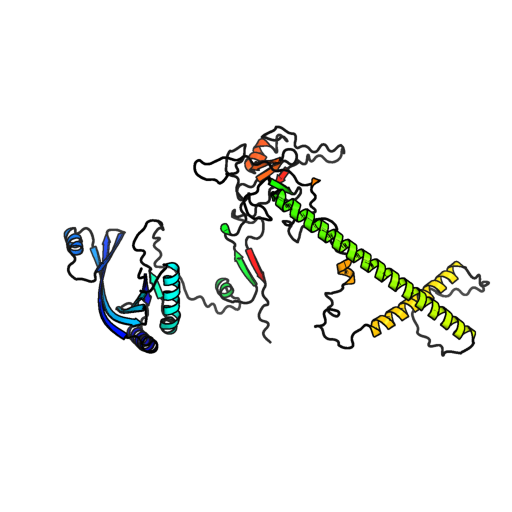 228 LEU A N 1
ATOM 1860 C CA . LEU A 1 228 ? -16.877 -8.066 3.681 1.00 93.62 228 LEU A CA 1
ATOM 1861 C C . LEU A 1 228 ? -16.281 -8.314 5.070 1.00 93.62 228 LEU A C 1
ATOM 1863 O O . LEU A 1 228 ? -17.027 -8.302 6.050 1.00 93.62 228 LEU A O 1
ATOM 1867 N N . ALA A 1 229 ? -14.958 -8.465 5.166 1.00 93.75 229 ALA A N 1
ATOM 1868 C CA . ALA A 1 229 ? -14.254 -8.609 6.437 1.00 93.75 229 ALA A CA 1
ATOM 1869 C C . ALA A 1 229 ? -14.477 -7.386 7.340 1.00 93.75 229 ALA A C 1
ATOM 1871 O O . ALA A 1 229 ? -14.962 -7.535 8.461 1.00 93.75 229 ALA A O 1
ATOM 1872 N N . GLN A 1 230 ? -14.269 -6.174 6.811 1.00 92.69 230 GLN A N 1
ATOM 1873 C CA . GLN A 1 230 ? -14.501 -4.935 7.556 1.00 92.69 230 GLN A CA 1
ATOM 1874 C C . GLN A 1 230 ? -15.955 -4.799 8.020 1.00 92.69 230 GLN A C 1
ATOM 1876 O O . GLN A 1 230 ? -16.207 -4.404 9.152 1.00 92.69 230 GLN A O 1
ATOM 1881 N N . ARG A 1 231 ? -16.942 -5.148 7.183 1.00 92.25 231 ARG A N 1
ATOM 1882 C CA . ARG A 1 231 ? -18.358 -5.112 7.595 1.00 92.25 231 ARG A CA 1
ATOM 1883 C C . ARG A 1 231 ? -18.670 -6.115 8.702 1.00 92.25 231 ARG A C 1
ATOM 1885 O O . ARG A 1 231 ? -19.452 -5.796 9.592 1.00 92.25 231 ARG A O 1
ATOM 1892 N N . LYS A 1 232 ? -18.074 -7.309 8.655 1.00 93.62 232 LYS A N 1
ATOM 1893 C CA . LYS A 1 232 ? -18.238 -8.329 9.698 1.00 93.62 232 LYS A CA 1
ATOM 1894 C C . LYS A 1 232 ? -17.636 -7.866 11.026 1.00 93.62 232 LYS A C 1
ATOM 1896 O O . LYS A 1 232 ? -18.270 -8.035 12.063 1.00 93.62 232 LYS A O 1
ATOM 1901 N N . GLU A 1 233 ? -16.455 -7.255 10.988 1.00 91.81 233 GLU A N 1
ATOM 1902 C CA . GLU A 1 233 ? -15.803 -6.674 12.167 1.00 91.81 233 GLU A CA 1
ATOM 1903 C C . GLU A 1 233 ? -16.600 -5.505 12.745 1.00 91.81 233 GLU A C 1
ATOM 1905 O O . GLU A 1 233 ? -16.836 -5.473 13.948 1.00 91.81 233 GLU A O 1
ATOM 1910 N N . ILE A 1 234 ? -17.083 -4.588 11.899 1.00 91.62 234 ILE A N 1
ATOM 1911 C CA . ILE A 1 234 ? -17.935 -3.471 12.331 1.00 91.62 234 ILE A CA 1
ATOM 1912 C C . ILE A 1 234 ? -19.195 -4.000 13.017 1.00 91.62 234 ILE A C 1
ATOM 1914 O O . ILE A 1 234 ? -19.506 -3.549 14.112 1.00 91.62 234 ILE A O 1
ATOM 1918 N N . LYS A 1 235 ? -19.871 -4.995 12.431 1.00 92.62 235 LYS A N 1
ATOM 1919 C CA . LYS A 1 235 ? -21.069 -5.591 13.033 1.00 92.62 235 LYS A CA 1
ATOM 1920 C C . LYS A 1 235 ? -20.772 -6.222 14.397 1.00 92.62 235 LYS A C 1
ATOM 1922 O O . LYS A 1 235 ? -21.499 -5.977 15.351 1.00 92.62 235 LYS A O 1
ATOM 1927 N N . LYS A 1 236 ? -19.693 -7.005 14.504 1.00 92.12 236 LYS A N 1
ATOM 1928 C CA . LYS A 1 236 ? -19.280 -7.624 15.774 1.00 92.12 236 LYS A CA 1
ATOM 1929 C C . LYS A 1 236 ? -19.001 -6.563 16.845 1.00 92.12 236 LYS A C 1
ATOM 1931 O O . LYS A 1 236 ? -19.461 -6.685 17.974 1.00 92.12 236 LYS A O 1
ATOM 1936 N N . ASN A 1 237 ? -18.289 -5.508 16.466 1.00 88.56 237 ASN A N 1
ATOM 1937 C CA . ASN A 1 237 ? -17.977 -4.385 17.341 1.00 88.56 237 ASN A CA 1
ATOM 1938 C C . ASN A 1 237 ? -19.240 -3.622 17.777 1.00 88.56 237 ASN A C 1
ATOM 1940 O O . ASN A 1 237 ? -19.364 -3.237 18.936 1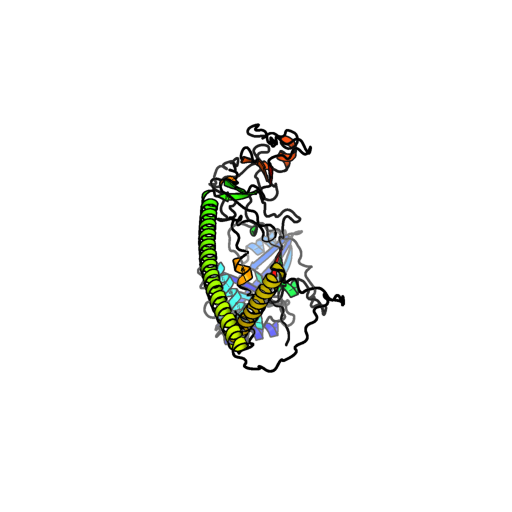.00 88.56 237 ASN A O 1
ATOM 1944 N N . GLU A 1 238 ? -20.200 -3.425 16.870 1.00 89.31 238 GLU A N 1
ATOM 1945 C CA . GLU A 1 238 ? -21.496 -2.812 17.181 1.00 89.31 238 GLU A CA 1
ATOM 1946 C C . GLU A 1 238 ? -22.300 -3.657 18.181 1.00 89.31 238 GLU A C 1
ATOM 1948 O O . GLU A 1 238 ? -22.806 -3.103 19.156 1.00 89.31 238 GLU A O 1
ATOM 1953 N N . GLU A 1 239 ? -22.341 -4.982 18.004 1.00 91.06 239 GLU A N 1
ATOM 1954 C CA . GLU A 1 239 ? -22.981 -5.917 18.942 1.00 91.06 239 GLU A CA 1
ATOM 1955 C C . GLU A 1 239 ? -22.311 -5.895 20.331 1.00 91.06 239 GLU A C 1
ATOM 1957 O O . GLU A 1 239 ? -22.992 -5.938 21.356 1.00 91.06 239 GLU A O 1
ATOM 1962 N N . GLU A 1 240 ? -20.978 -5.811 20.398 1.00 88.31 240 GLU A N 1
ATOM 1963 C CA . GLU A 1 240 ? -20.240 -5.691 21.665 1.00 88.31 240 GLU A CA 1
ATOM 1964 C C . GLU A 1 240 ? -20.519 -4.356 22.370 1.00 88.31 240 GLU A C 1
ATOM 1966 O O . GLU A 1 240 ? -20.728 -4.326 23.587 1.00 88.31 240 GLU A O 1
ATOM 1971 N N . ILE A 1 241 ? -20.583 -3.256 21.612 1.00 87.06 241 ILE A N 1
ATOM 1972 C CA . ILE A 1 241 ? -20.956 -1.940 22.142 1.00 87.06 241 ILE A CA 1
ATOM 1973 C C . ILE A 1 241 ? -22.393 -1.958 22.671 1.00 87.06 241 ILE A C 1
ATOM 1975 O O . ILE A 1 241 ? -22.652 -1.395 23.734 1.00 87.06 241 ILE A O 1
ATOM 1979 N N . GLU A 1 242 ? -23.329 -2.575 21.951 1.00 89.06 242 GLU A N 1
ATOM 1980 C CA . GLU A 1 242 ? -24.732 -2.663 22.362 1.00 89.06 242 GLU A CA 1
ATOM 1981 C C . GLU A 1 242 ? -24.902 -3.501 23.632 1.00 89.06 242 GLU A C 1
ATOM 1983 O O . GLU A 1 242 ? -25.534 -3.043 24.586 1.00 89.06 242 GLU A O 1
ATOM 1988 N N . LYS A 1 243 ? -24.251 -4.670 23.708 1.00 90.38 243 LYS A N 1
ATOM 1989 C CA . LYS A 1 243 ? -24.228 -5.491 24.929 1.00 90.38 243 LYS A CA 1
ATOM 1990 C C . LYS A 1 243 ? -23.678 -4.711 26.114 1.00 90.38 243 LYS A C 1
ATOM 1992 O O . LYS A 1 243 ? -24.283 -4.722 27.182 1.00 90.38 243 LYS A O 1
ATOM 1997 N N . LYS A 1 244 ? -22.568 -3.994 25.928 1.00 85.88 244 LYS A N 1
ATOM 1998 C CA . LYS A 1 244 ? -21.982 -3.198 27.005 1.00 85.88 244 LYS A CA 1
ATOM 1999 C C . LYS A 1 244 ? -22.900 -2.064 27.459 1.00 85.88 244 LYS A C 1
ATOM 2001 O O . LYS A 1 244 ? -23.087 -1.910 28.655 1.00 85.88 244 LYS A O 1
ATOM 2006 N N . LYS A 1 245 ? -23.534 -1.341 26.532 1.00 87.31 245 LYS A N 1
ATOM 2007 C CA . LYS A 1 245 ? -24.541 -0.327 26.885 1.00 87.31 245 LYS A CA 1
ATOM 2008 C C . LYS A 1 245 ? -25.699 -0.924 27.677 1.00 87.31 245 LYS A C 1
ATOM 2010 O O . LYS A 1 245 ? -26.093 -0.347 28.674 1.00 87.31 245 LYS A O 1
ATOM 2015 N N . SER A 1 246 ? -26.197 -2.099 27.285 1.00 88.62 246 SER A N 1
ATOM 2016 C CA . SER A 1 246 ? -27.286 -2.756 28.019 1.00 88.62 246 SER A CA 1
ATOM 2017 C C . SER A 1 246 ? -26.898 -3.155 29.450 1.00 88.62 246 SER A C 1
ATOM 2019 O O . SER A 1 246 ? -27.738 -3.099 30.346 1.00 88.62 246 SER A O 1
ATOM 2021 N N . LEU A 1 247 ? -25.631 -3.528 29.673 1.00 88.62 247 LEU A N 1
ATOM 2022 C CA . LEU A 1 247 ? -25.091 -3.813 31.003 1.00 88.62 247 LEU A CA 1
ATOM 2023 C C . LEU A 1 247 ? -24.914 -2.525 31.813 1.00 88.62 247 LEU A C 1
ATOM 2025 O O . LEU A 1 247 ? -25.376 -2.474 32.949 1.00 88.62 247 LEU A O 1
ATOM 2029 N N . ASP A 1 248 ? -24.330 -1.486 31.211 1.00 83.81 248 ASP A N 1
ATOM 2030 C CA . ASP A 1 248 ? -24.149 -0.174 31.841 1.00 83.81 248 ASP A CA 1
ATOM 2031 C C . ASP A 1 248 ? -25.519 0.428 32.252 1.00 83.81 248 ASP A C 1
ATOM 2033 O O . ASP A 1 248 ? -25.675 0.881 33.384 1.00 83.81 248 ASP A O 1
ATOM 2037 N N . ASP A 1 249 ? -26.547 0.345 31.393 1.00 87.44 249 ASP A N 1
ATOM 2038 C CA . ASP A 1 249 ? -27.917 0.814 31.680 1.00 87.44 249 ASP A CA 1
ATOM 2039 C C . ASP A 1 249 ? -28.587 0.012 32.815 1.00 87.44 249 ASP A C 1
ATOM 2041 O O . ASP A 1 249 ? -29.429 0.529 33.556 1.00 87.44 249 ASP A O 1
ATOM 2045 N N . PHE A 1 250 ? -28.269 -1.280 32.935 1.00 91.19 250 PHE A N 1
ATOM 2046 C CA . PHE A 1 250 ? -28.772 -2.131 34.014 1.00 91.19 250 PHE A CA 1
ATOM 2047 C C . PHE A 1 250 ? -28.078 -1.823 35.345 1.00 91.19 250 PHE A C 1
ATOM 2049 O O . PHE A 1 250 ? -28.739 -1.765 36.385 1.00 91.19 250 PHE A O 1
ATOM 2056 N N . GLU A 1 251 ? -26.767 -1.587 35.321 1.00 86.00 251 GLU A N 1
ATOM 2057 C CA . GLU A 1 251 ? -26.008 -1.116 36.480 1.00 86.00 251 GLU A CA 1
ATOM 2058 C C . GLU A 1 251 ? -26.488 0.267 36.934 1.00 86.00 251 GLU A C 1
ATOM 2060 O O . GLU A 1 251 ? -26.702 0.471 38.128 1.00 86.00 251 GLU A O 1
ATOM 2065 N N . GLU A 1 252 ? -26.754 1.191 36.008 1.00 86.56 252 GLU A N 1
ATOM 2066 C CA . GLU A 1 252 ? -27.269 2.526 36.329 1.00 86.56 252 GLU A CA 1
ATOM 2067 C C . GLU A 1 252 ? -28.630 2.465 37.036 1.00 86.56 252 GLU A C 1
ATOM 2069 O O . GLU A 1 252 ? -28.813 3.124 38.061 1.00 86.56 252 GLU A O 1
ATOM 2074 N N . ARG A 1 253 ? -29.549 1.600 36.585 1.00 89.56 253 ARG A N 1
ATOM 2075 C CA . ARG A 1 253 ? -30.836 1.381 37.274 1.00 89.56 253 ARG A CA 1
ATOM 2076 C C . ARG A 1 253 ? -30.663 0.837 38.690 1.00 89.56 253 ARG A C 1
ATOM 2078 O O . ARG A 1 253 ? -31.337 1.307 39.604 1.00 89.56 253 ARG A O 1
ATOM 2085 N N . LYS A 1 254 ? -29.740 -0.108 38.894 1.00 90.19 254 LYS A N 1
ATOM 2086 C CA . LYS A 1 254 ? -29.419 -0.617 40.239 1.00 90.19 254 LYS A CA 1
ATOM 2087 C C . LYS A 1 254 ? -28.859 0.480 41.137 1.00 90.19 254 LYS A C 1
ATOM 2089 O O . LYS A 1 254 ? -29.238 0.572 42.301 1.00 90.19 254 LYS A O 1
ATOM 2094 N N . ILE A 1 255 ? -27.970 1.315 40.601 1.00 86.69 255 ILE A N 1
ATOM 2095 C CA . ILE A 1 255 ? -27.411 2.457 41.326 1.00 86.69 255 ILE A CA 1
ATOM 2096 C C . ILE A 1 255 ? -28.536 3.419 41.731 1.00 86.69 255 ILE A C 1
ATOM 2098 O O . ILE A 1 255 ? -28.593 3.829 42.888 1.00 86.69 255 ILE A O 1
ATOM 2102 N N . GLU A 1 256 ? -29.456 3.746 40.823 1.00 86.88 256 GLU A N 1
ATOM 2103 C CA . GLU A 1 256 ? -30.601 4.610 41.130 1.00 86.88 256 GLU A CA 1
ATOM 2104 C C . GLU A 1 256 ? -31.525 4.027 42.205 1.00 86.88 256 GLU A C 1
ATOM 2106 O O . GLU A 1 256 ? -31.992 4.772 43.067 1.00 86.88 256 GLU A O 1
ATOM 2111 N N . GLU A 1 257 ? -31.800 2.722 42.175 1.00 89.12 257 GLU A N 1
ATOM 2112 C CA . GLU A 1 257 ? -32.579 2.047 43.222 1.00 89.12 257 GLU A CA 1
ATOM 2113 C C . GLU A 1 257 ? -31.880 2.135 44.584 1.00 89.12 257 GLU A C 1
ATOM 2115 O O . GLU A 1 257 ? -32.512 2.506 45.573 1.00 89.12 257 GLU A O 1
ATOM 2120 N N . ILE A 1 258 ? -30.569 1.883 44.641 1.00 88.50 258 ILE A N 1
ATOM 2121 C CA . ILE A 1 258 ? -29.785 1.966 45.884 1.00 88.50 258 ILE A CA 1
ATOM 2122 C C . ILE A 1 258 ? -29.759 3.398 46.429 1.00 88.50 258 ILE A C 1
ATOM 2124 O O . ILE A 1 258 ? -29.956 3.597 47.629 1.00 88.50 258 ILE A O 1
ATOM 2128 N N . VAL A 1 259 ? -29.556 4.396 45.564 1.00 88.12 259 VAL A N 1
ATOM 2129 C CA . VAL A 1 259 ? -29.580 5.814 45.955 1.00 88.12 259 VAL A CA 1
ATOM 2130 C C . VAL A 1 259 ? -30.954 6.184 46.510 1.00 88.12 259 VAL A C 1
ATOM 2132 O O . VAL A 1 259 ? -31.024 6.740 47.602 1.00 88.12 259 VAL A O 1
ATOM 2135 N N . LYS A 1 260 ? -32.048 5.798 45.836 1.00 86.94 260 LYS A N 1
ATOM 2136 C CA . LYS A 1 260 ? -33.419 6.040 46.325 1.00 86.94 260 LYS A CA 1
ATOM 2137 C C . LYS A 1 260 ? -33.649 5.426 47.707 1.00 86.94 260 LYS A C 1
ATOM 2139 O O . LYS A 1 260 ? -34.194 6.101 48.575 1.00 86.94 260 LYS A O 1
ATOM 2144 N N . MET A 1 261 ? -33.214 4.183 47.923 1.00 86.75 261 MET A N 1
ATOM 2145 C CA . MET A 1 261 ? -33.354 3.508 49.219 1.00 86.75 261 MET A CA 1
ATOM 2146 C C . MET A 1 261 ? -32.562 4.210 50.330 1.00 86.75 261 MET A C 1
ATOM 2148 O O . MET A 1 261 ? -33.079 4.362 51.435 1.00 86.75 261 MET A O 1
ATOM 2152 N N . ARG A 1 262 ? -31.337 4.677 50.047 1.00 85.00 262 ARG A N 1
ATOM 2153 C CA . ARG A 1 262 ? -30.533 5.449 51.013 1.00 85.00 262 ARG A CA 1
ATOM 2154 C C . ARG A 1 262 ? -31.187 6.785 51.359 1.00 85.00 262 ARG A C 1
ATOM 2156 O O . ARG A 1 262 ? -31.295 7.096 52.538 1.00 85.00 262 ARG A O 1
ATOM 2163 N N . THR A 1 263 ? -31.687 7.516 50.361 1.00 84.50 263 THR A N 1
ATOM 2164 C CA . THR A 1 263 ? -32.383 8.793 50.583 1.00 84.50 263 THR A CA 1
ATOM 2165 C C . THR A 1 263 ? -33.647 8.620 51.432 1.00 84.50 263 THR A C 1
ATOM 2167 O O . THR A 1 263 ? -33.899 9.437 52.311 1.00 84.50 263 THR A O 1
ATOM 2170 N N . ILE A 1 264 ? -34.436 7.557 51.210 1.00 86.62 264 ILE A N 1
ATOM 2171 C CA . ILE A 1 264 ? -35.618 7.262 52.045 1.00 86.62 264 ILE A CA 1
ATOM 2172 C C . ILE A 1 264 ? -35.196 6.973 53.489 1.00 86.62 264 ILE A C 1
ATOM 2174 O O . ILE A 1 264 ? -35.787 7.520 54.414 1.00 86.62 264 ILE A O 1
ATOM 2178 N N . LYS A 1 265 ? -34.152 6.161 53.683 1.00 86.25 265 LYS A N 1
ATOM 2179 C CA . LYS A 1 265 ? -33.661 5.804 55.018 1.00 86.25 265 LYS A CA 1
ATOM 2180 C C . LYS A 1 265 ? -33.145 7.021 55.797 1.00 86.25 265 LYS A C 1
ATOM 2182 O O . LYS A 1 265 ? -33.489 7.187 56.960 1.00 86.25 265 LYS A O 1
ATOM 2187 N N . GLU A 1 266 ? -32.368 7.888 55.151 1.00 83.31 266 GLU A N 1
ATOM 2188 C CA . GLU A 1 266 ? -31.872 9.137 55.751 1.00 83.31 266 GLU A CA 1
ATOM 2189 C C . GLU A 1 266 ? -33.030 10.079 56.121 1.00 83.31 266 GLU A C 1
ATOM 2191 O O . GLU A 1 266 ? -33.024 10.700 57.185 1.00 83.31 266 GLU A O 1
ATOM 2196 N N . PHE A 1 267 ? -34.074 10.130 55.287 1.00 83.50 267 PHE A N 1
ATOM 2197 C CA . PHE A 1 267 ? -35.289 10.882 55.590 1.00 83.50 267 PHE A CA 1
ATOM 2198 C C . PHE A 1 267 ? -36.043 10.316 56.807 1.00 83.50 267 PHE A C 1
ATOM 2200 O O . PHE A 1 267 ? -36.448 11.083 57.680 1.00 83.50 267 PHE A O 1
ATOM 2207 N N . GLU A 1 268 ? -36.210 8.993 56.904 1.00 84.62 268 GLU A N 1
ATOM 2208 C CA . GLU A 1 268 ? -36.843 8.335 58.059 1.00 84.62 268 GLU A CA 1
ATOM 2209 C C . GLU A 1 268 ? -36.058 8.577 59.359 1.00 84.62 268 GLU A C 1
ATOM 2211 O O . GLU A 1 268 ? -36.649 8.930 60.382 1.00 84.62 268 GLU A O 1
ATOM 2216 N N . GLU A 1 269 ? -34.729 8.456 59.316 1.00 81.88 269 GLU A N 1
ATOM 2217 C CA . GLU A 1 269 ? -33.838 8.734 60.451 1.00 81.88 269 GLU A CA 1
ATOM 2218 C C . GLU A 1 269 ? -33.925 10.206 60.898 1.00 81.88 269 GLU A C 1
ATOM 2220 O O . GLU A 1 269 ? -33.983 10.486 62.099 1.00 81.88 269 GLU A O 1
ATOM 2225 N N . SER A 1 270 ? -34.027 11.142 59.945 1.00 80.62 270 SER A N 1
ATOM 2226 C CA . SER A 1 270 ? -34.222 12.572 60.216 1.00 80.62 270 SER A CA 1
ATOM 2227 C C . SER A 1 270 ? -35.578 12.875 60.875 1.00 80.62 270 SER A C 1
ATOM 2229 O O . SER A 1 270 ? -35.646 13.691 61.797 1.00 80.62 270 SER A O 1
ATOM 2231 N N . GLN A 1 271 ? -36.657 12.196 60.465 1.00 77.56 271 GLN A N 1
ATOM 2232 C CA . GLN A 1 271 ? -37.991 12.364 61.066 1.00 77.56 271 GLN A CA 1
ATOM 2233 C C . GLN A 1 271 ? -38.092 11.778 62.484 1.00 77.56 271 GLN A C 1
ATOM 2235 O O . GLN A 1 271 ? -38.858 12.283 63.304 1.00 77.56 271 GLN A O 1
ATOM 2240 N N . LEU A 1 272 ? -37.309 10.742 62.800 1.00 76.56 272 LEU A N 1
ATOM 2241 C CA . LEU A 1 272 ? -37.304 10.082 64.114 1.00 76.56 272 LEU A CA 1
ATOM 2242 C C . LEU A 1 272 ? -36.553 10.867 65.209 1.00 76.56 272 LEU A C 1
ATOM 2244 O O . LEU A 1 272 ? -36.444 10.389 66.339 1.00 76.56 272 LEU A O 1
ATOM 2248 N N . GLY A 1 273 ? -36.072 12.081 64.920 1.00 60.53 273 GLY A N 1
ATOM 2249 C CA . GLY A 1 273 ? -35.551 13.003 65.935 1.00 60.53 273 GLY A CA 1
ATOM 2250 C C . GLY A 1 273 ? -34.170 12.641 66.490 1.00 60.53 273 GLY A C 1
ATOM 2251 O O . GLY A 1 273 ? -33.779 13.149 67.544 1.00 60.53 273 GLY A O 1
ATOM 2252 N N . PHE A 1 274 ? -33.405 11.789 65.802 1.00 53.59 274 PHE A N 1
ATOM 2253 C CA . PHE A 1 274 ? -31.997 11.584 66.129 1.00 53.59 274 PHE A CA 1
ATOM 2254 C C . PHE A 1 274 ? -31.191 12.806 65.669 1.00 53.59 274 PHE A C 1
ATOM 2256 O O . PHE A 1 274 ? -30.884 12.962 64.492 1.00 53.59 274 PHE A O 1
ATOM 2263 N N . ASN A 1 275 ? -30.851 13.689 66.614 1.00 48.50 275 ASN A N 1
ATOM 2264 C CA . ASN A 1 275 ? -29.931 14.806 66.396 1.00 48.50 275 ASN A CA 1
ATOM 2265 C C . ASN A 1 275 ? -28.547 14.274 65.987 1.00 48.50 275 ASN A C 1
ATOM 2267 O O . ASN A 1 275 ? -27.699 13.999 66.838 1.00 48.50 275 ASN A O 1
ATOM 2271 N N . THR A 1 276 ? -28.294 14.139 64.689 1.00 49.94 276 THR A N 1
ATOM 2272 C CA . THR A 1 276 ? -26.929 14.020 64.173 1.00 49.94 276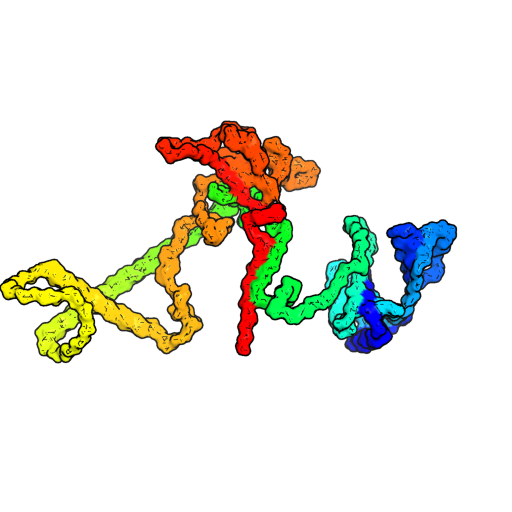 THR A CA 1
ATOM 2273 C C . THR A 1 276 ? -26.230 15.375 64.312 1.00 49.94 276 THR A C 1
ATOM 2275 O O . THR A 1 276 ? -26.840 16.398 63.990 1.00 49.94 276 THR A O 1
ATOM 2278 N N . PRO A 1 277 ? -24.971 15.429 64.785 1.00 45.94 277 PRO A N 1
ATOM 2279 C CA . PRO A 1 277 ? -24.250 16.685 64.915 1.00 45.94 277 PRO A CA 1
ATOM 2280 C C . PRO A 1 277 ? -24.097 17.329 63.535 1.00 45.94 277 PRO A C 1
ATOM 2282 O O . PRO A 1 277 ? -23.543 16.743 62.607 1.00 45.94 277 PRO A O 1
ATOM 2285 N N . TYR A 1 278 ? -24.632 18.540 63.422 1.00 42.72 278 TYR A N 1
ATOM 2286 C CA . TYR A 1 278 ? -24.546 19.413 62.263 1.00 42.72 278 TYR A CA 1
ATOM 2287 C C . TYR A 1 278 ? -23.072 19.775 62.015 1.00 42.72 278 TYR A C 1
ATOM 2289 O O . TYR A 1 278 ? -22.529 20.661 62.673 1.00 42.72 278 TYR A O 1
ATOM 2297 N N . ASN A 1 279 ? -22.400 19.057 61.109 1.00 43.09 279 ASN A N 1
ATOM 2298 C CA . ASN A 1 279 ? -21.104 19.478 60.581 1.00 43.09 279 ASN A CA 1
ATOM 2299 C C . ASN A 1 279 ? -21.351 20.456 59.429 1.00 43.09 279 ASN A C 1
ATOM 2301 O O . ASN A 1 279 ? -21.746 20.077 58.327 1.00 43.09 279 ASN A O 1
ATOM 2305 N N . ASP A 1 280 ? -21.140 21.727 59.749 1.00 42.66 280 ASP A N 1
ATOM 2306 C CA . ASP A 1 280 ? -21.205 22.892 58.877 1.00 42.66 280 ASP A CA 1
ATOM 2307 C C . ASP A 1 280 ? -20.005 22.905 57.911 1.00 42.66 280 ASP A C 1
ATOM 2309 O O . ASP A 1 280 ? -19.030 23.631 58.108 1.00 42.66 280 ASP A O 1
ATOM 2313 N N . ASP A 1 281 ? -20.038 22.068 56.870 1.00 41.06 281 ASP A N 1
ATOM 2314 C CA . ASP A 1 281 ? -19.080 22.179 55.766 1.00 41.06 281 ASP A CA 1
ATOM 2315 C C . ASP A 1 281 ? -19.549 23.267 54.794 1.00 41.06 281 ASP A C 1
ATOM 2317 O O . ASP A 1 281 ? -20.345 23.047 53.875 1.00 41.06 281 ASP A O 1
ATOM 2321 N N . LYS A 1 282 ? -19.015 24.471 55.023 1.00 49.19 282 LYS A N 1
ATOM 2322 C CA . LYS A 1 282 ? -19.044 25.616 54.110 1.00 49.19 282 LYS A CA 1
ATOM 2323 C C . LYS A 1 282 ? -18.696 25.189 52.684 1.00 49.19 282 LYS A C 1
ATOM 2325 O O . LYS A 1 282 ? -17.543 24.878 52.386 1.00 49.19 282 LYS A O 1
ATOM 2330 N N . HIS A 1 283 ? -19.649 25.333 51.772 1.00 40.12 283 HIS A N 1
ATOM 2331 C CA . HIS A 1 283 ? -19.344 25.561 50.366 1.00 40.12 283 HIS A CA 1
ATOM 2332 C C . HIS A 1 283 ? -20.122 26.775 49.862 1.00 40.12 283 HIS A C 1
ATOM 2334 O O . HIS A 1 283 ? -21.320 26.908 50.081 1.00 40.12 283 HIS A O 1
ATOM 2340 N N . ASN A 1 284 ? -19.370 27.685 49.247 1.00 42.03 284 ASN A N 1
ATOM 2341 C CA . ASN A 1 284 ? -19.808 28.963 48.707 1.00 42.03 284 ASN A CA 1
ATOM 2342 C C . ASN A 1 284 ? -20.928 28.789 47.670 1.00 42.03 284 ASN A C 1
ATOM 2344 O O . ASN A 1 284 ? -20.637 28.409 46.538 1.00 42.03 284 ASN A O 1
ATOM 2348 N N . ASP A 1 285 ? -22.157 29.159 48.022 1.00 39.75 285 ASP A N 1
ATOM 2349 C CA . ASP A 1 285 ? -23.151 29.601 47.046 1.00 39.75 285 ASP A CA 1
ATOM 2350 C C . ASP A 1 285 ? -23.152 31.130 47.032 1.00 39.75 285 ASP A C 1
ATOM 2352 O O . ASP A 1 285 ? -23.747 31.809 47.867 1.00 39.75 285 ASP A O 1
ATOM 2356 N N . GLU A 1 286 ? -22.444 31.687 46.055 1.00 41.53 286 GLU A N 1
ATOM 2357 C CA . GLU A 1 286 ? -22.368 33.124 45.771 1.00 41.53 286 GLU A CA 1
ATOM 2358 C C . GLU A 1 286 ? -23.652 33.676 45.117 1.00 41.53 286 GLU A C 1
ATOM 2360 O O . GLU A 1 286 ? -23.645 34.734 44.489 1.00 41.53 286 GLU A O 1
ATOM 2365 N N . VAL A 1 287 ? -24.787 32.990 45.270 1.00 45.03 287 VAL A N 1
ATOM 2366 C CA . VAL A 1 287 ? -26.076 33.411 44.715 1.00 45.03 287 VAL A CA 1
ATOM 2367 C C . VAL A 1 287 ? -27.139 33.347 45.801 1.00 45.03 287 VAL A C 1
ATOM 2369 O O . VAL A 1 287 ? -28.028 32.518 45.753 1.00 45.03 287 VAL A O 1
ATOM 2372 N N . LEU A 1 288 ? -27.044 34.230 46.793 1.00 45.03 288 LEU A N 1
ATOM 2373 C CA . LEU A 1 288 ? -28.209 34.873 47.410 1.00 45.03 288 LEU A CA 1
ATOM 2374 C C . LEU A 1 288 ? -27.715 36.061 48.252 1.00 45.03 288 LEU A C 1
ATOM 2376 O O . LEU A 1 288 ? -27.626 36.030 49.480 1.00 45.03 288 LEU A O 1
ATOM 2380 N N . GLN A 1 289 ? -27.349 37.151 47.575 1.00 41.72 289 GLN A N 1
ATOM 2381 C CA . GLN A 1 289 ? -27.203 38.427 48.264 1.00 41.72 289 GLN A CA 1
ATOM 2382 C C . GLN A 1 289 ? -28.578 38.883 48.757 1.00 41.72 289 GLN A C 1
ATOM 2384 O O . GLN A 1 289 ? -29.464 39.199 47.967 1.00 41.72 289 GLN A O 1
ATOM 2389 N N . LYS A 1 290 ? -28.708 38.891 50.088 1.00 49.72 290 LYS A N 1
ATOM 2390 C CA . LYS A 1 290 ? -29.572 39.740 50.916 1.00 49.72 290 LYS A CA 1
ATOM 2391 C C . LYS A 1 290 ? -30.616 40.551 50.139 1.00 49.72 290 LYS A C 1
ATOM 2393 O O . LYS A 1 290 ? -30.352 41.667 49.694 1.00 49.72 290 LYS A O 1
ATOM 2398 N N . LYS A 1 291 ? -31.848 40.050 50.134 1.00 39.53 291 LYS A N 1
ATOM 2399 C CA . LYS A 1 291 ? -33.026 40.910 50.218 1.00 39.53 291 LYS A CA 1
ATOM 2400 C C . LYS A 1 291 ? -33.800 40.523 51.466 1.00 39.53 291 LYS A C 1
ATOM 2402 O O . LYS A 1 291 ? -34.445 39.485 51.518 1.00 39.53 291 LYS A O 1
ATOM 2407 N N . GLU A 1 292 ? -33.689 41.372 52.480 1.00 50.56 292 GLU A N 1
ATOM 2408 C CA . GLU A 1 292 ? -34.678 41.447 53.545 1.00 50.56 292 GLU A CA 1
ATOM 2409 C C . GLU A 1 292 ? -36.017 41.810 52.901 1.00 50.56 292 GLU A C 1
ATOM 2411 O O . GLU A 1 292 ? -36.243 42.958 52.525 1.00 50.56 292 GLU A O 1
ATOM 2416 N N . VAL A 1 293 ? -36.902 40.829 52.747 1.00 41.25 293 VAL A N 1
ATOM 2417 C CA . VAL A 1 293 ? -38.326 41.083 52.550 1.00 41.25 293 VAL A CA 1
ATOM 2418 C C . VAL A 1 293 ? -39.081 40.107 53.438 1.00 41.25 293 VAL A C 1
ATOM 2420 O O . VAL A 1 293 ? -38.893 38.894 53.365 1.00 41.25 293 VAL A O 1
ATOM 2423 N N . LYS A 1 294 ? -39.919 40.656 54.321 1.00 49.34 294 LYS A N 1
ATOM 2424 C CA . LYS A 1 294 ? -40.986 39.923 55.005 1.00 49.34 294 LYS A CA 1
ATOM 2425 C C . LYS A 1 294 ? -42.027 39.526 53.956 1.00 49.34 294 LYS A C 1
ATOM 2427 O O . LYS A 1 294 ? -43.072 40.160 53.872 1.00 49.34 294 LYS A O 1
ATOM 2432 N N . ASP A 1 295 ? -41.722 38.514 53.158 1.00 48.41 295 ASP A N 1
ATOM 2433 C CA . ASP A 1 295 ? -42.672 37.924 52.226 1.00 48.41 295 ASP A CA 1
ATOM 2434 C C . ASP A 1 295 ? -43.177 36.596 52.780 1.00 48.41 295 ASP A C 1
ATOM 2436 O O . ASP A 1 295 ? -42.430 35.758 53.286 1.00 48.41 295 ASP A O 1
ATOM 2440 N N . VAL A 1 296 ? -44.496 36.438 52.713 1.00 55.81 296 VAL A N 1
ATOM 2441 C CA . VAL A 1 296 ? -45.205 35.188 52.967 1.00 55.81 296 VAL A CA 1
ATOM 2442 C C . VAL A 1 296 ? -44.542 34.103 52.122 1.00 55.81 296 VAL A C 1
ATOM 2444 O O . VAL A 1 296 ? -44.543 34.205 50.898 1.00 55.81 296 VAL A O 1
ATOM 2447 N N . PHE A 1 297 ? -43.967 33.096 52.784 1.00 53.59 297 PHE A N 1
ATOM 2448 C CA . PHE A 1 297 ? -43.261 31.968 52.177 1.00 53.59 297 PHE A CA 1
ATOM 2449 C C . PHE A 1 297 ? -44.180 31.281 51.151 1.00 53.59 297 PHE A C 1
ATOM 2451 O O . PHE A 1 297 ? -45.046 30.478 51.504 1.00 53.59 297 PHE A O 1
ATOM 2458 N N . LYS A 1 298 ? -44.052 31.639 49.872 1.00 58.88 298 LYS A N 1
ATOM 2459 C CA . LYS A 1 298 ? -44.713 30.930 48.778 1.00 58.88 298 LYS A CA 1
ATOM 2460 C C . LYS A 1 298 ? -43.771 29.813 48.371 1.00 58.88 298 LYS A C 1
ATOM 2462 O O . LYS A 1 298 ? -42.738 30.052 47.765 1.00 58.88 298 LYS A O 1
ATOM 2467 N N . LEU A 1 299 ? -44.109 28.602 48.801 1.00 62.78 299 LEU A N 1
ATOM 2468 C CA . LEU A 1 299 ? -43.423 27.380 48.405 1.00 62.78 299 LEU A CA 1
ATOM 2469 C C . LEU A 1 299 ? -43.663 27.141 46.913 1.00 62.78 299 LEU A C 1
ATOM 2471 O O . LEU A 1 299 ? -44.667 26.538 46.521 1.00 62.78 299 LEU A O 1
ATOM 2475 N N . ASP A 1 300 ? -42.744 27.628 46.087 1.00 77.44 300 ASP A N 1
ATOM 2476 C CA . ASP A 1 300 ? -42.778 27.387 44.656 1.00 77.44 300 ASP A CA 1
ATOM 2477 C C . ASP A 1 300 ? -42.419 25.922 44.382 1.00 77.44 300 ASP A C 1
ATOM 2479 O O . ASP A 1 300 ? -41.349 25.408 44.717 1.00 77.44 300 ASP A O 1
ATOM 2483 N N . LYS A 1 301 ? -43.366 25.211 43.767 1.00 79.38 301 LYS A N 1
ATOM 2484 C CA . LYS A 1 301 ? -43.265 23.774 43.476 1.00 79.38 301 LYS A CA 1
ATOM 2485 C C . LYS A 1 301 ? -42.028 23.431 42.638 1.00 79.38 301 LYS A C 1
ATOM 2487 O O . LYS A 1 301 ? -41.496 22.331 42.749 1.00 79.38 301 LYS A O 1
ATOM 2492 N N . GLU A 1 302 ? -41.586 24.357 41.795 1.00 79.38 302 GLU A N 1
ATOM 2493 C CA . GLU A 1 302 ? -40.409 24.197 40.939 1.00 79.38 302 GLU A CA 1
ATOM 2494 C C . GLU A 1 302 ? -39.100 24.253 41.738 1.00 79.38 302 GLU A C 1
ATOM 2496 O O . GLU A 1 302 ? -38.195 23.459 41.477 1.00 79.38 302 GLU A O 1
ATOM 2501 N N . GLU A 1 303 ? -39.027 25.104 42.764 1.00 77.44 303 GLU A N 1
ATOM 2502 C CA . GLU A 1 303 ? -37.864 25.235 43.647 1.00 77.44 303 GLU A CA 1
ATOM 2503 C C . GLU A 1 303 ? -37.701 23.993 44.537 1.00 77.44 303 GLU A C 1
ATOM 2505 O O . GLU A 1 303 ? -36.614 23.421 44.626 1.00 77.44 303 GLU A O 1
ATOM 2510 N N . LEU A 1 304 ? -38.803 23.463 45.078 1.00 78.19 304 LEU A N 1
ATOM 2511 C CA . LEU A 1 304 ? -38.804 22.187 45.810 1.00 78.19 304 LEU A CA 1
ATOM 2512 C C . LEU A 1 304 ? -38.342 21.002 44.950 1.00 78.19 304 LEU A C 1
ATOM 2514 O O . LEU A 1 304 ? -37.628 20.119 45.426 1.00 78.19 304 LEU A O 1
ATOM 2518 N N . LEU A 1 305 ? -38.744 20.966 43.675 1.00 79.25 305 LEU A N 1
ATOM 2519 C CA . LEU A 1 305 ? -38.313 19.922 42.743 1.00 79.25 305 LEU A CA 1
ATOM 2520 C C . LEU A 1 305 ? -36.827 20.044 42.385 1.00 79.25 305 LEU A C 1
ATOM 2522 O O . LEU A 1 305 ? -36.186 19.021 42.145 1.00 79.25 305 LEU A O 1
ATOM 2526 N N . MET A 1 306 ? -36.285 21.263 42.341 1.00 79.81 306 MET A N 1
ATOM 2527 C CA . MET A 1 306 ? -34.854 21.515 42.145 1.00 79.81 306 MET A CA 1
ATOM 2528 C C . MET A 1 306 ? -34.035 21.046 43.350 1.00 79.81 306 MET A C 1
ATOM 2530 O O . MET A 1 306 ? -33.067 20.311 43.166 1.00 79.81 306 MET A O 1
ATOM 2534 N N . ILE A 1 307 ? -34.464 21.381 44.570 1.00 80.25 307 ILE A N 1
ATOM 2535 C CA . ILE A 1 307 ? -33.803 20.947 45.811 1.00 80.25 307 ILE A CA 1
ATOM 2536 C C . ILE A 1 307 ? -33.797 19.413 45.900 1.00 80.25 307 ILE A C 1
ATOM 2538 O O . ILE A 1 307 ? -32.739 18.801 46.024 1.00 80.25 307 ILE A O 1
ATOM 2542 N N . ALA A 1 308 ? -34.948 18.769 45.679 1.00 79.56 308 ALA A N 1
ATOM 2543 C CA . ALA A 1 308 ? -35.054 17.308 45.697 1.00 79.56 308 ALA A CA 1
ATOM 2544 C C . ALA A 1 308 ? -34.224 16.609 44.600 1.00 79.56 308 ALA A C 1
ATOM 2546 O O . ALA A 1 308 ? -33.835 15.449 44.760 1.00 79.56 308 ALA A O 1
ATOM 2547 N N . LYS A 1 309 ? -33.975 17.271 43.462 1.00 81.56 309 LYS A N 1
ATOM 2548 C CA . LYS A 1 309 ? -33.059 16.766 42.426 1.00 81.56 309 LYS A CA 1
ATOM 2549 C C . LYS A 1 309 ? -31.602 16.909 42.858 1.00 81.56 309 LYS A C 1
ATOM 2551 O O . LYS A 1 309 ? -30.872 15.927 42.774 1.00 81.56 309 LYS A O 1
ATOM 2556 N N . ASN A 1 310 ? -31.216 18.072 43.377 1.00 81.12 310 ASN A N 1
ATOM 2557 C CA . ASN A 1 310 ? -29.859 18.325 43.858 1.00 81.12 310 ASN A CA 1
ATOM 2558 C C . ASN A 1 310 ? -29.460 17.363 44.989 1.00 81.12 310 ASN A C 1
ATOM 2560 O O . ASN A 1 310 ? -28.351 16.832 44.964 1.00 81.12 310 ASN A O 1
ATOM 2564 N N . ASP A 1 311 ? -30.367 17.068 45.925 1.00 79.69 311 ASP A N 1
ATOM 2565 C CA . ASP A 1 311 ? -30.112 16.109 47.009 1.00 79.69 311 ASP A CA 1
ATOM 2566 C C . ASP A 1 311 ? -29.901 14.683 46.476 1.00 79.69 311 ASP A C 1
ATOM 2568 O O . ASP A 1 311 ? -28.956 13.992 46.864 1.00 79.69 311 ASP A O 1
ATOM 2572 N N . ARG A 1 312 ? -30.717 14.254 45.502 1.00 78.62 312 ARG A N 1
ATOM 2573 C CA . ARG A 1 312 ? -30.540 12.960 44.818 1.00 78.6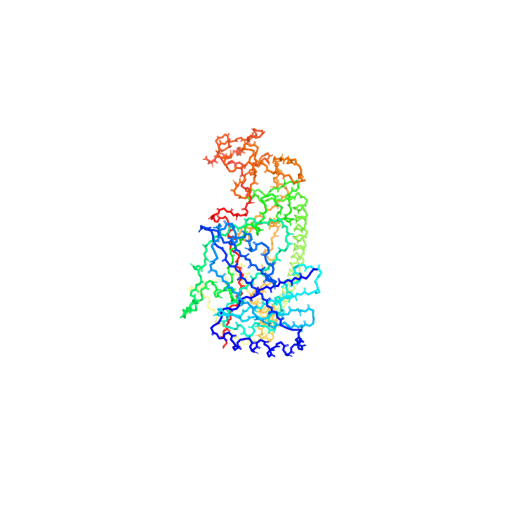2 312 ARG A CA 1
ATOM 2574 C C . ARG A 1 312 ? -29.218 12.885 44.061 1.00 78.62 312 ARG A C 1
ATOM 2576 O O . ARG A 1 312 ? -28.549 11.853 44.109 1.00 78.62 312 ARG A O 1
ATOM 2583 N N . ASP A 1 313 ? -28.828 13.957 43.379 1.00 82.19 313 ASP A N 1
ATOM 2584 C CA . ASP A 1 313 ? -27.568 14.025 42.637 1.00 82.19 313 ASP A CA 1
ATOM 2585 C C . ASP A 1 313 ? -26.349 14.037 43.575 1.00 82.19 313 ASP A C 1
ATOM 2587 O O . ASP A 1 313 ? -25.309 13.439 43.258 1.00 82.19 313 ASP A O 1
ATOM 2591 N N . ARG A 1 314 ? -26.480 14.645 44.761 1.00 84.00 314 ARG A N 1
ATOM 2592 C CA . ARG A 1 314 ? -25.460 14.633 45.819 1.00 84.00 314 ARG A CA 1
ATOM 2593 C C . ARG A 1 314 ? -25.246 13.226 46.370 1.00 84.00 314 ARG A C 1
ATOM 2595 O O . ARG A 1 314 ? -24.101 12.766 46.401 1.00 84.00 314 ARG A O 1
ATOM 2602 N N . GLU A 1 315 ? -26.321 12.519 46.716 1.00 81.56 315 GLU A N 1
ATOM 2603 C CA . GLU A 1 315 ? -26.239 11.136 47.208 1.00 81.56 315 GLU A CA 1
ATOM 2604 C C . GLU A 1 315 ? -25.752 10.164 46.133 1.00 81.56 315 GLU A C 1
ATOM 2606 O O . GLU A 1 315 ? -24.894 9.313 46.391 1.00 81.56 315 GLU A O 1
ATOM 2611 N N . ARG A 1 316 ? -26.197 10.348 44.885 1.00 83.69 316 ARG A N 1
ATOM 2612 C CA . ARG A 1 316 ? -25.664 9.610 43.735 1.00 83.69 316 ARG A CA 1
ATOM 2613 C C . ARG A 1 316 ? -24.155 9.804 43.598 1.00 83.69 316 ARG A C 1
ATOM 2615 O O . ARG A 1 316 ? -23.417 8.834 43.425 1.00 83.69 316 ARG A O 1
ATOM 2622 N N . SER A 1 317 ? -23.681 11.042 43.711 1.00 82.44 317 SER A N 1
ATOM 2623 C CA . SER A 1 317 ? -22.253 11.367 43.634 1.00 82.44 317 SER A CA 1
ATOM 2624 C C . SER A 1 317 ? -21.455 10.788 44.805 1.00 82.44 317 SER A C 1
ATOM 2626 O O . SER A 1 317 ? -20.325 10.337 44.602 1.00 82.44 317 SER A O 1
ATOM 2628 N N . ARG A 1 318 ? -22.027 10.767 46.017 1.00 85.19 318 ARG A N 1
ATOM 2629 C CA . ARG A 1 318 ? -21.420 10.156 47.211 1.00 85.19 318 ARG A CA 1
ATOM 2630 C C . ARG A 1 318 ? -21.240 8.651 47.022 1.00 85.19 318 ARG A C 1
ATOM 2632 O O . ARG A 1 318 ? -20.123 8.157 47.148 1.00 85.19 318 ARG A O 1
ATOM 2639 N N . TYR A 1 319 ? -22.295 7.960 46.595 1.00 84.00 319 TYR A N 1
ATOM 2640 C CA . TYR A 1 319 ? -22.253 6.521 46.336 1.00 84.00 319 TYR A CA 1
ATOM 2641 C C . TYR A 1 319 ? -21.244 6.139 45.243 1.00 84.00 319 TYR A C 1
ATOM 2643 O O . TYR A 1 319 ? -20.497 5.172 45.383 1.00 84.00 319 TYR A O 1
ATOM 2651 N N . ILE A 1 320 ? -21.159 6.931 44.170 1.00 83.25 320 ILE A N 1
ATOM 2652 C CA . ILE A 1 320 ? -20.163 6.713 43.113 1.00 83.25 320 ILE A CA 1
ATOM 2653 C C . ILE A 1 320 ? -18.734 6.914 43.645 1.00 83.25 320 ILE A C 1
ATOM 2655 O O . ILE A 1 320 ? -17.842 6.152 43.274 1.00 83.25 320 ILE A O 1
ATOM 2659 N N . LYS A 1 321 ? -18.489 7.913 44.506 1.00 84.44 321 LYS A N 1
ATOM 2660 C CA . LYS A 1 321 ? -17.166 8.144 45.117 1.00 84.44 321 LYS A CA 1
ATOM 2661 C C . LYS A 1 321 ? -16.754 7.010 46.059 1.00 84.44 321 LYS A C 1
ATOM 2663 O O . LYS A 1 321 ? -15.589 6.624 46.023 1.00 84.44 321 LYS A O 1
ATOM 2668 N N . GLU A 1 322 ? -17.687 6.475 46.847 1.00 85.62 322 GLU A N 1
ATOM 2669 C CA . GLU A 1 322 ? -17.471 5.296 47.702 1.00 85.62 322 GLU A CA 1
ATOM 2670 C C . GLU A 1 322 ? -17.068 4.083 46.859 1.00 85.62 322 GLU A C 1
ATOM 2672 O O . GLU A 1 322 ? -15.981 3.539 47.042 1.00 85.62 322 GLU A O 1
ATOM 2677 N N . GLN A 1 323 ? -17.863 3.748 45.837 1.00 80.81 323 GLN A N 1
ATOM 2678 C CA . GLN A 1 323 ? -17.547 2.650 44.921 1.00 80.81 323 GLN A CA 1
ATOM 2679 C C . GLN A 1 323 ? -16.206 2.842 44.205 1.00 80.81 323 GLN A C 1
ATOM 2681 O O . GLN A 1 323 ? -15.451 1.891 44.036 1.00 80.81 323 GLN A O 1
ATOM 2686 N N . GLN A 1 324 ? -15.870 4.069 43.799 1.00 77.31 324 GLN A N 1
ATOM 2687 C CA . GLN A 1 324 ? -14.572 4.364 43.191 1.00 77.31 324 GLN A CA 1
ATOM 2688 C C . GLN A 1 324 ? -13.408 4.258 44.179 1.00 77.31 324 GLN A C 1
ATOM 2690 O O . GLN A 1 324 ? -12.283 4.008 43.750 1.00 77.31 324 GLN A O 1
ATOM 2695 N N . ALA A 1 325 ? -13.629 4.502 45.471 1.00 78.81 325 ALA A N 1
ATOM 2696 C CA . ALA A 1 325 ? -12.618 4.299 46.502 1.00 78.81 325 ALA A CA 1
ATOM 2697 C C . ALA A 1 325 ? -12.407 2.803 46.773 1.00 78.81 325 ALA A C 1
ATOM 2699 O O . ALA A 1 325 ? -11.263 2.370 46.882 1.00 78.81 325 ALA A O 1
ATOM 2700 N N . GLU A 1 326 ? -13.486 2.020 46.780 1.00 76.81 326 GLU A N 1
ATOM 2701 C CA . GLU A 1 326 ? -13.461 0.560 46.937 1.00 76.81 326 GLU A CA 1
ATOM 2702 C C . GLU A 1 326 ? -12.865 -0.155 45.714 1.00 76.81 326 GLU A C 1
ATOM 2704 O O . GLU A 1 326 ? -12.116 -1.119 45.853 1.00 76.81 326 GLU A O 1
ATOM 2709 N N . SER A 1 327 ? -13.149 0.333 44.502 1.00 70.56 327 SER A N 1
ATOM 2710 C CA . SER A 1 327 ? -12.661 -0.264 43.255 1.00 70.56 327 SER A CA 1
ATOM 2711 C C . SER A 1 327 ? -11.224 0.127 42.905 1.00 70.56 327 SER A C 1
ATOM 2713 O O . SER A 1 327 ? -10.678 -0.379 41.922 1.00 70.56 327 SER A O 1
ATOM 2715 N N . LYS A 1 328 ? -10.612 1.074 43.631 1.00 71.69 328 LYS A N 1
ATOM 2716 C CA . LYS A 1 328 ? -9.204 1.433 43.435 1.00 71.69 328 LYS A CA 1
ATOM 2717 C C . LYS A 1 328 ? -8.340 0.325 44.042 1.00 71.69 328 LYS A C 1
ATOM 2719 O O . LYS A 1 328 ? -8.343 0.163 45.260 1.00 71.69 328 LYS A O 1
ATOM 2724 N N . PRO A 1 329 ? -7.585 -0.442 43.237 1.00 68.81 329 PRO A N 1
ATOM 2725 C CA . PRO A 1 329 ? -6.686 -1.449 43.786 1.00 68.81 329 PRO A CA 1
ATOM 2726 C C . PRO A 1 329 ? -5.655 -0.785 44.712 1.00 68.81 329 PRO A C 1
ATOM 2728 O O . PRO A 1 329 ? -5.071 0.240 44.369 1.00 68.81 329 PRO A O 1
ATOM 2731 N N . SER A 1 330 ? -5.403 -1.398 45.874 1.00 68.62 330 SER A N 1
ATOM 2732 C CA . SER A 1 330 ? -4.504 -0.885 46.927 1.00 68.62 330 SER A CA 1
ATOM 2733 C C . SER A 1 330 ? -3.035 -0.737 46.496 1.00 68.62 330 SER A C 1
ATOM 2735 O O . SER A 1 330 ? -2.226 -0.184 47.239 1.00 68.62 330 SER A O 1
ATOM 2737 N N . ILE A 1 331 ? -2.666 -1.245 45.319 1.00 69.31 331 ILE A N 1
ATOM 2738 C CA . ILE A 1 331 ? -1.313 -1.173 44.779 1.00 69.31 331 ILE A CA 1
ATOM 2739 C C . ILE A 1 331 ? -1.252 -0.090 43.699 1.00 69.31 331 ILE A C 1
ATOM 2741 O O . ILE A 1 331 ? -1.865 -0.190 42.638 1.00 69.31 331 ILE A O 1
ATOM 2745 N N . GLY A 1 332 ? -0.468 0.952 43.974 1.00 69.81 332 GLY A N 1
ATOM 2746 C CA . GLY A 1 332 ? -0.184 2.054 43.053 1.00 69.81 332 GLY A CA 1
ATOM 2747 C C . GLY A 1 332 ? 0.904 1.716 42.034 1.00 69.81 332 GLY A C 1
ATOM 2748 O O . GLY A 1 332 ? 1.818 2.512 41.832 1.00 69.81 332 GLY A O 1
ATOM 2749 N N . SER A 1 333 ? 0.876 0.527 41.426 1.00 65.88 333 SER A N 1
ATOM 2750 C CA . SER A 1 333 ? 1.887 0.150 40.434 1.00 65.88 333 SER A CA 1
ATOM 2751 C C . SER A 1 333 ? 1.458 0.545 39.023 1.00 65.88 333 SER A C 1
ATOM 2753 O O . SER A 1 333 ? 0.442 0.077 38.510 1.00 65.88 333 SER A O 1
ATOM 2755 N N . PHE A 1 334 ? 2.311 1.332 38.372 1.00 55.56 334 PHE A N 1
ATOM 2756 C CA . PHE A 1 334 ? 2.199 1.782 36.981 1.00 55.56 334 PHE A CA 1
ATOM 2757 C C . PHE A 1 334 ? 2.051 0.642 35.950 1.00 55.56 334 PHE A C 1
ATOM 2759 O O . PHE A 1 334 ? 1.535 0.858 34.860 1.00 55.56 334 PHE A O 1
ATOM 2766 N N . TRP A 1 335 ? 2.464 -0.581 36.296 1.00 70.31 335 TRP A N 1
ATOM 2767 C CA . TRP A 1 335 ? 2.449 -1.752 35.410 1.00 70.31 335 TRP A CA 1
ATOM 2768 C C . TRP A 1 335 ? 1.106 -2.482 35.323 1.00 70.31 335 TRP A C 1
ATOM 2770 O O . TRP A 1 335 ? 0.988 -3.446 34.570 1.00 70.31 335 TRP A O 1
ATOM 2780 N N . ILE A 1 336 ? 0.090 -2.046 36.070 1.00 64.56 336 ILE A N 1
ATOM 2781 C CA . ILE A 1 336 ? -1.249 -2.631 35.985 1.00 64.56 336 ILE A CA 1
ATOM 2782 C C . ILE A 1 336 ? -2.010 -1.955 34.829 1.00 64.56 336 ILE A C 1
ATOM 2784 O O . ILE A 1 336 ? -2.275 -0.753 34.911 1.00 64.56 336 ILE A O 1
ATOM 2788 N N . PRO A 1 337 ? -2.435 -2.697 33.784 1.00 61.34 337 PRO A N 1
ATOM 2789 C CA . PRO A 1 337 ? -3.092 -2.122 32.601 1.00 61.34 337 PRO A CA 1
ATOM 2790 C C . PRO A 1 337 ? -4.389 -1.347 32.880 1.00 61.34 337 PRO A C 1
ATOM 2792 O O . PRO A 1 337 ? -4.807 -0.531 32.066 1.00 61.34 337 PRO A O 1
ATOM 2795 N N . SER A 1 338 ? -5.045 -1.585 34.018 1.00 64.75 338 SER A N 1
ATOM 2796 C CA . SER A 1 338 ? -6.236 -0.837 34.439 1.00 64.75 338 SER A CA 1
ATOM 2797 C C . SER A 1 338 ? -5.928 0.510 35.110 1.00 64.75 338 SER A C 1
ATOM 2799 O O . SER A 1 338 ? -6.835 1.328 35.236 1.00 64.75 338 SER A O 1
ATOM 2801 N N . LEU A 1 339 ? -4.676 0.762 35.516 1.00 64.75 339 LEU A N 1
ATOM 2802 C CA . LEU A 1 339 ? -4.221 2.011 36.147 1.00 64.75 339 LEU A CA 1
ATOM 2803 C C . LEU A 1 339 ? -3.387 2.894 35.208 1.00 64.75 339 LEU A C 1
ATOM 2805 O O . LEU A 1 339 ? -3.024 4.014 35.567 1.00 64.75 339 LEU A O 1
ATOM 2809 N N . THR A 1 340 ? -3.071 2.417 34.003 1.00 58.62 340 THR A N 1
ATOM 2810 C CA . THR A 1 340 ? -2.353 3.219 33.011 1.00 58.62 340 THR A CA 1
ATOM 2811 C C . THR A 1 340 ? -3.274 4.295 32.415 1.00 58.62 340 THR A C 1
ATOM 2813 O O . THR A 1 340 ? -4.334 3.950 31.886 1.00 58.62 340 THR A O 1
ATOM 2816 N N . PRO A 1 341 ? -2.881 5.586 32.414 1.00 56.31 341 PRO A N 1
ATOM 2817 C CA . PRO A 1 341 ? -3.720 6.695 31.933 1.00 56.31 341 PRO A CA 1
ATOM 2818 C C . PRO A 1 341 ? -4.074 6.606 30.438 1.00 56.31 341 PRO A C 1
ATOM 2820 O O . PRO A 1 341 ? -5.004 7.256 29.969 1.00 56.31 341 PRO A O 1
ATOM 2823 N N . SER A 1 342 ? -3.350 5.783 29.680 1.00 48.78 342 SER A N 1
ATOM 2824 C CA . SER A 1 342 ? -3.599 5.483 28.268 1.00 48.78 342 SER A CA 1
ATOM 2825 C C . SER A 1 342 ? -4.784 4.537 28.029 1.00 48.78 342 SER A C 1
ATOM 2827 O O . SER A 1 342 ? -5.286 4.476 26.907 1.00 48.78 342 SER A O 1
ATOM 2829 N N . VAL A 1 343 ? -5.260 3.822 29.054 1.00 51.12 343 VAL A N 1
ATOM 2830 C CA . VAL A 1 343 ? -6.310 2.792 28.951 1.00 51.12 343 VAL A CA 1
ATOM 2831 C C . VAL A 1 343 ? -7.613 3.299 29.580 1.00 51.12 343 VAL A C 1
ATOM 2833 O O . VAL A 1 343 ? -8.279 2.626 30.364 1.00 51.12 343 VAL A O 1
ATOM 2836 N N . ASN A 1 344 ? -8.034 4.513 29.216 1.00 54.72 344 ASN A N 1
ATOM 2837 C CA . ASN A 1 344 ? -9.407 4.951 29.473 1.00 54.72 344 ASN A CA 1
ATOM 2838 C C . ASN A 1 344 ? -10.365 4.174 28.552 1.00 54.72 344 ASN A C 1
ATOM 2840 O O . ASN A 1 344 ? -10.784 4.645 27.493 1.00 54.72 344 ASN A O 1
ATOM 2844 N N . ASN A 1 345 ? -10.731 2.958 28.969 1.00 55.94 345 ASN A N 1
ATOM 2845 C CA . ASN A 1 345 ? -11.597 2.039 28.221 1.00 55.94 345 ASN A CA 1
ATOM 2846 C C . ASN A 1 345 ? -12.934 2.680 27.799 1.00 55.94 345 ASN A C 1
ATOM 2848 O O . ASN A 1 345 ? -13.482 2.331 26.755 1.00 55.94 345 ASN A O 1
ATOM 2852 N N . LYS A 1 346 ? -13.443 3.654 28.568 1.00 56.09 346 LYS A N 1
ATOM 2853 C CA . LYS A 1 346 ? -14.699 4.370 28.279 1.00 56.09 346 LYS A CA 1
ATOM 2854 C C . LYS A 1 346 ? -14.645 5.200 26.985 1.00 56.09 346 LYS A C 1
ATOM 2856 O O . LYS A 1 346 ? -15.665 5.315 26.305 1.00 56.09 346 LYS A O 1
ATOM 2861 N N . ASP A 1 347 ? -13.474 5.711 26.601 1.00 53.50 347 ASP A N 1
ATOM 2862 C CA . ASP A 1 347 ? -13.311 6.541 25.397 1.00 53.50 347 ASP A CA 1
ATOM 2863 C C . ASP A 1 347 ? -13.036 5.718 24.132 1.00 53.50 347 ASP A C 1
ATOM 2865 O O . ASP A 1 347 ? -13.411 6.127 23.028 1.00 53.50 347 ASP A O 1
ATOM 2869 N N . VAL A 1 348 ? -12.426 4.537 24.280 1.00 55.19 348 VAL A N 1
ATOM 2870 C CA . VAL A 1 348 ? -12.103 3.626 23.166 1.00 55.19 348 VAL A CA 1
ATOM 2871 C C . VAL A 1 348 ? -13.376 3.049 22.537 1.00 55.19 348 VAL A C 1
ATOM 2873 O O . VAL A 1 348 ? -13.491 2.981 21.313 1.00 55.19 348 VAL A O 1
ATOM 2876 N N . LEU A 1 349 ? -14.378 2.726 23.358 1.00 56.19 349 LEU A N 1
ATOM 2877 C CA . LEU A 1 349 ? -15.663 2.171 22.913 1.00 56.19 349 LEU A CA 1
ATOM 2878 C C . LEU A 1 349 ? -16.517 3.159 22.102 1.00 56.19 349 LEU A C 1
ATOM 2880 O O . LEU A 1 349 ? -17.281 2.748 21.233 1.00 56.19 349 LEU A O 1
ATOM 2884 N N . LYS A 1 350 ? -16.380 4.471 22.333 1.00 56.75 350 LYS A N 1
ATOM 2885 C CA . LYS A 1 350 ? -17.172 5.492 21.621 1.00 56.75 350 LYS A CA 1
ATOM 2886 C C . LYS A 1 350 ? -16.595 5.872 20.251 1.00 56.75 350 LYS A C 1
ATOM 2888 O O . LYS A 1 350 ? -17.320 6.422 19.425 1.00 56.75 350 LYS A O 1
ATOM 2893 N N . LYS A 1 351 ? -15.315 5.583 19.992 1.00 58.91 351 LYS A N 1
ATOM 2894 C CA . LYS A 1 351 ? -14.574 6.058 18.804 1.00 58.91 351 LYS A CA 1
ATOM 2895 C C . LYS A 1 351 ? -14.394 5.006 17.702 1.00 58.91 351 LYS A C 1
ATOM 2897 O O . LYS A 1 351 ? -13.642 5.241 16.755 1.00 58.91 351 LYS A O 1
ATOM 2902 N N . GLN A 1 352 ? -15.062 3.856 17.787 1.00 63.16 352 GLN A N 1
ATOM 2903 C CA . GLN A 1 352 ? -14.934 2.821 16.760 1.00 63.16 352 GLN A CA 1
ATOM 2904 C C . GLN A 1 352 ? -15.578 3.252 15.429 1.00 63.16 352 GLN A C 1
ATOM 2906 O O . GLN A 1 352 ? -16.660 3.841 15.372 1.00 63.16 352 GLN A O 1
ATOM 2911 N N . LYS A 1 353 ? -14.860 2.991 14.332 1.00 65.00 353 LYS A N 1
ATOM 2912 C CA . LYS A 1 353 ? -15.217 3.406 12.969 1.00 65.00 353 LYS A CA 1
ATOM 2913 C C . LYS A 1 353 ? -16.401 2.576 12.465 1.00 65.00 353 LYS A C 1
ATOM 2915 O O . LYS A 1 353 ? -16.265 1.378 12.273 1.00 65.00 353 LYS A O 1
ATOM 2920 N N . ARG A 1 354 ? -17.535 3.225 12.188 1.00 78.12 354 ARG A N 1
ATOM 2921 C CA . ARG A 1 354 ? -18.772 2.566 11.709 1.00 78.12 354 ARG A CA 1
ATOM 2922 C C . ARG A 1 354 ? -18.823 2.291 10.206 1.00 78.12 354 ARG A C 1
ATOM 2924 O O . ARG A 1 354 ? -19.771 1.697 9.710 1.00 78.12 354 ARG A O 1
ATOM 2931 N N . VAL A 1 355 ? -17.854 2.791 9.444 1.00 86.31 355 VAL A N 1
ATOM 2932 C CA . VAL A 1 355 ? -17.859 2.696 7.978 1.00 86.31 355 VAL A CA 1
ATOM 2933 C C . VAL A 1 355 ? -16.552 2.067 7.518 1.00 86.31 355 VAL A C 1
ATOM 2935 O O . VAL A 1 355 ? -15.508 2.463 8.041 1.00 86.31 355 VAL A O 1
ATOM 2938 N N . PRO A 1 356 ? -16.588 1.146 6.538 1.00 90.75 356 PRO A N 1
ATOM 2939 C CA . PRO A 1 356 ? -15.379 0.595 5.950 1.00 90.75 356 PRO A CA 1
ATOM 2940 C C . PRO A 1 356 ? -14.458 1.682 5.377 1.00 90.75 356 PRO A C 1
ATOM 2942 O O . PRO A 1 356 ? -14.901 2.654 4.752 1.00 90.75 356 PRO A O 1
ATOM 2945 N N . ILE A 1 357 ? -13.161 1.498 5.597 1.00 91.12 357 ILE A N 1
ATOM 2946 C CA . ILE A 1 357 ? -12.082 2.418 5.238 1.00 91.12 357 ILE A CA 1
ATOM 2947 C C . ILE A 1 357 ? -11.197 1.756 4.190 1.00 91.12 357 ILE A C 1
ATOM 2949 O O . ILE A 1 357 ? -10.965 0.549 4.220 1.00 91.12 357 ILE A O 1
ATOM 2953 N N . CYS A 1 358 ? -10.691 2.547 3.247 1.00 90.19 358 CYS A N 1
ATOM 2954 C CA . CYS A 1 358 ? -9.761 2.030 2.254 1.00 90.19 358 CYS A CA 1
ATOM 2955 C C . CYS A 1 358 ? -8.473 1.507 2.925 1.00 90.19 358 CYS A C 1
ATOM 2957 O O . CYS A 1 358 ? -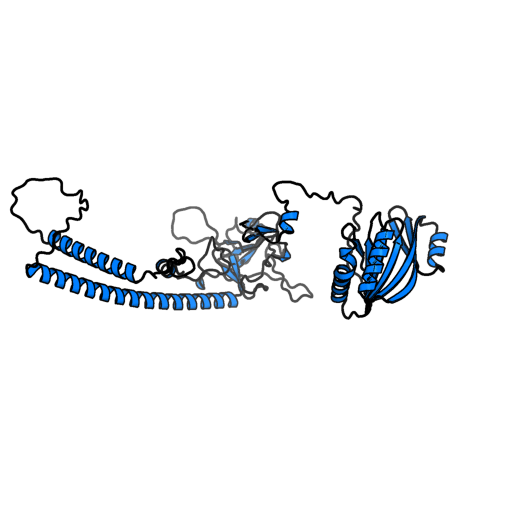7.829 2.265 3.657 1.00 90.19 358 CYS A O 1
ATOM 2959 N N . PRO A 1 359 ? -8.043 0.264 2.646 1.00 88.50 359 PRO A N 1
ATOM 2960 C CA . PRO A 1 359 ? -6.814 -0.293 3.215 1.00 88.50 359 PRO A CA 1
ATOM 2961 C C . PRO A 1 359 ? -5.547 0.440 2.746 1.00 88.50 359 PRO A C 1
ATOM 2963 O O . PRO A 1 359 ? -4.551 0.443 3.456 1.00 88.50 359 PRO A O 1
ATOM 2966 N N . ALA A 1 360 ? -5.592 1.108 1.588 1.00 86.06 360 ALA A N 1
ATOM 2967 C CA . ALA A 1 360 ? -4.495 1.933 1.075 1.00 86.06 360 ALA A CA 1
ATOM 2968 C C . ALA A 1 360 ? -4.509 3.380 1.615 1.00 86.06 360 ALA A C 1
ATOM 2970 O O . ALA A 1 360 ? -3.652 4.191 1.264 1.00 86.06 360 ALA A O 1
ATOM 2971 N N . SER A 1 361 ? -5.490 3.746 2.450 1.00 83.50 361 SER A N 1
ATOM 2972 C CA . SER A 1 361 ? -5.542 5.094 3.015 1.00 83.50 361 SER A CA 1
ATOM 2973 C C . SER A 1 361 ? -4.444 5.306 4.060 1.00 83.50 361 SER A C 1
ATOM 2975 O O . SER A 1 361 ? -4.211 4.472 4.930 1.00 83.50 361 SER A O 1
ATOM 2977 N N . SER A 1 362 ? -3.755 6.444 3.975 1.00 76.75 362 SER A N 1
ATOM 2978 C CA . SER A 1 362 ? -2.757 6.835 4.973 1.00 76.75 362 SER A CA 1
ATOM 2979 C C . SER A 1 362 ? -3.438 7.144 6.312 1.00 76.75 362 SER A C 1
ATOM 2981 O O . SER A 1 362 ? -4.545 7.685 6.324 1.00 76.75 362 SER A O 1
ATOM 2983 N N . SER A 1 363 ? -2.753 6.876 7.431 1.00 73.38 363 SER A N 1
ATOM 2984 C CA . SER A 1 363 ? -3.260 7.156 8.789 1.00 73.38 363 SER A CA 1
ATOM 2985 C C . SER A 1 363 ? -3.751 8.600 8.959 1.00 73.38 363 SER A C 1
ATOM 2987 O O . SER A 1 363 ? -4.756 8.839 9.624 1.00 73.38 363 SER A O 1
ATOM 2989 N N . ASP A 1 364 ? -3.092 9.553 8.297 1.00 77.25 364 ASP A N 1
ATOM 2990 C CA . ASP A 1 364 ? -3.405 10.981 8.403 1.00 77.25 364 ASP A CA 1
ATOM 2991 C C . ASP A 1 364 ? -4.679 11.388 7.646 1.00 77.25 364 ASP A C 1
ATOM 2993 O O . ASP A 1 364 ? -5.281 12.418 7.946 1.00 77.25 364 ASP A O 1
ATOM 2997 N N . LYS A 1 365 ? -5.090 10.612 6.630 1.00 81.38 365 LYS A N 1
ATOM 2998 C CA . LYS A 1 365 ? -6.248 10.911 5.767 1.00 81.38 365 LYS A CA 1
ATOM 2999 C C . LYS A 1 365 ? -7.016 9.631 5.410 1.00 81.38 365 LYS A C 1
ATOM 3001 O O . LYS A 1 365 ? -6.967 9.185 4.256 1.00 81.38 365 LYS A O 1
ATOM 3006 N N . PRO A 1 366 ? -7.728 9.031 6.380 1.00 83.88 366 PRO A N 1
ATOM 3007 C CA . PRO A 1 366 ? -8.576 7.880 6.118 1.00 83.88 366 PRO A CA 1
ATOM 3008 C C . PRO A 1 366 ? -9.781 8.301 5.275 1.00 83.88 366 PRO A C 1
ATOM 3010 O O . PRO A 1 366 ? -10.497 9.236 5.633 1.00 83.88 366 PRO A O 1
ATOM 3013 N N . HIS A 1 367 ? -10.040 7.579 4.186 1.00 86.81 367 HIS A N 1
ATOM 3014 C CA . HIS A 1 367 ? -11.245 7.776 3.386 1.00 86.81 367 HIS A CA 1
ATOM 3015 C C . HIS A 1 367 ? -12.156 6.556 3.426 1.00 86.81 367 HIS A C 1
ATOM 3017 O O . HIS A 1 367 ? -11.709 5.408 3.513 1.00 86.81 367 HIS A O 1
ATOM 3023 N N . LYS A 1 368 ? -13.459 6.825 3.363 1.00 90.31 368 LYS A N 1
ATOM 3024 C CA . LYS A 1 368 ? -14.500 5.800 3.394 1.00 90.31 368 LYS A CA 1
ATOM 3025 C C . LYS A 1 368 ? -14.613 5.160 2.017 1.00 90.31 368 LYS A C 1
ATOM 3027 O O . LYS A 1 368 ? -14.555 5.851 1.001 1.00 90.31 368 LYS A O 1
ATOM 3032 N N . ILE A 1 369 ? -14.820 3.850 1.982 1.00 90.12 369 ILE A N 1
ATOM 3033 C CA . ILE A 1 369 ? -14.982 3.110 0.731 1.00 90.12 369 ILE A CA 1
ATOM 3034 C C . ILE A 1 369 ? -16.238 2.245 0.783 1.00 90.12 369 ILE A C 1
ATOM 3036 O O . ILE A 1 369 ? -16.546 1.609 1.783 1.00 90.12 369 ILE A O 1
ATOM 3040 N N . SER A 1 370 ? -16.999 2.237 -0.305 1.00 89.00 370 SER A N 1
ATOM 3041 C CA . SER A 1 370 ? -18.199 1.417 -0.468 1.00 89.00 370 SER A CA 1
ATOM 3042 C C . SER A 1 370 ? -18.230 0.793 -1.857 1.00 89.00 370 SER A C 1
ATOM 3044 O O . SER A 1 370 ? -17.695 1.355 -2.812 1.00 89.00 370 SER A O 1
ATOM 3046 N N . LEU A 1 371 ? -18.928 -0.332 -1.996 1.00 85.94 371 LEU A N 1
ATOM 3047 C CA . LEU A 1 371 ? -19.094 -1.047 -3.264 1.00 85.94 371 LEU A CA 1
ATOM 3048 C C . LEU A 1 371 ? -19.610 -0.156 -4.394 1.00 85.94 371 LEU A C 1
ATOM 3050 O O . LEU A 1 371 ? -19.086 -0.193 -5.499 1.00 85.94 371 LEU A O 1
ATOM 3054 N N . LYS A 1 372 ? -20.587 0.706 -4.094 1.00 86.69 372 LYS A N 1
ATOM 3055 C CA . LYS A 1 372 ? -21.161 1.648 -5.069 1.00 86.69 372 LYS A CA 1
ATOM 3056 C C . LYS A 1 372 ? -20.208 2.784 -5.446 1.00 86.69 372 LYS A C 1
ATOM 3058 O O . LYS A 1 372 ? -20.414 3.447 -6.452 1.00 86.69 372 LYS A O 1
ATOM 3063 N N . SER A 1 373 ? -19.207 3.052 -4.610 1.00 86.31 373 SER A N 1
ATOM 3064 C CA . SER A 1 373 ? -18.239 4.129 -4.839 1.00 86.31 373 SER A CA 1
ATOM 3065 C C . SER A 1 373 ? -17.009 3.678 -5.628 1.00 86.31 373 SER A C 1
ATOM 3067 O O . SER A 1 373 ? -16.217 4.530 -6.027 1.00 86.31 373 SER A O 1
ATOM 3069 N N . LEU A 1 374 ? -16.843 2.367 -5.838 1.00 90.44 374 LEU A N 1
ATOM 3070 C CA . LEU A 1 374 ? -15.756 1.811 -6.634 1.00 90.44 374 LEU A CA 1
ATOM 3071 C C . LEU A 1 374 ? -15.965 2.138 -8.111 1.00 90.44 374 LEU A C 1
ATOM 3073 O O . LEU A 1 374 ? -17.053 1.957 -8.655 1.00 90.44 374 LEU A O 1
ATOM 3077 N N . ILE A 1 375 ? -14.899 2.587 -8.762 1.00 92.19 375 ILE A N 1
ATOM 3078 C CA . ILE A 1 375 ? -14.891 2.861 -10.198 1.00 92.19 375 ILE A CA 1
ATOM 3079 C C . ILE A 1 375 ? -14.240 1.665 -10.890 1.00 92.19 375 ILE A C 1
ATOM 3081 O O . ILE A 1 375 ? -13.158 1.235 -10.494 1.00 92.19 375 ILE A O 1
ATOM 3085 N N . SER A 1 376 ? -14.890 1.115 -11.916 1.00 93.00 376 SER A N 1
ATOM 3086 C CA . SER A 1 376 ? -14.286 0.065 -12.740 1.00 93.00 376 SER A CA 1
ATOM 3087 C C . SER A 1 376 ? -13.245 0.689 -13.658 1.00 93.00 376 SER A C 1
ATOM 3089 O O . SER A 1 376 ? -13.574 1.584 -14.432 1.00 93.00 376 SER A O 1
ATOM 3091 N N . VAL A 1 377 ? -12.008 0.212 -13.590 1.00 93.19 377 VAL A N 1
ATOM 3092 C CA . VAL A 1 377 ? -10.902 0.713 -14.407 1.00 93.19 377 VAL A CA 1
ATOM 3093 C C . VAL A 1 377 ? -10.724 -0.192 -15.618 1.00 93.19 377 VAL A C 1
ATOM 3095 O O . VAL A 1 377 ? -10.721 -1.414 -15.475 1.00 93.19 377 VAL A O 1
ATOM 3098 N N . LYS A 1 378 ? -10.567 0.402 -16.800 1.00 91.94 378 LYS A N 1
ATOM 3099 C CA . LYS A 1 378 ? -10.301 -0.296 -18.060 1.00 91.94 378 LYS A CA 1
ATOM 3100 C C . LYS A 1 378 ? -8.954 0.166 -18.601 1.00 91.94 378 LYS A C 1
ATOM 3102 O O . LYS A 1 378 ? -8.819 1.298 -19.068 1.00 91.94 378 LYS A O 1
ATOM 3107 N N . PHE A 1 379 ? -7.960 -0.709 -18.516 1.00 91.19 379 PHE A N 1
ATOM 3108 C CA . PHE A 1 379 ? -6.651 -0.472 -19.111 1.00 91.19 379 PHE A CA 1
ATOM 3109 C C . PHE A 1 379 ? -6.637 -0.924 -20.570 1.00 91.19 379 PHE A C 1
ATOM 3111 O O . PHE A 1 379 ? -7.238 -1.935 -20.922 1.00 91.19 379 PHE A O 1
ATOM 3118 N N . THR A 1 380 ? -5.931 -0.176 -21.416 1.00 89.56 380 THR A N 1
ATOM 3119 C CA . THR A 1 380 ? -5.601 -0.620 -22.771 1.00 89.56 380 THR A CA 1
ATOM 3120 C C . THR A 1 380 ? -4.326 -1.452 -22.693 1.00 89.56 380 THR A C 1
ATOM 3122 O O . THR A 1 380 ? -3.307 -0.992 -22.172 1.00 89.56 380 THR A O 1
ATOM 3125 N N . GLU A 1 381 ? -4.385 -2.685 -23.179 1.00 87.38 381 GLU A N 1
ATOM 3126 C CA . GLU A 1 381 ? -3.300 -3.658 -23.056 1.00 87.38 381 GLU A CA 1
ATOM 3127 C C . GLU A 1 381 ? -2.667 -3.929 -24.419 1.00 87.38 381 GLU A C 1
ATOM 3129 O O . GLU A 1 381 ? -3.364 -4.026 -25.430 1.00 87.38 381 GLU A O 1
ATOM 3134 N N . ASN A 1 382 ? -1.342 -4.069 -24.447 1.00 84.12 382 ASN A N 1
ATOM 3135 C CA . ASN A 1 382 ? -0.610 -4.540 -25.615 1.00 84.12 382 ASN A CA 1
ATOM 3136 C C . ASN A 1 382 ? 0.168 -5.810 -25.259 1.00 84.12 382 ASN A C 1
ATOM 3138 O O . ASN A 1 382 ? 0.846 -5.864 -24.227 1.00 84.12 382 ASN A O 1
ATOM 3142 N N . LYS A 1 383 ? 0.062 -6.833 -26.110 1.00 75.38 383 LYS A N 1
ATOM 3143 C CA . LYS A 1 383 ? 0.784 -8.099 -25.949 1.00 75.38 383 LYS A CA 1
ATOM 3144 C C . LYS A 1 383 ? 2.114 -7.986 -26.684 1.00 75.38 383 LYS A C 1
ATOM 3146 O O . LYS A 1 383 ? 2.128 -7.760 -27.891 1.00 75.38 383 LYS A O 1
ATOM 3151 N N . LEU A 1 384 ? 3.226 -8.144 -25.973 1.00 67.31 384 LEU A N 1
ATOM 3152 C CA . LEU A 1 384 ? 4.517 -8.334 -26.629 1.00 67.31 384 LEU A CA 1
ATOM 3153 C C . LEU A 1 384 ? 4.602 -9.765 -27.184 1.00 67.31 384 LEU A C 1
ATOM 3155 O O . LEU A 1 384 ? 4.126 -10.698 -26.531 1.00 67.31 384 LEU A O 1
ATOM 3159 N N . PRO A 1 385 ? 5.210 -9.976 -28.363 1.00 52.09 385 PRO A N 1
ATOM 3160 C CA . PRO A 1 385 ? 5.444 -11.317 -28.875 1.00 52.09 385 PRO A CA 1
ATOM 3161 C C . PRO A 1 385 ? 6.513 -11.999 -28.005 1.00 52.09 385 PRO A C 1
ATOM 3163 O O . PRO A 1 385 ? 7.685 -11.643 -28.072 1.00 52.09 385 PRO A O 1
ATOM 3166 N N . GLY A 1 386 ? 6.107 -12.954 -27.161 1.00 58.12 386 GLY A N 1
ATOM 3167 C CA . GLY A 1 386 ? 7.024 -13.838 -26.423 1.00 58.12 386 GLY A CA 1
ATOM 3168 C C . GLY A 1 386 ? 6.952 -13.799 -24.891 1.00 58.12 386 GLY A C 1
ATOM 3169 O O . GLY A 1 386 ? 7.500 -14.698 -24.260 1.00 58.12 386 GLY A O 1
ATOM 3170 N N . SER A 1 387 ? 6.247 -12.846 -24.268 1.00 58.16 387 SER A N 1
ATOM 3171 C CA . SER A 1 387 ? 6.033 -12.826 -22.809 1.00 58.16 387 SER A CA 1
ATOM 3172 C C . SER A 1 387 ? 4.546 -12.917 -22.447 1.00 58.16 387 SER A C 1
ATOM 3174 O O . SER A 1 387 ? 3.680 -12.389 -23.141 1.00 58.16 387 SER A O 1
ATOM 3176 N N . LYS A 1 388 ? 4.229 -13.610 -21.342 1.00 62.12 388 LYS A N 1
ATOM 3177 C CA . LYS A 1 388 ? 2.855 -13.733 -20.809 1.00 62.12 388 LYS A CA 1
ATOM 3178 C C . LYS A 1 388 ? 2.364 -12.459 -20.098 1.00 62.12 388 LYS A C 1
ATOM 3180 O O . LYS A 1 388 ? 1.220 -12.419 -19.657 1.00 62.12 388 LYS A O 1
ATOM 3185 N N . GLU A 1 389 ? 3.213 -11.440 -19.966 1.00 64.50 389 GLU A N 1
ATOM 3186 C CA . GLU A 1 389 ? 2.922 -10.213 -19.222 1.00 64.50 389 GLU A CA 1
ATOM 3187 C C . GLU A 1 389 ? 2.273 -9.150 -20.114 1.00 64.50 389 GLU A C 1
ATOM 3189 O O . GLU A 1 389 ? 2.802 -8.769 -21.160 1.00 64.50 389 GLU A O 1
ATOM 3194 N N . LEU A 1 390 ? 1.113 -8.654 -19.683 1.00 78.06 390 LEU A N 1
ATOM 3195 C CA . LEU A 1 390 ? 0.348 -7.634 -20.394 1.00 78.06 390 LEU A CA 1
ATOM 3196 C C . LEU A 1 390 ? 0.929 -6.255 -20.078 1.00 78.06 390 LEU A C 1
ATOM 3198 O O . LEU A 1 390 ? 0.949 -5.831 -18.920 1.00 78.06 390 LEU A O 1
ATOM 3202 N N . LEU A 1 391 ? 1.376 -5.526 -21.104 1.00 85.31 391 LEU A N 1
ATOM 3203 C CA . LEU A 1 391 ? 1.831 -4.151 -20.929 1.00 85.31 391 LEU A CA 1
ATOM 3204 C C . LEU A 1 391 ? 0.650 -3.189 -21.017 1.00 85.31 391 LEU A C 1
ATOM 3206 O O . LEU A 1 391 ? 0.010 -3.060 -22.061 1.00 85.31 391 LEU A O 1
ATOM 3210 N N . ARG A 1 392 ? 0.401 -2.461 -19.927 1.00 90.00 392 ARG A N 1
ATOM 3211 C CA . ARG A 1 392 ? -0.612 -1.402 -19.886 1.00 90.00 392 ARG A CA 1
ATOM 3212 C C . ARG A 1 392 ? -0.078 -0.131 -20.527 1.00 90.00 392 ARG A C 1
ATOM 3214 O O . ARG A 1 392 ? 0.950 0.412 -20.110 1.00 90.00 392 ARG A O 1
ATOM 3221 N N . ILE A 1 393 ? -0.792 0.346 -21.537 1.00 91.94 393 ILE A N 1
ATOM 3222 C CA . ILE A 1 393 ? -0.407 1.499 -22.348 1.00 91.94 393 ILE A CA 1
ATOM 3223 C C . ILE A 1 393 ? -1.476 2.589 -22.306 1.00 91.94 393 ILE A C 1
ATOM 3225 O O . ILE A 1 393 ? -2.654 2.333 -22.067 1.00 91.94 393 ILE A O 1
ATOM 3229 N N . CYS A 1 394 ? -1.054 3.827 -22.550 1.00 92.56 394 CYS A N 1
ATOM 3230 C CA . CYS A 1 394 ? -1.976 4.935 -22.775 1.00 92.56 394 CYS A CA 1
ATOM 3231 C C . CYS A 1 394 ? -2.609 4.812 -24.176 1.00 92.56 394 CYS A C 1
ATOM 3233 O O . CYS A 1 394 ? -1.859 4.669 -25.145 1.00 92.56 394 CYS A O 1
ATOM 3235 N N . PRO A 1 395 ? -3.939 4.936 -24.330 1.00 91.75 395 PRO A N 1
ATOM 3236 C CA . PRO A 1 395 ? -4.601 4.823 -25.632 1.00 91.75 395 PRO A CA 1
ATOM 3237 C C . PRO A 1 395 ? -4.216 5.943 -26.612 1.00 91.75 395 PRO A C 1
ATOM 3239 O O . PRO A 1 395 ? -4.151 5.699 -27.811 1.00 91.75 395 PRO A O 1
ATOM 3242 N N . ALA A 1 396 ? -3.907 7.146 -26.115 1.00 90.06 396 ALA A N 1
ATOM 3243 C CA . ALA A 1 396 ? -3.570 8.296 -26.957 1.00 90.06 396 ALA A CA 1
ATOM 3244 C C . ALA A 1 396 ? -2.125 8.250 -27.483 1.00 90.06 396 ALA A C 1
ATOM 3246 O O . ALA A 1 396 ? -1.890 8.352 -28.682 1.00 90.06 396 ALA A O 1
ATOM 3247 N N . CYS A 1 397 ? -1.132 8.064 -26.603 1.00 89.06 397 CYS A N 1
ATOM 3248 C CA . CYS A 1 397 ? 0.284 8.090 -27.002 1.00 89.06 397 CYS A CA 1
ATOM 3249 C C . CYS A 1 397 ? 0.930 6.710 -27.181 1.00 89.06 397 CYS A C 1
ATOM 3251 O O . CYS A 1 397 ? 2.109 6.646 -27.524 1.00 89.06 397 CYS A O 1
ATOM 3253 N N . LYS A 1 398 ? 0.212 5.613 -26.896 1.00 89.25 398 LYS A N 1
ATOM 3254 C CA . LYS A 1 398 ? 0.711 4.222 -26.934 1.00 89.25 398 LYS A CA 1
ATOM 3255 C C . LYS A 1 398 ? 1.968 3.960 -26.085 1.00 89.25 398 LYS A C 1
ATOM 3257 O O . LYS A 1 398 ? 2.590 2.908 -26.203 1.00 89.25 398 LYS A O 1
ATOM 3262 N N . LYS A 1 399 ? 2.341 4.887 -25.194 1.00 89.56 399 LYS A N 1
ATOM 3263 C CA . LYS A 1 399 ? 3.455 4.727 -24.248 1.00 89.56 399 LYS A CA 1
ATOM 3264 C C . LYS A 1 399 ? 3.028 3.851 -23.069 1.00 89.56 399 LYS A C 1
ATOM 3266 O O . LYS A 1 399 ? 1.884 3.939 -22.615 1.00 89.56 399 LYS A O 1
ATOM 3271 N N . LYS A 1 400 ? 3.962 3.045 -22.551 1.00 90.06 400 LYS A N 1
ATOM 3272 C CA . LYS A 1 400 ? 3.786 2.249 -21.325 1.00 90.06 400 LYS A CA 1
ATOM 3273 C C . LYS A 1 400 ? 3.481 3.168 -20.141 1.00 90.06 400 LYS A C 1
ATOM 3275 O O . LYS A 1 400 ? 4.194 4.147 -19.925 1.00 90.06 400 LYS A O 1
ATOM 3280 N N . LEU A 1 401 ? 2.445 2.832 -19.376 1.00 88.81 401 LEU A N 1
ATOM 3281 C CA . LEU A 1 401 ? 2.119 3.524 -18.133 1.00 88.81 401 LEU A CA 1
ATOM 3282 C C . LEU A 1 401 ? 3.070 3.055 -17.025 1.00 88.81 401 LEU A C 1
ATOM 3284 O O . LEU A 1 401 ? 3.221 1.858 -16.784 1.00 88.81 401 LEU A O 1
ATOM 3288 N N . SER A 1 402 ? 3.726 4.002 -16.364 1.00 86.06 402 SER A N 1
ATOM 3289 C CA . SER A 1 402 ? 4.634 3.764 -15.242 1.00 86.06 402 SER A CA 1
ATOM 3290 C C . SER A 1 402 ? 4.346 4.726 -14.088 1.00 86.06 402 SER A C 1
ATOM 3292 O O . SER A 1 402 ? 3.656 5.737 -14.260 1.00 86.06 402 SER A O 1
ATOM 3294 N N . ASN A 1 403 ? 4.936 4.453 -12.917 1.00 83.31 403 ASN A N 1
ATOM 3295 C CA . ASN A 1 403 ? 4.861 5.342 -11.750 1.00 83.31 403 ASN A CA 1
ATOM 3296 C C . ASN A 1 403 ? 5.384 6.759 -12.053 1.00 83.31 403 ASN A C 1
ATOM 3298 O O . ASN A 1 403 ? 4.973 7.716 -11.406 1.00 83.31 403 ASN A O 1
ATOM 3302 N N . ILE A 1 404 ? 6.255 6.898 -13.061 1.00 82.12 404 ILE A N 1
ATOM 3303 C CA . ILE A 1 404 ? 6.845 8.173 -13.485 1.00 82.12 404 ILE A CA 1
ATOM 3304 C C . ILE A 1 404 ? 5.880 8.952 -14.375 1.00 82.12 404 ILE A C 1
ATOM 3306 O O . ILE A 1 404 ? 5.673 10.144 -14.164 1.00 82.12 404 ILE A O 1
ATOM 3310 N N . SER A 1 405 ? 5.279 8.292 -15.372 1.00 80.94 405 SER A N 1
ATOM 3311 C CA . SER A 1 405 ? 4.409 8.983 -16.329 1.00 80.94 405 SER A CA 1
ATOM 3312 C C . SER A 1 405 ? 3.165 9.570 -15.665 1.00 80.94 405 SER A C 1
ATOM 3314 O O . SER A 1 405 ? 2.613 10.543 -16.175 1.00 80.94 405 SER A O 1
ATOM 3316 N N . GLY 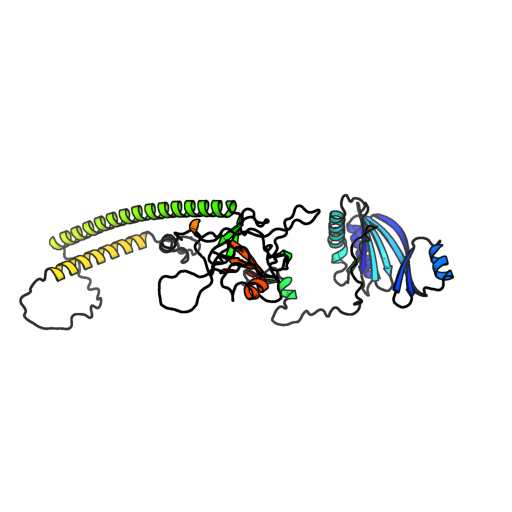A 1 406 ? 2.734 8.990 -14.537 1.00 85.69 406 GLY A N 1
ATOM 3317 C CA . GLY A 1 406 ? 1.480 9.316 -13.870 1.00 85.69 406 GLY A CA 1
ATOM 3318 C C . GLY A 1 406 ? 0.269 9.022 -14.760 1.00 85.69 406 GLY A C 1
ATOM 3319 O O . GLY A 1 406 ? 0.303 9.158 -15.985 1.00 85.69 406 GLY A O 1
ATOM 3320 N N . ALA A 1 407 ? -0.834 8.615 -14.151 1.00 90.75 407 ALA A N 1
ATOM 3321 C CA . ALA A 1 407 ? -2.031 8.278 -14.901 1.00 90.75 407 ALA A CA 1
ATOM 3322 C C . ALA A 1 407 ? -3.280 8.783 -14.196 1.00 90.75 407 ALA A C 1
ATOM 3324 O O . ALA A 1 407 ? -3.316 8.907 -12.970 1.00 90.75 407 ALA A O 1
ATOM 3325 N N . TYR A 1 408 ? -4.299 9.064 -14.991 1.00 91.56 408 TYR A N 1
ATOM 3326 C CA . TYR A 1 408 ? -5.594 9.525 -14.535 1.00 91.56 408 TYR A CA 1
ATOM 3327 C C . TYR A 1 408 ? -6.678 8.605 -15.061 1.00 91.56 408 TYR A C 1
ATOM 3329 O O . TYR A 1 408 ? -6.620 8.151 -16.204 1.00 91.56 408 TYR A O 1
ATOM 3337 N N . ILE A 1 409 ? -7.672 8.367 -14.216 1.00 92.50 409 ILE A N 1
ATOM 3338 C CA . ILE A 1 409 ? -8.892 7.656 -14.555 1.00 92.50 409 ILE A CA 1
ATOM 3339 C C . ILE A 1 409 ? -10.060 8.631 -14.649 1.00 92.50 409 ILE A C 1
ATOM 3341 O O . ILE A 1 409 ? -10.204 9.566 -13.857 1.00 92.50 409 ILE A O 1
ATOM 3345 N N . MET A 1 410 ? -10.918 8.374 -15.623 1.00 91.12 410 MET A N 1
ATOM 3346 C CA . MET A 1 410 ? -12.144 9.118 -15.875 1.00 91.12 410 MET A CA 1
ATOM 3347 C C . MET A 1 410 ? -13.294 8.406 -15.159 1.00 91.12 410 MET A C 1
ATOM 3349 O O . MET A 1 410 ? -13.547 7.234 -15.435 1.00 91.12 410 MET A O 1
ATOM 3353 N N . LYS A 1 411 ? -13.988 9.065 -14.221 1.00 88.38 411 LYS A N 1
ATOM 3354 C CA . LYS A 1 411 ? -14.976 8.382 -13.356 1.00 88.38 411 LYS A CA 1
ATOM 3355 C C . LYS A 1 411 ? -16.196 7.866 -14.123 1.00 88.38 411 LYS A C 1
ATOM 3357 O O . LYS A 1 411 ? -16.794 6.894 -13.677 1.00 88.38 411 LYS A O 1
ATOM 3362 N N . SER A 1 412 ? -16.577 8.516 -15.226 1.00 87.00 412 SER A N 1
ATOM 3363 C CA . SER A 1 412 ? -17.768 8.151 -16.005 1.00 87.00 412 SER A CA 1
ATOM 3364 C C . SER A 1 412 ? -17.578 6.864 -16.811 1.00 87.00 412 SER A C 1
ATOM 3366 O O . SER A 1 412 ? -18.479 6.033 -16.845 1.00 87.00 412 SER A O 1
ATOM 3368 N N . CYS A 1 413 ? -16.407 6.668 -17.425 1.00 89.38 413 CYS A N 1
ATOM 3369 C CA . CYS A 1 413 ? -16.159 5.557 -18.352 1.00 89.38 413 CYS A CA 1
ATOM 3370 C C . CYS A 1 413 ? -15.073 4.565 -17.901 1.00 89.38 413 CYS A C 1
ATOM 3372 O O . CYS A 1 413 ? -15.007 3.452 -18.426 1.00 89.38 413 CYS A O 1
ATOM 3374 N N . GLY A 1 414 ? -14.227 4.938 -16.936 1.00 90.00 414 GLY A N 1
ATOM 3375 C CA . GLY A 1 414 ? -13.188 4.069 -16.381 1.00 90.00 414 GLY A CA 1
ATOM 3376 C C . GLY A 1 414 ? -11.903 3.957 -17.206 1.00 90.00 414 GLY A C 1
ATOM 3377 O O . GLY A 1 414 ? -11.015 3.196 -16.826 1.00 90.00 414 GLY A O 1
ATOM 3378 N N . HIS A 1 415 ? -11.775 4.686 -18.317 1.00 92.62 415 HIS A N 1
ATOM 3379 C CA . HIS A 1 415 ? -10.559 4.675 -19.137 1.00 92.62 415 HIS A CA 1
ATOM 3380 C C . HIS A 1 415 ? -9.401 5.405 -18.451 1.00 92.62 415 HIS A C 1
ATOM 3382 O O . HIS A 1 415 ? -9.609 6.385 -17.726 1.00 92.62 415 HIS A O 1
ATOM 3388 N N . VAL A 1 416 ? -8.181 4.927 -18.710 1.00 92.88 416 VAL A N 1
ATOM 3389 C CA . VAL A 1 416 ? -6.946 5.454 -18.119 1.00 92.88 416 VAL A CA 1
ATOM 3390 C C . VAL A 1 416 ? -6.071 6.119 -19.172 1.00 92.88 416 VAL A C 1
ATOM 3392 O O . VAL A 1 416 ? -5.796 5.540 -20.220 1.00 92.88 416 VAL A O 1
ATOM 3395 N N . ILE A 1 417 ? -5.600 7.329 -18.872 1.00 92.94 417 ILE A N 1
ATOM 3396 C CA . ILE A 1 417 ? -4.766 8.145 -19.761 1.00 92.94 417 ILE A CA 1
ATOM 3397 C C . ILE A 1 417 ? -3.575 8.696 -18.962 1.00 92.94 417 ILE A C 1
ATOM 3399 O O . ILE A 1 417 ? -3.680 8.935 -17.758 1.00 92.94 417 ILE A O 1
ATOM 3403 N N . CYS A 1 418 ? -2.419 8.873 -19.606 1.00 92.25 418 CYS A N 1
ATOM 3404 C CA . CYS A 1 418 ? -1.256 9.485 -18.960 1.00 92.25 418 CYS A CA 1
ATOM 3405 C C . CYS A 1 418 ? -1.465 10.986 -18.692 1.00 92.25 418 CYS A C 1
ATOM 3407 O O . CYS A 1 418 ? -2.297 11.633 -19.323 1.00 92.25 418 CYS A O 1
ATOM 3409 N N . THR A 1 419 ? -0.675 11.548 -17.775 1.00 90.75 419 THR A N 1
ATOM 3410 C CA . THR A 1 419 ? -0.700 12.985 -17.425 1.00 90.75 419 THR A CA 1
ATOM 3411 C C . THR A 1 419 ? -0.658 13.905 -18.653 1.00 90.75 419 THR A C 1
ATOM 3413 O O . THR A 1 419 ? -1.533 14.744 -18.823 1.00 90.75 419 THR A O 1
ATOM 3416 N N . ILE A 1 420 ? 0.297 13.675 -19.555 1.00 90.94 420 ILE A N 1
ATOM 3417 C CA . ILE A 1 420 ? 0.539 14.514 -20.738 1.00 90.94 420 ILE A CA 1
ATOM 3418 C C . ILE A 1 420 ? -0.675 14.524 -21.677 1.00 90.94 420 ILE A C 1
ATOM 3420 O O . ILE A 1 420 ? -1.118 15.576 -22.124 1.00 90.94 420 ILE A O 1
ATOM 3424 N N . CYS A 1 421 ? -1.240 13.349 -21.967 1.00 91.12 421 CYS A N 1
ATOM 3425 C CA . CYS A 1 421 ? -2.387 13.242 -22.867 1.00 91.12 421 CYS A CA 1
ATOM 3426 C C . CYS A 1 421 ? -3.686 13.743 -22.222 1.00 91.12 421 CYS A C 1
ATOM 3428 O O . CYS A 1 421 ? -4.583 14.177 -22.937 1.00 91.12 421 CYS A O 1
ATOM 3430 N N . LEU A 1 422 ? -3.803 13.702 -20.891 1.00 90.88 422 LEU A N 1
ATOM 3431 C CA . LEU A 1 422 ? -4.933 14.313 -20.194 1.00 90.88 422 LEU A CA 1
ATOM 3432 C C . LEU A 1 422 ? -4.942 15.831 -20.416 1.00 90.88 422 LEU A C 1
ATOM 3434 O O . LEU A 1 422 ? -5.981 16.392 -20.762 1.00 90.88 422 LEU A O 1
ATOM 3438 N N . ASP A 1 423 ? -3.791 16.472 -20.218 1.00 89.75 423 ASP A N 1
ATOM 3439 C CA . ASP A 1 423 ? -3.668 17.925 -20.322 1.00 89.75 423 ASP A CA 1
ATOM 3440 C C . ASP A 1 423 ? -3.912 18.397 -21.763 1.00 89.75 423 ASP A C 1
ATOM 3442 O O . ASP A 1 423 ? -4.614 19.380 -21.957 1.00 89.75 423 ASP A O 1
ATOM 3446 N N . GLN A 1 424 ? -3.433 17.644 -22.761 1.00 89.12 424 GLN A N 1
ATOM 3447 C CA . GLN A 1 424 ? -3.603 17.978 -24.181 1.00 89.12 424 GLN A CA 1
ATOM 3448 C C . GLN A 1 424 ? -5.006 17.707 -24.738 1.00 89.12 424 GLN A C 1
ATOM 3450 O O . GLN A 1 424 ? -5.493 18.482 -25.548 1.00 89.12 424 GLN A O 1
ATOM 3455 N N . PHE A 1 425 ? -5.638 16.583 -24.378 1.00 86.94 425 PHE A N 1
ATOM 3456 C CA . PHE A 1 425 ? -6.845 16.126 -25.085 1.00 86.94 425 PHE A CA 1
ATOM 3457 C C . PHE A 1 425 ? -8.120 16.178 -24.254 1.00 86.94 425 PHE A C 1
ATOM 3459 O O . PHE A 1 425 ? -9.201 16.182 -24.832 1.00 86.94 425 PHE A O 1
ATOM 3466 N N . VAL A 1 426 ? -8.031 16.162 -22.921 1.00 86.00 426 VAL A N 1
ATOM 3467 C CA . VAL A 1 426 ? -9.192 15.928 -22.043 1.00 86.00 426 VAL A CA 1
ATOM 3468 C C . VAL A 1 426 ? -9.559 17.158 -21.221 1.00 86.00 426 VAL A C 1
ATOM 3470 O O . VAL A 1 426 ? -10.744 17.413 -21.018 1.00 86.00 426 VAL A O 1
ATOM 3473 N N . ARG A 1 427 ? -8.580 17.924 -20.724 1.00 84.94 427 ARG A N 1
ATOM 3474 C CA . ARG A 1 427 ? -8.876 19.106 -19.895 1.00 84.94 427 ARG A CA 1
ATOM 3475 C C . ARG A 1 427 ? -9.584 20.209 -20.667 1.00 84.94 427 ARG A C 1
ATOM 3477 O O . ARG A 1 427 ? -10.478 20.834 -20.111 1.00 84.94 427 ARG A O 1
ATOM 3484 N N . GLU A 1 428 ? -9.189 20.415 -21.917 1.00 81.50 428 GLU A N 1
ATOM 3485 C CA . GLU A 1 428 ? -9.769 21.442 -22.786 1.00 81.50 428 GLU A CA 1
ATOM 3486 C C . GLU A 1 428 ? -11.115 20.999 -23.371 1.00 81.50 428 GLU A C 1
ATOM 3488 O O . GLU A 1 428 ? -12.048 21.790 -23.447 1.00 81.50 428 GLU A O 1
ATOM 3493 N N . SER A 1 429 ? -11.238 19.722 -23.742 1.00 83.44 429 SER A N 1
ATOM 3494 C CA . SER A 1 429 ? -12.432 19.191 -24.409 1.00 83.44 429 SER A CA 1
ATOM 3495 C C . SER A 1 429 ? -13.540 18.747 -23.446 1.00 83.44 429 SER A C 1
ATOM 3497 O O . SER A 1 429 ? -14.704 18.675 -23.830 1.00 83.44 429 SER A O 1
ATOM 3499 N N . GLY A 1 430 ? -13.196 18.395 -22.202 1.00 83.44 430 GLY A N 1
ATOM 3500 C CA . GLY A 1 430 ? -14.145 17.876 -21.215 1.00 83.44 430 GLY A CA 1
ATOM 3501 C C . GLY A 1 430 ? -14.749 16.506 -21.561 1.00 83.44 430 GLY A C 1
ATOM 3502 O O . GLY A 1 430 ? -15.706 16.080 -20.905 1.00 83.44 430 GLY A O 1
ATOM 3503 N N . VAL A 1 431 ? -14.200 15.794 -22.552 1.00 88.75 431 VAL A N 1
ATOM 3504 C CA . VAL A 1 431 ? -14.694 14.491 -23.027 1.00 88.75 431 VAL A CA 1
ATOM 3505 C C . VAL A 1 431 ? -13.622 13.404 -22.967 1.00 88.75 431 VAL A C 1
ATOM 3507 O O . VAL A 1 431 ? -12.418 13.659 -22.905 1.00 88.75 431 VAL A O 1
ATOM 3510 N N . CYS A 1 432 ? -14.058 12.145 -22.951 1.00 89.56 432 CYS A N 1
ATOM 3511 C CA . CYS A 1 432 ? -13.150 11.006 -23.003 1.00 89.56 432 CYS A CA 1
ATOM 3512 C C . CYS A 1 432 ? -12.546 10.789 -24.388 1.00 89.56 432 CYS A C 1
ATOM 3514 O O . CYS A 1 432 ? -13.272 10.550 -25.338 1.00 89.56 432 CYS A O 1
ATOM 3516 N N . TYR A 1 433 ? -11.215 10.715 -24.468 1.00 87.81 433 TYR A N 1
ATOM 3517 C CA . TYR A 1 433 ? -10.503 10.411 -25.715 1.00 87.81 433 TYR A CA 1
ATOM 3518 C C . TYR A 1 433 ? -10.895 9.061 -26.354 1.00 87.81 433 TYR A C 1
ATOM 3520 O O . TYR A 1 433 ? -10.778 8.894 -27.558 1.00 87.81 433 TYR A O 1
ATOM 3528 N N . VAL A 1 434 ? -11.331 8.076 -25.558 1.00 88.69 434 VAL A N 1
ATOM 3529 C CA . VAL A 1 434 ? -11.609 6.709 -26.046 1.00 88.69 434 VAL A CA 1
ATOM 3530 C C . VAL A 1 434 ? -13.076 6.494 -26.416 1.00 88.69 434 VAL A C 1
ATOM 3532 O O . VAL A 1 434 ? -13.373 5.724 -27.319 1.00 88.69 434 VAL A O 1
ATOM 3535 N N . CYS A 1 435 ? -14.001 7.111 -25.683 1.00 88.00 435 CYS A N 1
ATOM 3536 C CA . CYS A 1 435 ? -15.439 6.829 -25.805 1.00 88.00 435 CYS A CA 1
ATOM 3537 C C . CYS A 1 435 ? -16.303 8.087 -25.883 1.00 88.00 435 CYS A C 1
ATOM 3539 O O . CYS A 1 435 ? -17.516 7.990 -25.723 1.00 88.00 435 CYS A O 1
ATOM 3541 N N . GLU A 1 436 ? -15.673 9.258 -26.012 1.00 86.56 436 GLU A N 1
ATOM 3542 C CA . GLU A 1 436 ? -16.304 10.575 -26.196 1.00 86.56 436 GLU A CA 1
ATOM 3543 C C . GLU A 1 436 ? -17.336 10.954 -25.120 1.00 86.56 436 GLU A C 1
ATOM 3545 O O . GLU A 1 436 ? -18.052 11.943 -25.223 1.00 86.56 436 GLU A O 1
ATOM 3550 N N . SER A 1 437 ? -17.383 10.196 -24.024 1.00 85.00 437 SER A N 1
ATOM 3551 C CA . SER A 1 437 ? -18.322 10.423 -22.935 1.00 85.00 437 SER A CA 1
ATOM 3552 C C . SER A 1 437 ? -17.976 11.712 -22.199 1.00 85.00 437 SER A C 1
ATOM 3554 O O . SER A 1 437 ? -16.811 11.943 -21.856 1.00 85.00 437 SER A O 1
ATOM 3556 N N . SER A 1 438 ? -18.999 12.516 -21.914 1.00 84.06 438 SER A N 1
ATOM 3557 C CA . SER A 1 438 ? -18.859 13.758 -21.154 1.00 84.06 438 SER A CA 1
ATOM 3558 C C . SER A 1 438 ? -18.365 13.496 -19.726 1.00 84.06 438 SER A C 1
ATOM 3560 O O . SER A 1 438 ? -18.771 12.534 -19.062 1.00 84.06 438 SER A O 1
ATOM 3562 N N . LEU A 1 439 ? -17.460 14.355 -19.254 1.00 81.06 439 LEU A N 1
ATOM 3563 C CA . LEU A 1 439 ? -16.881 14.314 -17.905 1.00 81.06 439 LEU A CA 1
ATOM 3564 C C . LEU A 1 439 ? -17.416 15.413 -16.994 1.00 81.06 439 LEU A C 1
ATOM 3566 O O . LEU A 1 439 ? -16.979 15.517 -15.841 1.00 81.06 439 LEU A O 1
ATOM 3570 N N . TYR A 1 440 ? -18.312 16.248 -17.514 1.00 78.31 440 TYR A N 1
ATOM 3571 C CA . TYR A 1 440 ? -18.933 17.306 -16.744 1.00 78.31 440 TYR A CA 1
ATOM 3572 C C . TYR A 1 440 ? -19.863 16.711 -15.693 1.00 78.31 440 TYR A C 1
ATOM 3574 O O . TYR A 1 440 ? -20.621 15.772 -15.945 1.00 78.31 440 TYR A O 1
ATOM 3582 N N . VAL A 1 441 ? -19.799 17.275 -14.490 1.00 70.38 441 VAL A N 1
ATOM 3583 C CA . VAL A 1 441 ? -20.792 16.993 -13.462 1.00 70.38 441 VAL A CA 1
ATOM 3584 C C . VAL A 1 441 ? -22.053 17.751 -13.850 1.00 70.38 441 VAL A C 1
ATOM 3586 O O . VAL A 1 441 ? -22.049 18.979 -13.861 1.00 70.38 441 VAL A O 1
ATOM 3589 N N . GLN A 1 442 ? -23.130 17.032 -14.156 1.00 58.28 442 GLN A N 1
ATOM 3590 C CA . GLN A 1 442 ? -24.464 17.624 -14.189 1.00 58.28 442 GLN A CA 1
ATOM 3591 C C . GLN A 1 442 ? -24.866 17.939 -12.741 1.00 58.28 442 GLN A C 1
ATOM 3593 O O . GLN A 1 442 ? -25.482 17.121 -12.064 1.00 58.28 442 GLN A O 1
ATOM 3598 N N . ASN A 1 443 ? -24.428 19.087 -12.225 1.00 50.34 443 ASN A N 1
ATOM 3599 C CA . ASN A 1 443 ? -24.990 19.650 -11.005 1.00 50.34 443 ASN A CA 1
ATOM 3600 C C . ASN A 1 443 ? -26.170 20.527 -11.422 1.00 50.34 443 ASN A C 1
ATOM 3602 O O . ASN A 1 443 ? -25.983 21.489 -12.162 1.00 50.34 443 ASN A O 1
ATOM 3606 N N . ASN A 1 444 ? -27.364 20.215 -10.923 1.00 50.00 444 ASN A N 1
ATOM 3607 C CA . ASN A 1 444 ? -28.553 21.056 -11.086 1.00 50.00 444 ASN A CA 1
ATOM 3608 C C . ASN A 1 444 ? -28.521 22.321 -10.200 1.00 50.00 444 ASN A C 1
ATOM 3610 O O . ASN A 1 444 ? -29.478 23.087 -10.208 1.00 50.00 444 ASN A O 1
ATOM 3614 N N . ASP A 1 445 ? -27.428 22.568 -9.471 1.00 45.12 445 ASP A N 1
ATOM 3615 C CA . ASP A 1 445 ? -27.324 23.671 -8.518 1.00 45.12 445 ASP A CA 1
ATOM 3616 C C . ASP A 1 445 ? -26.420 24.786 -9.058 1.00 45.12 445 ASP A C 1
ATOM 3618 O O . ASP A 1 445 ? -25.189 24.698 -9.110 1.00 45.12 445 ASP A O 1
ATOM 3622 N N . VAL A 1 446 ? -27.089 25.857 -9.477 1.00 47.94 446 VAL A N 1
ATOM 3623 C CA . VAL A 1 446 ? -26.546 27.108 -10.007 1.00 47.94 446 VAL A CA 1
ATOM 3624 C C . VAL A 1 446 ? -25.886 27.907 -8.878 1.00 47.94 446 VAL A C 1
ATOM 3626 O O . VAL A 1 446 ? -26.516 28.790 -8.315 1.00 47.94 446 VAL A O 1
ATOM 3629 N N . ALA A 1 447 ? -24.639 27.600 -8.504 1.00 43.91 447 ALA A N 1
ATOM 3630 C CA . ALA A 1 447 ? -23.770 28.527 -7.757 1.00 43.91 447 ALA A CA 1
ATOM 3631 C C . ALA A 1 447 ? -22.348 27.968 -7.558 1.00 43.91 447 ALA A C 1
ATOM 3633 O O . ALA A 1 447 ? -22.014 27.481 -6.478 1.00 43.91 447 ALA A O 1
ATOM 3634 N N . LYS A 1 448 ? -21.509 28.066 -8.598 1.00 37.19 448 LYS A N 1
ATOM 3635 C CA . LYS A 1 448 ? -20.050 28.344 -8.580 1.00 37.19 448 LYS A CA 1
ATOM 3636 C C . LYS A 1 448 ? -19.422 27.767 -9.847 1.00 37.19 448 LYS A C 1
ATOM 3638 O O . LYS A 1 448 ? -19.327 26.555 -10.017 1.00 37.19 448 LYS A O 1
ATOM 3643 N N . ASN A 1 449 ? -19.001 28.670 -10.726 1.00 37.88 449 ASN A N 1
ATOM 3644 C CA . ASN A 1 449 ? -18.340 28.387 -11.994 1.00 37.88 449 ASN A CA 1
ATOM 3645 C C . ASN A 1 449 ? -16.913 27.868 -11.774 1.00 37.88 449 ASN A C 1
ATOM 3647 O O . ASN A 1 449 ? -15.957 28.599 -11.977 1.00 37.88 449 ASN A O 1
ATOM 3651 N N . ASP A 1 450 ? -16.793 26.605 -11.377 1.00 43.03 450 ASP A N 1
ATOM 3652 C CA . ASP A 1 450 ? -15.613 25.780 -11.628 1.00 43.03 450 ASP A CA 1
ATOM 3653 C C . ASP A 1 450 ? -16.134 24.410 -12.061 1.00 43.03 450 ASP A C 1
ATOM 3655 O O . ASP A 1 450 ? -16.561 23.591 -11.241 1.00 43.03 450 ASP A O 1
ATOM 3659 N N . SER A 1 451 ? -16.165 24.159 -13.370 1.00 52.06 451 SER A N 1
ATOM 3660 C CA . SER A 1 451 ? -16.582 22.876 -13.937 1.00 52.06 451 SER A CA 1
ATOM 3661 C C . SER A 1 451 ? -15.595 21.781 -13.523 1.00 52.06 451 SER A C 1
ATOM 3663 O O . SER A 1 451 ? -14.619 21.489 -14.217 1.00 52.06 451 SER A O 1
ATOM 3665 N N . LYS A 1 452 ? -15.820 21.186 -12.349 1.00 68.25 452 LYS A N 1
ATOM 3666 C CA . LYS A 1 452 ? -14.961 20.141 -11.795 1.00 68.25 452 LYS A CA 1
ATOM 3667 C C . LYS A 1 452 ? -15.094 18.877 -12.638 1.00 68.25 452 LYS A C 1
ATOM 3669 O O . LYS A 1 452 ? -16.059 18.133 -12.497 1.00 68.25 452 LYS A O 1
ATOM 3674 N N . LEU A 1 453 ? -14.112 18.622 -13.496 1.00 77.50 453 LEU A N 1
ATOM 3675 C CA . LEU A 1 453 ? -14.054 17.404 -14.302 1.00 77.50 453 LEU A CA 1
ATOM 3676 C C . LEU A 1 453 ? -14.038 16.155 -13.406 1.00 77.50 453 LEU A C 1
ATOM 3678 O O . LEU A 1 453 ? -13.334 16.096 -12.390 1.00 77.50 453 LEU A O 1
ATOM 3682 N N . LEU A 1 454 ? -14.792 15.127 -13.798 1.00 84.31 454 LEU A N 1
ATOM 3683 C CA . LEU A 1 454 ? -14.857 13.830 -13.121 1.00 84.31 454 LEU A CA 1
ATOM 3684 C C . LEU A 1 454 ? -13.611 12.968 -13.395 1.00 84.31 454 LEU A C 1
ATOM 3686 O O . LEU A 1 454 ? -13.695 11.882 -13.968 1.00 84.31 454 LEU A O 1
ATOM 3690 N N . ILE A 1 455 ? -12.451 13.434 -12.942 1.00 88.38 455 ILE A N 1
ATOM 3691 C CA . ILE A 1 455 ? -11.158 12.752 -13.085 1.00 88.38 455 ILE A CA 1
ATOM 3692 C C . ILE A 1 455 ? -10.538 12.445 -11.716 1.00 88.38 455 ILE A C 1
ATOM 3694 O O . ILE A 1 455 ? -10.745 13.176 -10.745 1.00 88.38 455 ILE A O 1
ATOM 3698 N N . VAL A 1 456 ? -9.802 11.337 -11.617 1.00 89.81 456 VAL A N 1
ATOM 3699 C CA . VAL A 1 456 ? -9.024 10.945 -10.425 1.00 89.81 456 VAL A CA 1
ATOM 3700 C C . VAL A 1 456 ? -7.618 10.594 -10.861 1.00 89.81 456 VAL A C 1
ATOM 3702 O O . VAL A 1 456 ? -7.436 9.892 -11.852 1.00 89.81 456 VAL A O 1
ATOM 3705 N N . GLN A 1 457 ? -6.619 11.062 -10.123 1.00 89.69 457 GLN A N 1
ATOM 3706 C CA . GLN A 1 457 ? -5.248 10.607 -10.313 1.00 89.69 457 GLN A CA 1
ATOM 3707 C C . GLN A 1 457 ? -5.087 9.219 -9.701 1.00 89.69 457 GLN A C 1
ATOM 3709 O O . GLN A 1 457 ? -5.441 9.026 -8.543 1.00 89.69 457 GLN A O 1
ATOM 3714 N N . LEU A 1 458 ? -4.544 8.268 -10.457 1.00 89.25 458 LEU A N 1
ATOM 3715 C CA . LEU A 1 458 ? -4.188 6.962 -9.910 1.00 89.25 458 LEU A CA 1
ATOM 3716 C C . LEU A 1 458 ? -3.007 7.108 -8.949 1.00 89.25 458 LEU A C 1
ATOM 3718 O O . LEU A 1 458 ? -2.051 7.835 -9.245 1.00 89.25 458 LEU A O 1
ATOM 3722 N N . SER A 1 459 ? -3.067 6.421 -7.808 1.00 81.88 459 SER A N 1
ATOM 3723 C CA . SER A 1 459 ? -1.997 6.498 -6.820 1.00 81.88 459 SER A CA 1
ATOM 3724 C C . SER A 1 459 ? -0.746 5.770 -7.314 1.00 81.88 459 SER A C 1
ATOM 3726 O O . SER A 1 459 ? -0.730 4.565 -7.578 1.00 81.88 459 SER A O 1
ATOM 3728 N N . SER A 1 460 ? 0.324 6.546 -7.464 1.00 73.88 460 SER A N 1
ATOM 3729 C CA . SER A 1 460 ? 1.657 6.070 -7.820 1.00 73.88 460 SER A CA 1
ATOM 3730 C C . SER A 1 460 ? 2.600 6.324 -6.650 1.00 73.88 460 SER A C 1
ATOM 3732 O O . SER A 1 460 ? 2.805 7.479 -6.261 1.00 73.88 460 SER A O 1
ATOM 3734 N N . GLU A 1 461 ? 3.199 5.268 -6.118 1.00 68.06 461 GLU A N 1
ATOM 3735 C CA . GLU A 1 461 ? 4.314 5.372 -5.178 1.00 68.06 461 GLU A CA 1
ATOM 3736 C C . GLU A 1 461 ? 5.589 5.549 -6.017 1.00 68.06 461 GLU A C 1
ATOM 3738 O O . GLU A 1 461 ? 5.874 4.768 -6.923 1.00 68.06 461 GLU A O 1
ATOM 3743 N N . GLY A 1 462 ? 6.251 6.697 -5.869 1.00 56.12 462 GLY A N 1
ATOM 3744 C CA . GLY A 1 462 ? 7.131 7.223 -6.915 1.00 56.12 462 GLY A CA 1
ATOM 3745 C C . GLY A 1 462 ? 8.616 6.901 -6.752 1.00 56.12 462 GLY A C 1
ATOM 3746 O O . GLY A 1 462 ? 9.143 6.954 -5.648 1.00 56.12 462 GLY A O 1
ATOM 3747 N N . THR A 1 463 ? 9.319 6.800 -7.887 1.00 51.69 463 THR A N 1
ATOM 3748 C CA . THR A 1 463 ? 10.716 7.244 -8.047 1.00 51.69 463 THR A CA 1
ATOM 3749 C C . THR A 1 463 ? 10.838 8.119 -9.294 1.00 51.69 463 THR A C 1
ATOM 3751 O O . THR A 1 463 ? 10.906 7.655 -10.425 1.00 51.69 463 THR A O 1
ATOM 3754 N N . GLY A 1 464 ? 10.841 9.433 -9.082 1.00 50.62 464 GLY A N 1
ATOM 3755 C CA . GLY A 1 464 ? 10.974 10.434 -10.141 1.00 50.62 464 GLY A CA 1
ATOM 3756 C C . GLY A 1 464 ? 11.605 11.709 -9.597 1.00 50.62 464 GLY A C 1
ATOM 3757 O O . GLY A 1 464 ? 10.985 12.760 -9.593 1.00 50.62 464 GLY A O 1
ATOM 3758 N N . PHE A 1 465 ? 12.816 11.581 -9.058 1.00 49.59 465 PHE A N 1
ATOM 3759 C CA . PHE A 1 465 ? 13.755 12.664 -8.727 1.00 49.59 465 PHE A CA 1
ATOM 3760 C C . PHE A 1 465 ? 13.389 13.744 -7.692 1.00 49.59 465 PHE A C 1
ATOM 3762 O O . PHE A 1 465 ? 14.315 14.398 -7.224 1.00 49.59 465 PHE A O 1
ATOM 3769 N N . SER A 1 466 ? 12.152 13.877 -7.213 1.00 45.66 466 SER A N 1
ATOM 3770 C CA . SER A 1 466 ? 11.806 14.457 -5.898 1.00 45.66 466 SER A CA 1
ATOM 3771 C C . SER A 1 466 ? 10.325 14.215 -5.581 1.00 45.66 466 SER A C 1
ATOM 3773 O O . SER A 1 466 ? 9.492 14.192 -6.475 1.00 45.66 466 SER A O 1
ATOM 3775 N N . ALA A 1 467 ? 10.069 13.945 -4.297 1.00 47.84 467 ALA A N 1
ATOM 3776 C CA . ALA A 1 467 ? 8.861 13.475 -3.605 1.00 47.84 467 ALA A CA 1
ATOM 3777 C C . ALA A 1 467 ? 7.506 13.382 -4.349 1.00 47.84 467 ALA A C 1
ATOM 3779 O O . ALA A 1 467 ? 6.992 14.362 -4.881 1.00 47.84 467 ALA A O 1
ATOM 3780 N N . LYS A 1 468 ? 6.815 12.243 -4.150 1.00 52.19 468 LYS A N 1
ATOM 3781 C CA . LYS A 1 468 ? 5.342 12.249 -4.004 1.00 52.19 468 LYS A CA 1
ATOM 3782 C C . LYS A 1 468 ? 4.802 11.687 -2.685 1.00 52.19 468 LYS A C 1
ATOM 3784 O O . LYS A 1 468 ? 3.673 12.024 -2.361 1.00 52.19 468 LYS A O 1
ATOM 3789 N N . LYS A 1 469 ? 5.593 10.936 -1.907 1.00 53.28 469 LYS A N 1
ATOM 3790 C CA . LYS A 1 469 ? 5.454 10.684 -0.455 1.00 53.28 469 LYS A CA 1
ATOM 3791 C C . LYS A 1 469 ? 6.692 9.901 0.002 1.00 53.28 469 LYS A C 1
ATOM 3793 O O . LYS A 1 469 ? 7.049 8.926 -0.644 1.00 53.28 469 LYS A O 1
ATOM 3798 N N . ASP A 1 470 ? 7.390 10.418 1.006 1.00 57.31 470 ASP A N 1
ATOM 3799 C CA . ASP A 1 470 ? 8.507 9.836 1.767 1.00 57.31 470 ASP A CA 1
ATOM 3800 C C . ASP A 1 470 ? 9.166 8.554 1.220 1.00 57.31 470 ASP A C 1
ATOM 3802 O O . ASP A 1 470 ? 8.952 7.456 1.719 1.00 57.31 470 ASP A O 1
ATOM 3806 N N . ALA A 1 471 ? 10.106 8.705 0.282 1.00 66.94 471 ALA A N 1
ATOM 3807 C CA . ALA A 1 471 ? 11.041 7.636 -0.104 1.00 66.94 471 ALA A CA 1
ATOM 3808 C C . ALA A 1 471 ? 12.085 7.329 0.995 1.00 66.94 471 ALA A C 1
ATOM 3810 O O . ALA A 1 471 ? 13.165 6.817 0.706 1.00 66.94 471 ALA A O 1
ATOM 3811 N N . ILE A 1 472 ? 11.816 7.727 2.240 1.00 76.19 472 ILE A N 1
ATOM 3812 C CA . ILE A 1 472 ? 12.707 7.586 3.386 1.00 76.19 472 ILE A CA 1
ATOM 3813 C C . ILE A 1 472 ? 11.981 6.725 4.410 1.00 76.19 472 ILE A C 1
ATOM 3815 O O . ILE A 1 472 ? 11.078 7.202 5.098 1.00 76.19 472 ILE A O 1
ATOM 3819 N N . ALA A 1 473 ? 12.412 5.476 4.543 1.00 76.56 473 ALA A N 1
ATOM 3820 C CA . ALA A 1 473 ? 11.991 4.634 5.647 1.00 76.56 473 ALA A CA 1
ATOM 3821 C C . ALA A 1 473 ? 12.644 5.152 6.936 1.00 76.56 473 ALA A C 1
ATOM 3823 O O . ALA A 1 473 ? 13.857 5.383 6.979 1.00 76.56 473 ALA A O 1
ATOM 3824 N N . LYS A 1 474 ? 11.838 5.362 7.982 1.00 81.81 474 LYS A N 1
ATOM 3825 C CA . LYS A 1 474 ? 12.308 5.742 9.319 1.00 81.81 474 LYS A CA 1
ATOM 3826 C C . LYS A 1 474 ? 11.990 4.606 10.283 1.00 81.81 474 LYS A C 1
ATOM 3828 O O . LYS A 1 474 ? 10.819 4.338 10.535 1.00 81.81 474 LYS A O 1
ATOM 3833 N N . LYS A 1 475 ? 13.020 3.977 10.844 1.00 82.44 475 LYS A N 1
ATOM 3834 C CA . LYS A 1 475 ? 12.873 3.088 11.999 1.00 82.44 475 LYS A CA 1
ATOM 3835 C C . LYS A 1 475 ? 13.169 3.915 13.244 1.00 82.44 475 LYS A C 1
ATOM 3837 O O . LYS A 1 475 ? 14.279 4.428 13.379 1.00 82.44 475 LYS A O 1
ATOM 3842 N N . VAL A 1 476 ? 12.169 4.106 14.100 1.00 82.12 476 VAL A N 1
ATOM 3843 C CA . VAL A 1 476 ? 12.345 4.763 15.400 1.00 82.12 476 VAL A CA 1
ATOM 3844 C C . VAL A 1 476 ? 12.648 3.673 16.416 1.00 82.12 476 VAL A C 1
ATOM 3846 O O . VAL A 1 476 ? 11.814 2.800 16.624 1.00 82.12 476 VAL A O 1
ATOM 3849 N N . ASP A 1 477 ? 13.842 3.716 16.998 1.00 78.62 477 ASP A N 1
ATOM 3850 C CA . ASP A 1 477 ? 14.241 2.843 18.099 1.00 78.62 477 ASP A CA 1
ATOM 3851 C C . ASP A 1 477 ? 14.520 3.685 19.347 1.00 78.62 477 ASP A C 1
ATOM 3853 O O . ASP A 1 477 ? 14.827 4.882 19.234 1.00 78.62 477 ASP A O 1
ATOM 3857 N N . VAL A 1 478 ? 14.393 3.080 20.527 1.00 74.50 478 VAL A N 1
ATOM 3858 C CA . VAL A 1 478 ? 14.630 3.779 21.795 1.00 74.50 478 VAL A CA 1
ATOM 3859 C C . VAL A 1 478 ? 16.116 4.129 21.861 1.00 74.50 478 VAL A C 1
ATOM 3861 O O . VAL A 1 478 ? 16.984 3.266 21.739 1.00 74.50 478 VAL A O 1
ATOM 3864 N N . ALA A 1 479 ? 16.426 5.421 21.980 1.00 67.12 479 ALA A N 1
ATOM 3865 C CA . ALA A 1 479 ? 17.804 5.854 22.164 1.00 67.12 479 ALA A CA 1
ATOM 3866 C C . ALA A 1 479 ? 18.315 5.331 23.512 1.00 67.12 479 ALA A C 1
ATOM 3868 O O . ALA A 1 479 ? 17.567 5.338 24.488 1.00 67.12 479 ALA A O 1
ATOM 3869 N N . PHE A 1 480 ? 19.578 4.901 23.564 1.00 61.69 480 PHE A N 1
ATOM 3870 C CA . PHE A 1 480 ? 20.228 4.500 24.808 1.00 61.69 480 PHE A CA 1
ATOM 3871 C C . PHE A 1 480 ? 20.120 5.642 25.828 1.00 61.69 480 PHE A C 1
ATOM 3873 O O . PHE A 1 480 ? 20.750 6.690 25.672 1.00 61.69 480 PHE A O 1
ATOM 3880 N N . GLN A 1 481 ? 19.274 5.460 26.839 1.00 64.19 481 GLN A N 1
ATOM 3881 C CA . GLN A 1 481 ? 19.222 6.327 28.006 1.00 64.19 481 GLN A CA 1
ATOM 3882 C C . GLN A 1 481 ? 20.278 5.787 28.963 1.00 64.19 481 GLN A C 1
ATOM 3884 O O . GLN A 1 481 ? 20.066 4.759 29.599 1.00 64.19 481 GLN A O 1
ATOM 3889 N N . GLY A 1 482 ? 21.449 6.426 28.983 1.00 54.50 482 GLY A N 1
ATOM 3890 C CA . GLY A 1 482 ? 22.454 6.134 29.998 1.00 54.50 482 GLY A CA 1
ATOM 3891 C C . GLY A 1 482 ? 21.853 6.411 31.371 1.00 54.50 482 GLY A C 1
ATOM 3892 O O . GLY A 1 482 ? 21.389 7.525 31.614 1.00 54.50 482 GLY A O 1
ATOM 3893 N N . SER A 1 483 ? 21.799 5.377 32.206 1.00 38.56 483 SER A N 1
ATOM 3894 C CA . SER A 1 483 ? 21.484 5.460 33.634 1.00 38.56 483 SER A CA 1
ATOM 3895 C C . SER A 1 483 ? 22.633 6.074 34.414 1.00 38.56 483 SER A C 1
ATOM 3897 O O . SER A 1 483 ? 23.776 5.632 34.141 1.00 38.56 483 SER A O 1
#

Radius of gyration: 41.2 Å; chains: 1; bounding box: 104×71×98 Å